Protein AF-A0A849X1Q6-F1 (afdb_monomer_lite)

pLDDT: mean 75.4, std 19.52, range [23.98, 98.69]

Sequence (531 aa):
VSGPFSTATLCEEIDKILLRLPDNHLHARTVLGLSRARESQERPGSVGPNVLAGQKKAWGLTRDKKLPILSIMELPDVRDAAWRGFREAVEEALRSPALVIDVRGNPGGSDLQPQWLASRLLGGAPVASPYESVRKSETPATWALAVNNVTLKIRNLTRQGKSIPAYLLEKREAYRKSLEQAQLGGLPEERVMEILPEQTHAAGEPYTGTIYVLQDSDCGSSCESLLEFLETNPRVVTVGENSAGSVHFGNVGMVVLPHSGIVVQIATDFWRYRDGRYVEKTGYAPHIRVPPGKDALDVVRSLRRKRAIRWESKLESDGKFLRNHAAWLGARFSSLERYFGISLQQPLLIQVMPVEENPSSRSCARTYGPSRIYAHSLESLQSLTPEQRREFHTTCFERSYEDLRYTLVHEYVHALVLTLTDRKVPQWLWEGAAVALSGQLEHTKMGVLGRKYLEPSFCASGEITGDPYLAGGATLLALERRSPGIIRELILRGHEAGGVLRVLSDNKAACASLVIPSSASDTPSPLRSAP

Structure (mmCIF, N/CA/C/O backbone):
data_AF-A0A849X1Q6-F1
#
_entry.id   AF-A0A849X1Q6-F1
#
loop_
_atom_site.group_PDB
_atom_site.id
_atom_site.type_symbol
_atom_site.label_atom_id
_atom_site.label_alt_id
_atom_site.label_comp_id
_atom_site.label_asym_id
_atom_site.label_entity_id
_atom_site.label_seq_id
_atom_site.pdbx_PDB_ins_code
_atom_site.Cartn_x
_atom_site.Cartn_y
_atom_site.Cartn_z
_atom_site.occupancy
_atom_site.B_iso_or_equiv
_atom_site.auth_seq_id
_atom_site.auth_comp_id
_atom_site.auth_asym_id
_atom_site.auth_atom_id
_atom_site.pdbx_PDB_model_num
ATOM 1 N N . VAL A 1 1 ? -12.473 -0.302 -46.751 1.00 43.12 1 VAL A N 1
ATOM 2 C CA . VAL A 1 1 ? -11.371 -0.374 -45.766 1.00 43.12 1 VAL A CA 1
ATOM 3 C C . VAL A 1 1 ? -11.414 0.918 -44.972 1.00 43.12 1 VAL A C 1
ATOM 5 O O . VAL A 1 1 ? -11.327 1.980 -45.572 1.00 43.12 1 VAL A O 1
ATOM 8 N N . SER A 1 2 ? -11.732 0.822 -43.683 1.00 44.19 2 SER A N 1
ATOM 9 C CA . SER A 1 2 ? -11.865 1.940 -42.739 1.00 44.19 2 SER A CA 1
ATOM 10 C C . SER A 1 2 ? -10.604 2.810 -42.714 1.00 44.19 2 SER A C 1
ATOM 12 O O . SER A 1 2 ? -9.508 2.289 -42.909 1.00 44.19 2 SER A O 1
ATOM 14 N N . GLY A 1 3 ? -10.780 4.120 -42.505 1.00 50.97 3 GLY A N 1
ATOM 15 C CA . GLY A 1 3 ? -9.718 5.132 -42.521 1.00 50.97 3 GLY A CA 1
ATOM 16 C C . GLY A 1 3 ? -8.544 4.857 -41.564 1.00 50.97 3 GLY A C 1
ATOM 17 O O . GLY A 1 3 ? -8.584 3.905 -40.785 1.00 50.97 3 GLY A O 1
ATOM 18 N N . PRO A 1 4 ? -7.479 5.676 -41.627 1.00 58.62 4 PRO A N 1
ATOM 19 C CA . PRO A 1 4 ? -6.231 5.413 -40.919 1.00 58.62 4 PRO A CA 1
ATOM 20 C C . PRO A 1 4 ? -6.473 5.269 -39.411 1.00 58.62 4 PRO A C 1
ATOM 22 O O . PRO A 1 4 ? -6.945 6.199 -38.756 1.00 58.62 4 PRO A O 1
ATOM 25 N N . PHE A 1 5 ? -6.144 4.095 -38.863 1.00 74.06 5 PHE A N 1
ATOM 26 C CA . PHE A 1 5 ? -6.117 3.868 -37.419 1.00 74.06 5 PHE A CA 1
ATOM 27 C C . PHE A 1 5 ? -5.154 4.875 -36.786 1.00 74.06 5 PHE A C 1
ATOM 29 O O . PHE A 1 5 ? -3.966 4.897 -37.109 1.00 74.06 5 PHE A O 1
ATOM 36 N N . SER A 1 6 ? -5.659 5.718 -35.885 1.00 86.69 6 SER A N 1
ATOM 37 C CA . SER A 1 6 ? -4.793 6.614 -35.121 1.00 86.69 6 SER A CA 1
ATOM 38 C C . SER A 1 6 ? -3.937 5.807 -34.137 1.00 86.69 6 SER A C 1
ATOM 40 O O . SER A 1 6 ? -4.371 4.766 -33.637 1.00 86.69 6 SER A O 1
ATOM 42 N N . THR A 1 7 ? -2.743 6.301 -33.793 1.00 88.94 7 THR A N 1
ATOM 43 C CA . THR A 1 7 ? -1.894 5.696 -32.748 1.00 88.94 7 THR A CA 1
ATOM 44 C C . THR A 1 7 ? -2.638 5.543 -31.420 1.00 88.94 7 THR A C 1
ATOM 46 O O . THR A 1 7 ? -2.426 4.563 -30.711 1.00 88.94 7 THR A O 1
ATOM 49 N N . ALA A 1 8 ? -3.527 6.484 -31.086 1.00 87.25 8 ALA A N 1
ATOM 50 C CA . ALA A 1 8 ? -4.348 6.412 -29.880 1.00 87.25 8 ALA A CA 1
ATOM 51 C C . ALA A 1 8 ? -5.331 5.234 -29.941 1.00 87.25 8 ALA A C 1
ATOM 53 O O . ALA A 1 8 ? -5.376 4.436 -29.011 1.00 87.25 8 ALA A O 1
ATOM 54 N N . THR A 1 9 ? -6.034 5.064 -31.066 1.00 89.31 9 THR A N 1
ATOM 55 C CA . THR A 1 9 ? -6.951 3.934 -31.283 1.00 89.31 9 THR A CA 1
ATOM 56 C C . THR A 1 9 ? -6.208 2.599 -31.229 1.00 89.31 9 THR A C 1
ATOM 58 O O . THR A 1 9 ? -6.660 1.674 -30.565 1.00 89.31 9 THR A O 1
ATOM 61 N N . LEU A 1 10 ? -5.038 2.499 -31.871 1.00 90.94 10 LEU A N 1
ATOM 62 C CA . LEU A 1 10 ? -4.213 1.291 -31.797 1.00 90.94 10 LEU A CA 1
ATOM 63 C C . LEU A 1 10 ? -3.762 0.996 -30.356 1.00 90.94 10 LEU A C 1
ATOM 65 O O . LEU A 1 10 ? -3.816 -0.150 -29.921 1.00 90.94 10 LEU A O 1
ATOM 69 N N . CYS A 1 11 ? -3.343 2.019 -29.608 1.00 91.81 11 CYS A N 1
ATOM 70 C CA . CYS A 1 11 ? -2.954 1.877 -28.206 1.00 91.81 11 CYS A CA 1
ATOM 71 C C . CYS A 1 11 ? -4.112 1.371 -27.336 1.00 91.81 11 CYS A C 1
ATOM 73 O O . CYS A 1 11 ? -3.899 0.493 -26.506 1.00 91.81 11 CYS A O 1
ATOM 75 N N . GLU A 1 12 ? -5.320 1.905 -27.529 1.00 90.38 12 GLU A N 1
ATOM 76 C CA . GLU A 1 12 ? -6.522 1.475 -26.809 1.00 90.38 12 GLU A CA 1
ATOM 77 C C . GLU A 1 12 ? -6.876 0.015 -27.107 1.00 90.38 12 GLU A C 1
ATOM 79 O O . GLU A 1 12 ? -7.179 -0.735 -26.184 1.00 90.38 12 GLU A O 1
ATOM 84 N N . GLU A 1 13 ? -6.808 -0.417 -28.368 1.00 91.94 13 GLU A N 1
ATOM 85 C CA . GLU A 1 13 ? -7.099 -1.809 -28.731 1.00 91.94 13 GLU A CA 1
ATOM 86 C C . GLU A 1 13 ? -6.058 -2.788 -28.174 1.00 91.94 13 GLU A C 1
ATOM 88 O O . GLU A 1 13 ? -6.426 -3.844 -27.657 1.00 91.94 13 GLU A O 1
ATOM 93 N N . ILE A 1 14 ? -4.769 -2.425 -28.196 1.00 92.81 14 ILE A N 1
ATOM 94 C CA . ILE A 1 14 ? -3.721 -3.224 -27.544 1.00 92.81 14 ILE A CA 1
ATOM 95 C C . ILE A 1 14 ? -4.006 -3.322 -26.042 1.00 92.81 14 ILE A C 1
ATOM 97 O O . ILE A 1 14 ? -4.022 -4.422 -25.492 1.00 92.81 14 ILE A O 1
ATOM 101 N N . ASP A 1 15 ? -4.269 -2.198 -25.375 1.00 92.56 15 ASP A N 1
ATOM 102 C CA . ASP A 1 15 ? -4.471 -2.176 -23.926 1.00 92.56 15 ASP A CA 1
ATOM 103 C C . ASP A 1 15 ? -5.718 -2.964 -23.496 1.00 92.56 15 ASP A C 1
ATOM 105 O O . ASP A 1 15 ? -5.666 -3.709 -22.523 1.00 92.56 15 ASP A O 1
ATOM 109 N N . LYS A 1 16 ? -6.816 -2.906 -24.265 1.00 91.94 16 LYS A N 1
ATOM 110 C CA . LYS A 1 16 ? -8.016 -3.735 -24.031 1.00 91.94 16 LYS A CA 1
ATOM 111 C C . LYS A 1 16 ? -7.721 -5.233 -24.075 1.00 91.94 16 LYS A C 1
ATOM 113 O O . LYS A 1 16 ? -8.343 -5.993 -23.332 1.00 91.94 16 LYS A O 1
ATOM 118 N N . ILE A 1 17 ? -6.823 -5.672 -24.959 1.00 93.81 17 ILE A N 1
ATOM 119 C CA . ILE A 1 17 ? -6.407 -7.078 -25.042 1.00 93.81 17 ILE A CA 1
ATOM 120 C C . ILE A 1 17 ? -5.562 -7.433 -23.819 1.00 93.81 17 ILE A C 1
ATOM 122 O O . ILE A 1 17 ? -5.844 -8.429 -23.153 1.00 93.81 17 ILE A O 1
ATOM 126 N N . LEU A 1 18 ? -4.573 -6.596 -23.497 1.00 93.44 18 LEU A N 1
ATOM 127 C CA . LEU A 1 18 ? -3.678 -6.802 -22.358 1.00 93.44 18 LEU A CA 1
ATOM 128 C C . LEU A 1 18 ? -4.435 -6.836 -21.024 1.00 93.44 18 LEU A C 1
ATOM 130 O O . LEU A 1 18 ? -4.172 -7.703 -20.197 1.00 93.44 18 LEU A O 1
ATOM 134 N N . LEU A 1 19 ? -5.448 -5.983 -20.854 1.00 89.44 19 LEU A N 1
ATOM 135 C CA . LEU A 1 19 ? -6.270 -5.894 -19.645 1.00 89.44 19 LEU A CA 1
ATOM 136 C C . LEU A 1 19 ? -7.008 -7.199 -19.303 1.00 89.44 19 LEU A C 1
ATOM 138 O O . LEU A 1 19 ? -7.426 -7.389 -18.161 1.00 89.44 19 LEU A O 1
ATOM 142 N N . ARG A 1 20 ? -7.177 -8.122 -20.258 1.00 90.75 20 ARG A N 1
ATOM 143 C CA . ARG A 1 20 ? -7.803 -9.433 -20.012 1.00 90.75 20 ARG A CA 1
ATOM 144 C C . ARG A 1 20 ? -6.879 -10.396 -19.273 1.00 90.75 20 ARG A C 1
ATOM 146 O O . ARG A 1 20 ? -7.367 -11.294 -18.594 1.00 90.75 20 ARG A O 1
ATOM 153 N N . LEU A 1 21 ? -5.566 -10.206 -19.375 1.00 92.31 21 LEU A N 1
ATOM 154 C CA . LEU A 1 21 ? -4.575 -11.044 -18.705 1.00 92.31 21 LEU A CA 1
ATOM 155 C C . LEU A 1 21 ? -4.527 -10.714 -17.212 1.00 92.31 21 LEU A C 1
ATOM 157 O O . LEU A 1 21 ? -4.734 -9.553 -16.862 1.00 92.31 21 LEU A O 1
ATOM 161 N N . PRO A 1 22 ? -4.282 -11.684 -16.318 1.00 89.62 22 PRO A N 1
ATOM 162 C CA . PRO A 1 22 ? -4.299 -11.481 -14.871 1.00 89.62 22 PRO A CA 1
ATOM 163 C C . PRO A 1 22 ? -3.020 -10.783 -14.377 1.00 89.62 22 PRO A C 1
ATOM 165 O O . PRO A 1 22 ? -2.388 -11.265 -13.457 1.00 89.62 22 PRO A O 1
ATOM 168 N N . ASP A 1 23 ? -2.623 -9.673 -14.998 1.00 91.88 23 ASP A N 1
ATOM 169 C CA . ASP A 1 23 ? -1.455 -8.864 -14.638 1.00 91.88 23 ASP A CA 1
ATOM 170 C C . ASP A 1 23 ? -1.871 -7.387 -14.672 1.00 91.88 23 ASP A C 1
ATOM 172 O O . ASP A 1 23 ? -2.247 -6.859 -15.723 1.00 91.88 23 ASP A O 1
ATOM 176 N N . ASN A 1 24 ? -1.865 -6.721 -13.516 1.00 90.12 24 ASN A N 1
ATOM 177 C CA . ASN A 1 24 ? -2.263 -5.325 -13.411 1.00 90.12 24 ASN A CA 1
ATOM 178 C C . ASN A 1 24 ? -1.127 -4.348 -13.756 1.00 90.12 24 ASN A C 1
ATOM 180 O O . ASN A 1 24 ? -1.390 -3.166 -13.990 1.00 90.12 24 ASN A O 1
ATOM 184 N N . HIS A 1 25 ? 0.114 -4.816 -13.867 1.00 91.12 25 HIS A N 1
ATOM 185 C CA . HIS A 1 25 ? 1.231 -4.033 -14.383 1.00 91.12 25 HIS A CA 1
ATOM 186 C C . HIS A 1 25 ? 1.322 -4.070 -15.912 1.00 91.12 25 HIS A C 1
ATOM 188 O O . HIS A 1 25 ? 1.869 -3.126 -16.495 1.00 91.12 25 HIS A O 1
ATOM 194 N N . LEU A 1 26 ? 0.771 -5.093 -16.568 1.00 93.75 26 LEU A N 1
ATOM 195 C CA . LEU A 1 26 ? 0.744 -5.215 -18.024 1.00 93.75 26 LEU A CA 1
ATOM 196 C C . LEU A 1 26 ? -0.264 -4.246 -18.650 1.00 93.75 26 LEU A C 1
ATOM 198 O O . LEU A 1 26 ? -1.477 -4.343 -18.447 1.00 93.75 26 LEU A O 1
ATOM 202 N N . HIS A 1 27 ? 0.248 -3.282 -19.415 1.00 92.62 27 HIS A N 1
ATOM 203 C CA . HIS A 1 27 ? -0.584 -2.304 -20.112 1.00 92.62 27 HIS A CA 1
ATOM 204 C C . HIS A 1 27 ? 0.156 -1.626 -21.266 1.00 92.62 27 HIS A C 1
ATOM 206 O O . HIS A 1 27 ? 1.390 -1.588 -21.309 1.00 92.62 27 HIS A O 1
ATOM 212 N N . ALA A 1 28 ? -0.612 -1.042 -22.182 1.00 93.19 28 ALA A N 1
ATOM 213 C CA . ALA A 1 28 ? -0.111 -0.192 -23.252 1.00 93.19 28 ALA A CA 1
ATOM 214 C C . ALA A 1 28 ? -0.515 1.267 -23.023 1.00 93.19 28 ALA A C 1
ATOM 216 O O . ALA A 1 28 ? -1.618 1.581 -22.577 1.00 93.19 28 ALA A O 1
ATOM 217 N N . ARG A 1 29 ? 0.396 2.185 -23.341 1.00 90.19 29 ARG A N 1
ATOM 218 C CA . ARG A 1 29 ? 0.179 3.625 -23.199 1.00 90.19 29 ARG A CA 1
ATOM 219 C C . ARG A 1 29 ? 0.840 4.408 -24.317 1.00 90.19 29 ARG A C 1
ATOM 221 O O . ARG A 1 29 ? 1.834 3.983 -24.908 1.00 90.19 29 ARG A O 1
ATOM 228 N N . THR A 1 30 ? 0.324 5.600 -24.575 1.00 85.25 30 THR A N 1
ATOM 229 C CA . THR A 1 30 ? 1.003 6.546 -25.461 1.00 85.25 30 THR A CA 1
ATOM 230 C C . THR A 1 30 ? 2.099 7.283 -24.687 1.00 85.25 30 THR A C 1
ATOM 232 O O . THR A 1 30 ? 2.145 7.270 -23.456 1.00 85.25 30 THR A O 1
ATOM 235 N N . VAL A 1 31 ? 2.977 8.001 -25.390 1.00 70.62 31 VAL A N 1
ATOM 236 C CA . VAL A 1 31 ? 3.950 8.906 -24.743 1.00 70.62 31 VAL A CA 1
ATOM 237 C C . VAL A 1 31 ? 3.254 10.044 -23.964 1.00 70.62 31 VAL A C 1
ATOM 239 O O . VAL A 1 31 ? 3.889 10.685 -23.124 1.00 70.62 31 VAL A O 1
ATOM 242 N N . LEU A 1 32 ? 1.970 10.304 -24.241 1.00 59.78 32 LEU A N 1
ATOM 243 C CA . LEU A 1 32 ? 1.167 11.362 -23.624 1.00 59.78 32 LEU A CA 1
ATOM 244 C C . LEU A 1 32 ? 0.409 10.913 -22.365 1.00 59.78 32 LEU A C 1
ATOM 246 O O . LEU A 1 32 ? -0.025 11.775 -21.609 1.00 59.78 32 LEU A O 1
ATOM 250 N N . GLY A 1 33 ? 0.272 9.610 -22.108 1.00 67.94 33 GLY A N 1
ATOM 251 C CA . GLY A 1 33 ? -0.511 9.104 -20.978 1.00 67.94 33 GLY A CA 1
ATOM 252 C C . GLY A 1 33 ? -1.065 7.700 -21.212 1.00 67.94 33 GLY A C 1
ATOM 253 O O . GLY A 1 33 ? -0.811 7.097 -22.260 1.00 67.94 33 GLY A O 1
ATOM 254 N N . LEU A 1 34 ? -1.792 7.191 -20.212 1.00 66.69 34 LEU A N 1
ATOM 255 C CA . LEU A 1 34 ? -2.482 5.897 -20.253 1.00 66.69 34 LEU A CA 1
ATOM 256 C C . LEU A 1 34 ? -3.540 5.851 -21.367 1.00 66.69 34 LEU A C 1
ATOM 258 O O . LEU A 1 34 ? -3.921 6.875 -21.934 1.00 66.69 34 LEU A O 1
ATOM 262 N N . SER A 1 35 ? -3.971 4.639 -21.721 1.00 69.06 35 SER A N 1
ATOM 263 C CA . SER A 1 35 ? -5.092 4.458 -22.642 1.00 69.06 35 SER A CA 1
ATOM 264 C C . SER A 1 35 ? -6.419 4.791 -21.945 1.00 69.06 35 SER A C 1
ATOM 266 O O . SER A 1 35 ? -6.576 4.561 -20.741 1.00 69.06 35 SER A O 1
ATOM 268 N N . ARG A 1 36 ? -7.417 5.244 -22.718 1.00 62.22 36 ARG A N 1
ATOM 269 C CA . ARG A 1 36 ? -8.770 5.486 -22.194 1.00 62.22 36 ARG A CA 1
ATOM 270 C C . ARG A 1 36 ? -9.421 4.232 -21.625 1.00 62.22 36 ARG A C 1
ATOM 272 O O . ARG A 1 36 ? -10.211 4.345 -20.700 1.00 62.22 36 ARG A O 1
ATOM 279 N N . ALA A 1 37 ? -9.099 3.046 -22.148 1.00 64.44 37 ALA A N 1
ATOM 280 C CA . ALA A 1 37 ? -9.681 1.793 -21.666 1.00 64.44 37 ALA A CA 1
ATOM 281 C C . ALA A 1 37 ? -9.383 1.578 -20.174 1.00 64.44 37 ALA A C 1
ATOM 283 O O . ALA A 1 37 ? -10.265 1.174 -19.418 1.00 64.44 37 ALA A O 1
ATOM 284 N N . ARG A 1 38 ? -8.170 1.931 -19.740 1.00 71.50 38 ARG A N 1
ATOM 285 C CA . ARG A 1 38 ? -7.747 1.831 -18.340 1.00 71.50 38 ARG A CA 1
ATOM 286 C C . ARG A 1 38 ? -8.270 2.974 -17.477 1.00 71.50 38 ARG A C 1
ATOM 288 O O . ARG A 1 38 ? -8.642 2.738 -16.335 1.00 71.50 38 ARG A O 1
ATOM 295 N N . GLU A 1 39 ? -8.342 4.185 -18.029 1.00 60.53 39 GLU A N 1
ATOM 296 C CA . GLU A 1 39 ? -8.965 5.341 -17.361 1.00 60.53 39 GLU A CA 1
ATOM 297 C C . GLU A 1 39 ? -10.474 5.137 -17.141 1.00 60.53 39 GLU A C 1
ATOM 299 O O . GLU A 1 39 ? -11.026 5.626 -16.162 1.00 60.53 39 GLU A O 1
ATOM 304 N N . SER A 1 40 ? -11.134 4.396 -18.039 1.00 53.56 40 SER A N 1
ATOM 305 C CA . SER A 1 40 ? -12.575 4.120 -18.007 1.00 53.56 40 SER A CA 1
ATOM 306 C C . SER A 1 40 ? -12.989 2.950 -17.117 1.00 53.56 40 SER A C 1
ATOM 308 O O . SER A 1 40 ? -14.185 2.683 -17.015 1.00 53.56 40 SER A O 1
ATOM 310 N N . GLN A 1 41 ? -12.046 2.232 -16.490 1.00 62.91 41 GLN A N 1
ATOM 311 C CA . GLN A 1 41 ? -12.433 1.273 -15.458 1.00 62.91 41 GLN A CA 1
ATOM 312 C C . GLN A 1 41 ? -13.124 2.055 -14.340 1.00 62.91 41 GLN A C 1
ATOM 314 O O . GLN A 1 41 ? -12.479 2.854 -13.664 1.00 62.91 41 GLN A O 1
ATOM 319 N N . GLU A 1 42 ? -14.438 1.853 -14.186 1.00 48.75 42 GLU A N 1
ATOM 320 C CA . GLU A 1 42 ? -15.213 2.404 -13.077 1.00 48.75 42 GLU A CA 1
ATOM 321 C C . GLU A 1 42 ? -14.569 1.938 -11.776 1.00 48.75 42 GLU A C 1
ATOM 323 O O . GLU A 1 42 ? -14.715 0.791 -11.351 1.00 48.75 42 GLU A O 1
ATOM 328 N N . ARG A 1 43 ? -13.802 2.832 -11.157 1.00 61.19 43 ARG A N 1
ATOM 329 C CA . ARG A 1 43 ? -13.308 2.619 -9.807 1.00 61.19 43 ARG A CA 1
ATOM 330 C C . ARG A 1 43 ? -14.426 3.070 -8.875 1.00 61.19 43 ARG A C 1
ATOM 332 O O . ARG A 1 43 ? -14.862 4.221 -8.999 1.00 61.19 43 ARG A O 1
ATOM 339 N N . PRO A 1 44 ? -14.959 2.182 -8.016 1.00 50.97 44 PRO A N 1
ATOM 340 C CA . PRO A 1 44 ? -15.971 2.574 -7.046 1.00 50.97 44 PRO A CA 1
ATOM 341 C C . PRO A 1 44 ? -15.458 3.797 -6.277 1.00 50.97 44 PRO A C 1
ATOM 343 O O . PRO A 1 44 ? -14.274 3.907 -5.993 1.00 50.97 44 PRO A O 1
ATOM 346 N N . GLY A 1 45 ? -16.343 4.777 -6.085 1.00 55.66 45 GLY A N 1
ATOM 347 C CA . GLY A 1 45 ? -15.972 6.165 -5.802 1.00 55.66 45 GLY A CA 1
ATOM 348 C C . GLY A 1 45 ? -14.882 6.359 -4.744 1.00 55.66 45 GLY A C 1
ATOM 349 O O . GLY A 1 45 ? -14.859 5.677 -3.723 1.00 55.66 45 GLY A O 1
ATOM 350 N N . SER A 1 46 ? -14.029 7.358 -4.981 1.00 78.19 46 SER A N 1
ATOM 351 C CA . SER A 1 46 ? -12.855 7.638 -4.157 1.00 78.19 46 SER A CA 1
ATOM 352 C C . SER A 1 46 ? -13.198 7.815 -2.678 1.00 78.19 46 SER A C 1
ATOM 354 O O . SER A 1 46 ? -14.170 8.481 -2.304 1.00 78.19 46 SER A O 1
ATOM 356 N N . VAL A 1 47 ? -12.348 7.256 -1.816 1.00 92.00 47 VAL A N 1
ATOM 357 C CA . VAL A 1 47 ? -12.457 7.372 -0.353 1.00 92.00 47 VAL A CA 1
ATOM 358 C C . VAL A 1 47 ? -11.819 8.667 0.171 1.00 92.00 47 VAL A C 1
ATOM 360 O O . VAL A 1 47 ? -11.162 8.701 1.220 1.00 92.00 47 VAL A O 1
ATOM 363 N N . GLY A 1 48 ? -12.004 9.746 -0.594 1.00 92.69 48 GLY A N 1
ATOM 364 C CA . GLY A 1 48 ? -11.370 11.047 -0.405 1.00 92.69 48 GLY A CA 1
ATOM 365 C C . GLY A 1 48 ? -9.907 11.098 -0.868 1.00 92.69 48 GLY A C 1
ATOM 366 O O . GLY A 1 48 ? -9.248 10.063 -0.964 1.00 92.69 48 GLY A O 1
ATOM 367 N N . PRO A 1 49 ? -9.378 12.295 -1.174 1.00 94.19 49 PRO A N 1
ATOM 368 C CA . PRO A 1 49 ? -8.000 12.453 -1.614 1.00 94.19 49 PRO A CA 1
ATOM 369 C C . PRO A 1 49 ? -7.019 12.321 -0.446 1.00 94.19 49 PRO A C 1
ATOM 371 O O . PRO A 1 49 ? -7.353 12.576 0.714 1.00 94.19 49 PRO A O 1
ATOM 374 N N . ASN A 1 50 ? -5.763 12.024 -0.769 1.00 96.19 50 ASN A N 1
ATOM 375 C CA . ASN A 1 50 ? -4.665 12.184 0.176 1.00 96.19 50 ASN A CA 1
ATOM 376 C C . ASN A 1 50 ? -4.629 13.614 0.746 1.00 96.19 50 ASN A C 1
ATOM 378 O O . ASN A 1 50 ? -4.860 14.583 0.018 1.00 96.19 50 ASN A O 1
ATOM 382 N N . VAL A 1 51 ? -4.256 13.780 2.016 1.00 96.06 51 VAL A N 1
ATOM 383 C CA . VAL A 1 51 ? -4.106 15.106 2.649 1.00 96.06 51 VAL A CA 1
ATOM 384 C C . VAL A 1 51 ? -3.098 16.014 1.922 1.00 96.06 51 VAL A C 1
ATOM 386 O O . VAL A 1 51 ? -3.212 17.240 1.990 1.00 96.06 51 VAL A O 1
ATOM 389 N N . LEU A 1 52 ? -2.130 15.445 1.196 1.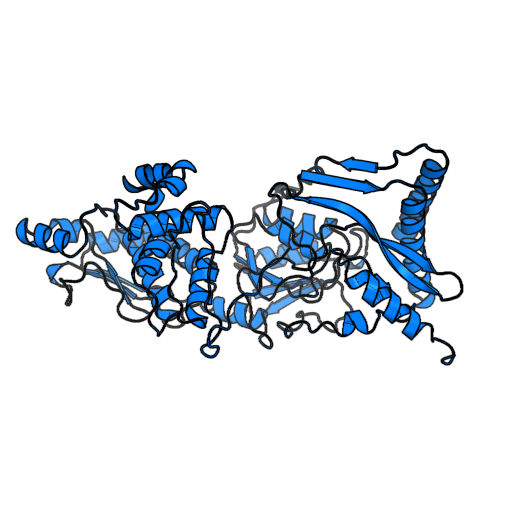00 95.19 52 LEU A N 1
ATOM 390 C CA . LEU A 1 52 ? -1.185 16.206 0.368 1.00 95.19 52 LEU A CA 1
ATOM 391 C C . LEU A 1 52 ? -1.565 16.284 -1.113 1.00 95.19 52 LEU A C 1
ATOM 393 O O . LEU A 1 52 ? -0.772 16.798 -1.903 1.00 95.19 52 LEU A O 1
ATOM 397 N N . ALA A 1 53 ? -2.750 15.820 -1.513 1.00 91.56 53 ALA A N 1
ATOM 398 C CA . ALA A 1 53 ? -3.187 15.909 -2.901 1.00 91.56 53 ALA A CA 1
ATOM 399 C C . ALA A 1 53 ? -3.092 17.356 -3.422 1.00 91.56 53 ALA A C 1
ATOM 401 O O . ALA A 1 53 ? -3.459 18.319 -2.748 1.00 91.56 53 ALA A O 1
ATOM 402 N N . GLY A 1 54 ? -2.539 17.514 -4.627 1.00 87.81 54 GLY A N 1
ATOM 403 C CA . GLY A 1 54 ? -2.261 18.820 -5.236 1.00 87.81 54 GLY A CA 1
ATOM 404 C C . GLY A 1 54 ? -0.954 19.485 -4.781 1.00 87.81 54 GLY A C 1
ATOM 405 O O . GLY A 1 54 ? -0.507 20.442 -5.417 1.00 87.81 54 GLY A O 1
ATOM 406 N N . GLN A 1 55 ? -0.284 18.974 -3.744 1.00 89.69 55 GLN A N 1
ATOM 407 C CA . GLN A 1 55 ? 1.059 19.421 -3.377 1.00 89.69 55 GLN A CA 1
ATOM 408 C C . GLN A 1 55 ? 2.110 18.664 -4.196 1.00 89.69 55 GLN A C 1
ATOM 410 O O . GLN A 1 55 ? 2.057 17.448 -4.341 1.00 89.69 55 GLN A O 1
ATOM 415 N N . LYS A 1 56 ? 3.120 19.375 -4.712 1.00 86.62 56 LYS A N 1
ATOM 416 C CA . LYS A 1 56 ? 4.252 18.777 -5.446 1.00 86.62 56 LYS A CA 1
ATOM 417 C C . LYS A 1 56 ? 5.298 18.194 -4.482 1.00 86.62 56 LYS A C 1
ATOM 419 O O . LYS A 1 56 ? 6.450 18.625 -4.492 1.00 86.62 56 LYS A O 1
ATOM 424 N N . LYS A 1 57 ? 4.883 17.282 -3.599 1.00 92.94 57 LYS A N 1
ATOM 425 C CA . LYS A 1 57 ? 5.739 16.636 -2.592 1.00 92.94 57 LYS A CA 1
ATOM 426 C C . LYS A 1 57 ? 5.497 15.130 -2.578 1.00 92.94 57 LYS A C 1
ATOM 428 O O . LYS A 1 57 ? 4.350 14.705 -2.581 1.00 92.94 57 LYS A O 1
ATOM 433 N N . ALA A 1 58 ? 6.574 14.351 -2.482 1.00 94.56 58 ALA A N 1
ATOM 434 C CA . ALA A 1 58 ? 6.492 12.896 -2.347 1.00 94.56 58 ALA A CA 1
ATOM 435 C C . ALA A 1 58 ? 5.904 12.465 -0.993 1.00 94.56 58 ALA A C 1
ATOM 437 O O . ALA A 1 58 ? 5.268 11.422 -0.900 1.00 94.56 58 ALA A O 1
ATOM 438 N N . TRP A 1 59 ? 6.094 13.266 0.058 1.00 97.94 59 TRP A N 1
ATOM 439 C CA . TRP A 1 59 ? 5.557 13.008 1.392 1.00 97.94 59 TRP A CA 1
ATOM 440 C C . TRP A 1 59 ? 5.457 14.304 2.215 1.00 97.94 59 TRP A C 1
ATOM 442 O O . TRP A 1 59 ? 5.945 15.366 1.811 1.00 97.94 59 TRP A O 1
ATOM 452 N N . GLY A 1 60 ? 4.850 14.217 3.396 1.00 97.88 60 GLY A N 1
ATOM 453 C CA . GLY A 1 60 ? 4.834 15.293 4.386 1.00 97.88 60 GLY A CA 1
ATOM 454 C C . GLY A 1 60 ? 4.152 14.881 5.687 1.00 97.88 60 GLY A C 1
ATOM 455 O O . GLY A 1 60 ? 3.337 13.963 5.714 1.00 97.88 60 GLY A O 1
ATOM 456 N N . LEU A 1 61 ? 4.482 15.584 6.770 1.00 98.06 61 LEU A N 1
ATOM 457 C CA . LEU A 1 61 ? 3.821 15.443 8.063 1.00 98.06 61 LEU A CA 1
ATOM 458 C C . LEU A 1 61 ? 2.906 16.645 8.295 1.00 98.06 61 LEU A C 1
ATOM 460 O O . LEU A 1 61 ? 3.358 17.789 8.320 1.00 98.06 61 LEU A O 1
ATOM 464 N N . THR A 1 62 ? 1.619 16.381 8.480 1.00 97.44 62 THR A N 1
ATOM 465 C CA . THR A 1 62 ? 0.631 17.382 8.895 1.00 97.44 62 THR A CA 1
ATOM 466 C C . THR A 1 62 ? 0.009 16.980 10.228 1.00 97.44 62 THR A C 1
ATOM 468 O O . THR A 1 62 ? 0.286 15.905 10.770 1.00 97.44 62 THR A O 1
ATOM 471 N N . ARG A 1 63 ? -0.808 17.862 10.807 1.00 95.31 63 ARG A N 1
ATOM 472 C CA . ARG A 1 63 ? -1.530 17.577 12.046 1.00 95.31 63 ARG A CA 1
ATOM 473 C C . ARG A 1 63 ? -2.997 17.925 11.893 1.00 95.31 63 ARG A C 1
ATOM 475 O O . ARG A 1 63 ? -3.339 19.050 11.546 1.00 95.31 63 ARG A O 1
ATOM 482 N N . ASP A 1 64 ? -3.852 16.982 12.257 1.00 90.94 64 ASP A N 1
ATOM 483 C CA . ASP A 1 64 ? -5.249 17.257 12.558 1.00 90.94 64 ASP A CA 1
ATOM 484 C C . ASP A 1 64 ? -5.417 17.347 14.078 1.00 90.94 64 ASP A C 1
ATOM 486 O O . ASP A 1 64 ? -5.412 16.345 14.806 1.00 90.94 64 ASP A O 1
ATOM 490 N N . LYS A 1 65 ? -5.500 18.582 14.581 1.00 87.44 65 LYS A N 1
ATOM 491 C CA . LYS A 1 65 ? -5.419 18.904 16.013 1.00 87.44 65 LYS A CA 1
ATOM 492 C C . LYS A 1 65 ? -4.119 18.352 16.616 1.00 87.44 65 LYS A C 1
ATOM 494 O O . LYS A 1 65 ? -3.054 18.930 16.441 1.00 87.44 65 LYS A O 1
ATOM 499 N N . LYS A 1 66 ? -4.199 17.225 17.330 1.00 88.12 66 LYS A N 1
ATOM 500 C CA . LYS A 1 66 ? -3.056 16.527 17.948 1.00 88.12 66 LYS A CA 1
ATOM 501 C C . LYS A 1 66 ? -2.687 15.221 17.233 1.00 88.12 66 LYS A C 1
ATOM 503 O O . LYS A 1 66 ? -1.791 14.529 17.696 1.00 88.12 66 LYS A O 1
ATOM 508 N N . LEU A 1 67 ? -3.398 14.850 16.168 1.00 92.69 67 LEU A N 1
ATOM 509 C CA . LEU A 1 67 ? -3.148 13.630 15.403 1.00 92.69 67 LEU A CA 1
ATOM 510 C C . LEU A 1 67 ? -2.135 13.919 14.294 1.00 92.69 67 LEU A C 1
ATOM 512 O O . LEU A 1 67 ? -2.473 14.680 13.389 1.00 92.69 67 LEU A O 1
ATOM 516 N N . PRO A 1 68 ? -0.918 13.362 14.347 1.00 97.94 68 PRO A N 1
ATOM 517 C CA . PRO A 1 68 ? -0.014 13.414 13.212 1.00 97.94 68 PRO A CA 1
ATOM 518 C C . PRO A 1 68 ? -0.570 12.590 12.047 1.00 97.94 68 PRO A C 1
ATOM 520 O O . PRO A 1 68 ? -1.062 11.475 12.241 1.00 97.94 68 PRO A O 1
ATOM 523 N N . ILE A 1 69 ? -0.466 13.157 10.849 1.00 98.50 69 ILE A N 1
ATOM 524 C CA . ILE A 1 69 ? -0.799 12.517 9.579 1.00 98.50 69 ILE A CA 1
ATOM 525 C C . ILE A 1 69 ? 0.462 12.548 8.719 1.00 98.50 69 ILE A C 1
ATOM 527 O O . ILE A 1 69 ? 0.872 13.608 8.241 1.00 98.50 69 ILE A O 1
ATOM 531 N N . LEU A 1 70 ? 1.094 11.388 8.575 1.00 98.56 70 LEU A N 1
ATOM 532 C CA . LEU A 1 70 ? 2.211 11.148 7.676 1.00 98.56 70 LEU A CA 1
ATOM 533 C C . LEU A 1 70 ? 1.651 10.755 6.307 1.00 98.56 70 LEU A C 1
ATOM 535 O O . LEU A 1 70 ? 1.248 9.617 6.094 1.00 98.56 70 LEU A O 1
ATOM 539 N N . SER A 1 71 ? 1.611 11.697 5.379 1.00 98.38 71 SER A N 1
ATOM 540 C CA . SER A 1 71 ? 1.130 11.460 4.019 1.00 98.38 71 SER A CA 1
ATOM 541 C C . SER A 1 71 ? 2.287 11.082 3.106 1.00 98.38 71 SER A C 1
ATOM 543 O O . SER A 1 71 ? 3.311 11.766 3.107 1.00 98.38 71 SER A O 1
ATOM 545 N N . ILE A 1 72 ? 2.121 10.025 2.312 1.00 98.19 72 ILE A N 1
ATOM 546 C CA . ILE A 1 72 ? 3.121 9.531 1.362 1.00 98.19 72 ILE A CA 1
ATOM 547 C C . ILE A 1 72 ? 2.442 9.394 -0.004 1.00 98.19 72 ILE A C 1
ATOM 549 O O . ILE A 1 72 ? 1.654 8.479 -0.217 1.00 98.19 72 ILE A O 1
ATOM 553 N N . MET A 1 73 ? 2.750 10.316 -0.912 1.00 95.88 73 MET A N 1
ATOM 554 C CA . MET A 1 73 ? 2.200 10.401 -2.271 1.00 95.88 73 MET A CA 1
ATOM 555 C C . MET A 1 73 ? 3.002 9.584 -3.287 1.00 95.88 73 MET A C 1
ATOM 557 O O . MET A 1 73 ? 2.448 9.100 -4.266 1.00 95.88 73 MET A O 1
ATOM 561 N N . GLU A 1 74 ? 4.315 9.468 -3.086 1.00 94.19 74 GLU A N 1
ATOM 562 C CA . GLU A 1 74 ? 5.228 8.790 -4.008 1.00 94.19 74 GLU A CA 1
ATOM 563 C C . GLU A 1 74 ? 6.317 8.054 -3.222 1.00 94.19 74 GLU A C 1
ATOM 565 O O . GLU A 1 74 ? 6.709 8.482 -2.133 1.00 94.19 74 GLU A O 1
ATOM 570 N N . LEU A 1 75 ? 6.853 6.975 -3.798 1.00 95.56 75 LEU A N 1
ATOM 571 C CA . LEU A 1 75 ? 7.958 6.208 -3.219 1.00 95.56 75 LEU A CA 1
ATOM 572 C C . LEU A 1 75 ? 9.210 6.268 -4.112 1.00 95.56 75 LEU A C 1
ATOM 574 O O . LEU A 1 75 ? 9.565 5.268 -4.741 1.00 95.56 75 LEU A O 1
ATOM 578 N N . PRO A 1 76 ? 9.898 7.421 -4.222 1.00 92.69 76 PRO A N 1
ATOM 579 C CA . PRO A 1 76 ? 11.125 7.509 -5.009 1.00 92.69 76 PRO A CA 1
ATOM 580 C C . PRO A 1 76 ? 12.250 6.644 -4.414 1.00 92.69 76 PRO A C 1
ATOM 582 O O . PRO A 1 76 ? 12.161 6.165 -3.280 1.00 92.69 76 PRO A O 1
ATOM 585 N N . ASP A 1 77 ? 13.330 6.455 -5.183 1.00 91.62 77 ASP A N 1
ATOM 586 C CA . ASP A 1 77 ? 14.539 5.749 -4.725 1.00 91.62 77 ASP A CA 1
ATOM 587 C C . ASP A 1 77 ? 15.008 6.317 -3.372 1.00 91.62 77 ASP A C 1
ATOM 589 O O . ASP A 1 77 ? 14.922 7.520 -3.131 1.00 91.62 77 ASP A O 1
ATOM 593 N N . VAL A 1 78 ? 15.513 5.463 -2.480 1.00 90.69 78 VAL A N 1
ATOM 594 C CA . VAL A 1 78 ? 15.945 5.862 -1.125 1.00 90.69 78 VAL A CA 1
ATOM 595 C C . VAL A 1 78 ? 17.024 6.956 -1.130 1.00 90.69 78 VAL A C 1
ATOM 597 O O . VAL A 1 78 ? 17.165 7.697 -0.161 1.00 90.69 78 VAL A O 1
ATOM 600 N N . ARG A 1 79 ? 17.781 7.085 -2.229 1.00 91.25 79 ARG A N 1
ATOM 601 C CA . ARG A 1 79 ? 18.810 8.121 -2.419 1.00 91.25 79 ARG A CA 1
ATOM 602 C C . ARG A 1 79 ? 18.247 9.453 -2.919 1.00 91.25 79 ARG A C 1
ATOM 604 O O . ARG A 1 79 ? 19.005 10.409 -3.079 1.00 91.25 79 ARG A O 1
ATOM 611 N N . ASP A 1 80 ? 16.954 9.521 -3.221 1.00 91.38 80 ASP A N 1
ATOM 612 C CA . ASP A 1 80 ? 16.326 10.729 -3.736 1.00 91.38 80 ASP A CA 1
ATOM 613 C C . ASP A 1 80 ? 16.235 11.814 -2.653 1.00 91.38 80 ASP A C 1
ATOM 615 O O . ASP A 1 80 ? 15.860 11.566 -1.504 1.00 91.38 80 ASP A O 1
ATOM 619 N N . ALA A 1 81 ? 16.554 13.054 -3.030 1.00 91.75 81 ALA A N 1
ATOM 620 C CA . ALA A 1 81 ? 16.500 14.196 -2.123 1.00 91.75 81 ALA A CA 1
ATOM 621 C C . ALA A 1 81 ? 15.075 14.487 -1.624 1.00 91.75 81 ALA A C 1
ATOM 623 O O . ALA A 1 81 ? 14.922 15.170 -0.608 1.00 91.75 81 ALA A O 1
ATOM 624 N N . ALA A 1 82 ? 14.048 13.952 -2.297 1.00 92.06 82 ALA A N 1
ATOM 625 C CA . ALA A 1 82 ? 12.663 14.000 -1.852 1.00 92.06 82 ALA A CA 1
ATOM 626 C C . ALA A 1 82 ? 12.466 13.446 -0.429 1.00 92.06 82 ALA A C 1
ATOM 628 O O . ALA A 1 82 ? 11.580 13.921 0.272 1.00 92.06 82 ALA A O 1
ATOM 629 N N . TRP A 1 83 ? 13.309 12.516 0.040 1.00 94.69 83 TRP A N 1
ATOM 630 C CA . TRP A 1 83 ? 13.231 11.940 1.391 1.00 94.69 83 TRP A CA 1
ATOM 631 C C . TRP A 1 83 ? 13.837 12.808 2.504 1.00 94.69 83 TRP A C 1
ATOM 633 O O . TRP A 1 83 ? 13.788 12.435 3.678 1.00 94.69 83 TRP A O 1
ATOM 643 N N . ARG A 1 84 ? 14.403 13.977 2.181 1.00 95.38 84 ARG A N 1
ATOM 644 C CA . ARG A 1 84 ? 15.027 14.869 3.171 1.00 95.38 84 ARG A CA 1
ATOM 645 C C . ARG A 1 84 ? 14.038 15.270 4.269 1.00 95.38 84 ARG A C 1
ATOM 647 O O . ARG A 1 84 ? 13.063 15.953 3.980 1.00 95.38 84 ARG A O 1
ATOM 654 N N . GLY A 1 85 ? 14.346 14.933 5.522 1.00 96.62 85 GLY A N 1
ATOM 655 C CA . GLY A 1 85 ? 13.510 15.245 6.688 1.00 96.62 85 GLY A CA 1
ATOM 656 C C . GLY A 1 85 ? 12.485 14.161 7.044 1.00 96.62 85 GLY A C 1
ATOM 657 O O . GLY A 1 85 ? 11.753 14.315 8.020 1.00 96.62 85 GLY A O 1
ATOM 658 N N . PHE A 1 86 ? 12.386 13.082 6.254 1.00 97.06 86 PHE A N 1
ATOM 659 C CA . PHE A 1 86 ? 11.357 12.053 6.442 1.00 97.06 86 PHE A CA 1
ATOM 660 C C . PHE A 1 86 ? 11.510 11.321 7.769 1.00 97.06 86 PHE A C 1
ATOM 662 O O . PHE A 1 86 ? 10.532 11.119 8.485 1.00 97.06 86 PHE A O 1
ATOM 669 N N . ARG A 1 87 ? 12.740 10.932 8.117 1.00 95.25 87 ARG A N 1
ATOM 670 C CA . ARG A 1 87 ? 12.997 10.150 9.330 1.00 95.25 87 ARG A CA 1
ATOM 671 C C . ARG A 1 87 ? 12.718 10.978 10.582 1.00 95.25 87 ARG A C 1
ATOM 673 O O . ARG A 1 87 ? 12.078 10.489 11.503 1.00 95.25 87 ARG A O 1
ATOM 680 N N . GLU A 1 88 ? 13.119 12.244 10.578 1.00 96.81 88 GLU A N 1
ATOM 681 C CA . GLU A 1 88 ? 12.859 13.206 11.649 1.00 96.81 88 GLU A CA 1
ATOM 682 C C . GLU A 1 88 ? 11.356 13.430 11.843 1.00 96.81 88 GLU A C 1
ATOM 684 O O . GLU A 1 88 ? 10.867 13.428 12.973 1.00 96.81 88 GLU A O 1
ATOM 689 N N . ALA A 1 89 ? 10.611 13.559 10.743 1.00 97.50 89 ALA A N 1
ATOM 690 C CA . ALA A 1 89 ? 9.160 13.681 10.778 1.00 97.50 89 ALA A CA 1
ATOM 691 C C . ALA A 1 89 ? 8.484 12.412 11.321 1.00 97.50 89 ALA A C 1
ATOM 693 O O . ALA A 1 89 ? 7.534 12.504 12.098 1.00 97.50 89 ALA A O 1
ATOM 694 N N . VAL A 1 90 ? 8.986 11.225 10.967 1.00 96.94 90 VAL A N 1
ATOM 695 C CA . VAL A 1 90 ? 8.513 9.966 11.556 1.00 96.94 90 VAL A CA 1
ATOM 696 C C . VAL A 1 90 ? 8.735 9.981 13.066 1.00 96.94 90 VAL A C 1
ATOM 698 O O . VAL A 1 90 ? 7.765 9.829 13.801 1.00 96.94 90 VAL A O 1
ATOM 701 N N . GLU A 1 91 ? 9.945 10.268 13.552 1.00 95.56 91 GLU A N 1
ATOM 702 C CA . GLU A 1 91 ? 10.213 10.338 14.998 1.00 95.56 91 GLU A CA 1
ATOM 703 C C . GLU A 1 91 ? 9.334 11.370 15.724 1.00 95.56 91 GLU A C 1
ATOM 705 O O . GLU A 1 91 ? 8.882 11.129 16.845 1.00 95.56 91 GLU A O 1
ATOM 710 N N . GLU A 1 92 ? 9.041 12.513 15.097 1.00 95.88 92 GLU A N 1
ATOM 711 C CA . GLU A 1 92 ? 8.099 13.495 15.641 1.00 95.88 92 GLU A CA 1
ATOM 712 C C . GLU A 1 92 ? 6.679 12.916 15.763 1.00 95.88 92 GLU A C 1
ATOM 714 O O . GLU A 1 92 ? 5.993 13.109 16.775 1.00 95.88 92 GLU A O 1
ATOM 719 N N . ALA A 1 93 ? 6.233 12.191 14.739 1.00 96.62 93 ALA A N 1
ATOM 720 C CA . ALA A 1 93 ? 4.913 11.587 14.683 1.00 96.62 93 ALA A CA 1
ATOM 721 C C . ALA A 1 93 ? 4.741 10.481 15.743 1.00 96.62 93 ALA A C 1
ATOM 723 O O . ALA A 1 93 ? 3.702 10.424 16.411 1.00 96.62 93 ALA A O 1
ATOM 724 N N . LEU A 1 94 ? 5.787 9.680 15.983 1.00 94.25 94 LEU A N 1
ATOM 725 C CA . LEU A 1 94 ? 5.798 8.592 16.973 1.00 94.25 94 LEU A CA 1
ATOM 726 C C . LEU A 1 94 ? 5.659 9.065 18.431 1.00 94.25 94 LEU A C 1
ATOM 728 O O . LEU A 1 94 ? 5.374 8.259 19.312 1.00 94.25 94 LEU A O 1
ATOM 732 N N . ARG A 1 95 ? 5.782 10.369 18.714 1.00 93.44 95 ARG A N 1
ATOM 733 C CA . ARG A 1 95 ? 5.515 10.935 20.054 1.00 93.44 95 ARG A CA 1
ATOM 734 C C . ARG A 1 95 ? 4.026 11.007 20.400 1.00 93.44 95 ARG A C 1
ATOM 736 O O . ARG A 1 95 ? 3.664 11.311 21.534 1.00 93.44 95 ARG A O 1
ATOM 743 N N . SER A 1 96 ? 3.151 10.796 19.420 1.00 92.88 96 SER A N 1
ATOM 744 C CA . SER A 1 96 ? 1.702 10.893 19.602 1.00 92.88 96 SER A CA 1
ATOM 745 C C . SER A 1 96 ? 1.102 9.527 19.950 1.00 92.88 96 SER A C 1
ATOM 747 O O . SER A 1 96 ? 1.604 8.509 19.488 1.00 92.88 96 SER A O 1
ATOM 749 N N . PRO A 1 97 ? -0.015 9.457 20.698 1.00 87.88 97 PRO A N 1
ATOM 750 C CA . PRO A 1 97 ? -0.660 8.184 21.053 1.00 87.88 97 PRO A CA 1
ATOM 751 C C . PRO A 1 97 ? -1.345 7.477 19.869 1.00 87.88 97 PRO A C 1
ATOM 753 O O . PRO A 1 97 ? -1.809 6.348 20.007 1.00 87.88 97 PRO A O 1
ATOM 756 N N . ALA A 1 98 ? -1.466 8.155 18.727 1.00 91.25 98 ALA A N 1
ATOM 757 C CA . ALA A 1 98 ? -1.920 7.577 17.472 1.00 91.25 98 ALA A CA 1
ATOM 758 C C . ALA A 1 98 ? -1.242 8.288 16.293 1.00 91.25 98 ALA A C 1
ATOM 760 O O . ALA A 1 98 ? -0.888 9.464 16.415 1.00 91.25 98 ALA A O 1
ATOM 761 N N . LEU A 1 99 ? -1.135 7.585 15.169 1.00 96.50 99 LEU A N 1
ATOM 762 C CA . LEU A 1 99 ? -0.565 8.039 13.904 1.00 96.50 99 LEU A CA 1
ATOM 763 C C . LEU A 1 99 ? -1.513 7.684 12.758 1.00 96.50 99 LEU A C 1
ATOM 765 O O . LEU A 1 99 ? -2.076 6.592 12.749 1.00 96.50 99 LEU A O 1
ATOM 769 N N . VAL A 1 100 ? -1.673 8.585 11.791 1.00 98.50 100 VAL A N 1
ATOM 770 C CA . VAL A 1 100 ? -2.249 8.264 10.480 1.00 98.50 100 VAL A CA 1
ATOM 771 C C . VAL A 1 100 ? -1.125 8.221 9.453 1.00 98.50 100 VAL A C 1
ATOM 773 O O . VAL A 1 100 ? -0.318 9.144 9.401 1.00 98.50 100 VAL A O 1
ATOM 776 N N . ILE A 1 101 ? -1.083 7.174 8.640 1.00 98.69 101 ILE A N 1
ATOM 777 C CA . ILE A 1 101 ? -0.243 7.056 7.453 1.00 98.69 101 ILE A CA 1
ATOM 778 C C . ILE A 1 101 ? -1.191 7.120 6.254 1.00 98.69 101 ILE A C 1
ATOM 780 O O . ILE A 1 101 ? -2.003 6.221 6.070 1.00 98.69 101 ILE A O 1
ATOM 784 N N . ASP A 1 102 ? -1.151 8.199 5.480 1.00 98.56 102 ASP A N 1
ATOM 785 C CA . ASP A 1 102 ? -2.053 8.402 4.341 1.00 98.56 102 ASP A CA 1
ATOM 786 C C . ASP A 1 102 ? -1.335 8.073 3.031 1.00 98.56 102 ASP A C 1
ATOM 788 O O . ASP A 1 102 ? -0.481 8.843 2.579 1.00 98.56 102 ASP A O 1
ATOM 792 N N . VAL A 1 103 ? -1.669 6.922 2.444 1.00 98.25 103 VAL A N 1
ATOM 793 C CA . VAL A 1 103 ? -1.096 6.421 1.183 1.00 98.25 103 VAL A CA 1
ATOM 794 C C . VAL A 1 103 ? -2.113 6.365 0.045 1.00 98.25 103 VAL A C 1
ATOM 796 O O . VAL A 1 103 ? -1.844 5.775 -0.998 1.00 98.25 103 VAL A O 1
ATOM 799 N N . ARG A 1 104 ? -3.272 7.008 0.220 1.00 96.88 104 ARG A N 1
ATOM 800 C CA . ARG A 1 104 ? -4.245 7.198 -0.862 1.00 96.88 104 ARG A CA 1
ATOM 801 C C . ARG A 1 104 ? -3.581 7.895 -2.050 1.00 96.88 104 ARG A C 1
ATOM 803 O O . ARG A 1 104 ? -2.795 8.825 -1.844 1.00 96.88 104 ARG A O 1
ATOM 810 N N . GLY A 1 105 ? -3.865 7.455 -3.271 1.00 93.81 105 GLY A N 1
ATOM 811 C CA . GLY A 1 105 ? -3.298 8.019 -4.494 1.00 93.81 105 GLY A CA 1
ATOM 812 C C . GLY A 1 105 ? -1.841 7.638 -4.785 1.00 93.81 105 GLY A C 1
ATOM 813 O O . GLY A 1 105 ? -1.254 8.234 -5.687 1.00 93.81 105 GLY A O 1
ATOM 814 N N . ASN A 1 106 ? -1.223 6.726 -4.022 1.00 96.06 106 ASN A N 1
ATOM 815 C CA . ASN A 1 106 ? 0.203 6.405 -4.152 1.00 96.06 106 ASN A CA 1
ATOM 816 C C . ASN A 1 106 ? 0.453 5.181 -5.061 1.00 96.06 106 ASN A C 1
ATOM 818 O O . ASN A 1 106 ? 0.305 4.046 -4.614 1.00 96.06 106 ASN A O 1
ATOM 822 N N . PRO A 1 107 ? 0.956 5.357 -6.295 1.00 93.19 107 PRO A N 1
ATOM 823 C CA . PRO A 1 107 ? 1.110 4.260 -7.255 1.00 93.19 107 PRO A CA 1
ATOM 824 C C . PRO A 1 107 ? 2.309 3.335 -6.973 1.00 93.19 107 PRO A C 1
ATOM 826 O O . PRO A 1 107 ? 2.595 2.444 -7.775 1.00 93.19 107 PRO A O 1
ATOM 829 N N . GLY A 1 108 ? 3.060 3.572 -5.895 1.00 93.56 108 GLY A N 1
ATOM 830 C CA . GLY A 1 108 ? 4.227 2.784 -5.517 1.00 93.56 108 GLY A CA 1
ATOM 831 C C . GLY A 1 108 ? 5.567 3.397 -5.933 1.00 93.56 108 GLY A C 1
ATOM 832 O O . GLY A 1 108 ? 5.707 4.614 -6.083 1.00 93.56 108 GLY A O 1
ATOM 833 N N . GLY A 1 109 ? 6.592 2.547 -6.078 1.00 92.88 109 GLY A N 1
ATOM 834 C CA . GLY A 1 109 ? 7.949 2.961 -6.438 1.00 92.88 109 GLY A CA 1
ATOM 835 C C . GLY A 1 109 ? 9.049 2.059 -5.871 1.00 92.88 109 GLY A C 1
ATOM 836 O O . GLY A 1 109 ? 9.423 1.078 -6.505 1.00 92.88 109 GLY A O 1
ATOM 837 N N . SER A 1 110 ? 9.650 2.450 -4.748 1.00 91.81 110 SER A N 1
ATOM 838 C CA . SER A 1 110 ? 10.741 1.729 -4.082 1.00 91.81 110 SER A CA 1
ATOM 839 C C . SER A 1 110 ? 10.303 1.192 -2.721 1.00 91.81 110 SER A C 1
ATOM 841 O O . SER A 1 110 ? 9.861 1.966 -1.873 1.00 91.81 110 SER A O 1
ATOM 843 N N . ASP A 1 111 ? 10.560 -0.092 -2.461 1.00 91.19 111 ASP A N 1
ATOM 844 C CA . ASP A 1 111 ? 10.178 -0.773 -1.211 1.00 91.19 111 ASP A CA 1
ATOM 845 C C . ASP A 1 111 ? 11.044 -0.386 -0.006 1.00 91.19 111 ASP A C 1
ATOM 847 O O . ASP A 1 111 ? 10.618 -0.527 1.137 1.00 91.19 111 ASP A O 1
ATOM 851 N N . LEU A 1 112 ? 12.254 0.139 -0.236 1.00 90.88 112 LEU A N 1
ATOM 852 C CA . LEU A 1 112 ? 13.238 0.372 0.832 1.00 90.88 112 LEU A CA 1
ATOM 853 C C . LEU A 1 112 ? 12.757 1.352 1.912 1.00 90.88 112 LEU A C 1
ATOM 855 O O . LEU A 1 112 ? 12.986 1.130 3.100 1.00 90.88 112 LEU A O 1
ATOM 859 N N . GLN A 1 113 ? 12.092 2.442 1.521 1.00 91.44 113 GLN A N 1
ATOM 860 C CA . GLN A 1 113 ? 11.610 3.433 2.484 1.00 91.44 113 GLN A CA 1
ATOM 861 C C . GLN A 1 113 ? 10.361 2.953 3.254 1.00 91.44 113 GLN A C 1
ATOM 863 O O . GLN A 1 113 ? 10.337 3.113 4.478 1.00 91.44 113 GLN A O 1
ATOM 868 N N . PRO A 1 114 ? 9.360 2.321 2.605 1.00 92.94 114 PRO A N 1
ATOM 869 C CA . PRO A 1 114 ? 8.295 1.585 3.285 1.00 92.94 114 PRO A CA 1
ATOM 870 C C . PRO A 1 114 ? 8.792 0.522 4.266 1.00 92.94 114 PRO A C 1
ATOM 872 O O . PRO A 1 114 ? 8.327 0.478 5.404 1.00 92.94 114 PRO A O 1
ATOM 875 N N . GLN A 1 115 ? 9.762 -0.297 3.851 1.00 91.56 115 GLN A N 1
ATOM 876 C CA . GLN A 1 115 ? 10.345 -1.344 4.689 1.00 91.56 115 GLN A CA 1
ATOM 877 C C . GLN A 1 115 ? 11.006 -0.736 5.930 1.00 91.56 115 GLN A C 1
ATOM 879 O O . GLN A 1 115 ? 10.773 -1.201 7.048 1.00 91.56 115 GLN A O 1
ATOM 884 N N . TRP A 1 116 ? 11.752 0.360 5.749 1.00 92.38 116 TRP A N 1
ATOM 885 C CA . TRP A 1 116 ? 12.336 1.102 6.862 1.00 92.38 116 TRP A CA 1
ATOM 886 C C . TRP A 1 116 ? 11.281 1.640 7.828 1.00 92.38 116 TRP A C 1
ATOM 888 O O . TRP A 1 116 ? 11.429 1.487 9.041 1.00 92.38 116 TRP A O 1
ATOM 898 N N . LEU A 1 117 ? 10.205 2.243 7.310 1.00 94.75 117 LEU A N 1
ATOM 899 C CA . LEU A 1 117 ? 9.118 2.776 8.132 1.00 94.75 117 LEU A CA 1
ATOM 900 C C . LEU A 1 117 ? 8.464 1.667 8.967 1.00 94.75 117 LEU A C 1
ATOM 902 O O . LEU A 1 117 ? 8.290 1.832 10.174 1.00 94.75 117 LEU A O 1
ATOM 906 N N . ALA A 1 118 ? 8.138 0.535 8.345 1.00 93.50 118 ALA A N 1
ATOM 907 C CA . ALA A 1 118 ? 7.524 -0.601 9.022 1.00 93.50 118 ALA A CA 1
ATOM 908 C C . ALA A 1 118 ? 8.442 -1.204 10.097 1.00 93.50 118 ALA A C 1
ATOM 910 O O . ALA A 1 118 ? 8.020 -1.365 11.244 1.00 93.50 118 ALA A O 1
ATOM 911 N N . SER A 1 119 ? 9.717 -1.440 9.775 1.00 91.31 119 SER A N 1
ATOM 912 C CA . SER A 1 119 ? 10.705 -1.915 10.750 1.00 91.31 119 SER A CA 1
ATOM 913 C C . SER A 1 119 ? 10.860 -0.928 11.912 1.00 91.31 119 SER A C 1
ATOM 915 O O . SER A 1 119 ? 10.850 -1.325 13.079 1.00 91.31 119 SER A O 1
ATOM 917 N N . ARG A 1 120 ? 10.902 0.383 11.636 1.00 92.88 120 ARG A N 1
ATOM 918 C CA . ARG A 1 120 ? 10.980 1.406 12.685 1.00 92.88 120 ARG A CA 1
ATOM 919 C C . ARG A 1 120 ? 9.765 1.376 13.614 1.00 92.88 120 ARG A C 1
ATOM 921 O O . ARG A 1 120 ? 9.941 1.486 14.830 1.00 92.88 120 ARG A O 1
ATOM 928 N N . LEU A 1 121 ? 8.556 1.199 13.080 1.00 92.44 121 LEU A N 1
ATOM 929 C CA . LEU A 1 121 ? 7.328 1.064 13.876 1.00 92.44 121 LEU A CA 1
ATOM 930 C C . LEU A 1 121 ? 7.360 -0.171 14.793 1.00 92.44 121 LEU A C 1
ATOM 932 O O . LEU A 1 121 ? 6.766 -0.140 15.872 1.00 92.44 121 LEU A O 1
ATOM 936 N N . LEU A 1 122 ? 8.102 -1.213 14.410 1.00 88.25 122 LEU A N 1
ATOM 937 C CA . LEU A 1 122 ? 8.344 -2.430 15.192 1.00 88.25 122 LEU A CA 1
ATOM 938 C C . LEU A 1 122 ? 9.583 -2.350 16.108 1.00 88.25 122 LEU A C 1
ATOM 940 O O . LEU A 1 122 ? 9.986 -3.358 16.680 1.00 88.25 122 LEU A O 1
ATOM 944 N N . GLY A 1 123 ? 10.195 -1.173 16.269 1.00 89.06 123 GLY A N 1
ATOM 945 C CA . GLY A 1 123 ? 11.368 -0.994 17.135 1.00 89.06 123 GLY A CA 1
ATOM 946 C C . GLY A 1 123 ? 12.699 -1.406 16.493 1.00 89.06 123 GLY A C 1
ATOM 947 O O . GLY A 1 123 ? 13.656 -1.744 17.183 1.00 89.06 123 GLY A O 1
ATOM 948 N N . GLY A 1 124 ? 12.768 -1.400 15.161 1.00 85.94 124 GLY A N 1
ATOM 949 C CA . GLY A 1 124 ? 13.940 -1.843 14.397 1.00 85.94 124 GLY A CA 1
ATOM 950 C C . GLY A 1 124 ? 13.961 -3.349 14.125 1.00 85.94 124 GLY A C 1
ATOM 951 O O . GLY A 1 124 ? 14.887 -3.838 13.474 1.00 85.94 124 GLY A O 1
ATOM 952 N N . ALA A 1 125 ? 12.932 -4.075 14.580 1.00 83.12 125 ALA A N 1
ATOM 953 C CA . ALA A 1 125 ? 12.752 -5.486 14.279 1.00 83.12 125 ALA A CA 1
ATOM 954 C C . ALA A 1 125 ? 12.638 -5.716 12.760 1.00 83.12 125 ALA A C 1
ATOM 956 O O . ALA A 1 125 ? 12.173 -4.831 12.025 1.00 83.12 125 ALA A O 1
ATOM 957 N N . PRO A 1 126 ? 13.067 -6.891 12.281 1.00 81.31 126 PRO A N 1
ATOM 958 C CA . PRO A 1 126 ? 12.918 -7.241 10.885 1.00 81.31 126 PRO A CA 1
ATOM 959 C C . PRO A 1 126 ? 11.444 -7.339 10.491 1.00 81.31 126 PRO A C 1
ATOM 961 O O . PRO A 1 126 ? 10.588 -7.765 11.268 1.00 81.31 126 PRO A O 1
ATOM 964 N N . VAL A 1 127 ? 11.158 -6.941 9.256 1.00 83.56 127 VAL A N 1
ATOM 965 C CA . VAL A 1 127 ? 9.835 -7.105 8.659 1.00 83.56 127 VAL A CA 1
ATOM 966 C C . VAL A 1 127 ? 9.799 -8.444 7.938 1.00 83.56 127 VAL A C 1
ATOM 968 O O . VAL A 1 127 ? 10.571 -8.666 7.004 1.00 83.56 127 VAL A O 1
ATOM 971 N N . ALA A 1 128 ? 8.892 -9.321 8.365 1.00 78.25 128 ALA A N 1
ATOM 972 C CA . ALA A 1 128 ? 8.721 -10.631 7.758 1.00 78.25 128 ALA A CA 1
ATOM 973 C C . ALA A 1 128 ? 8.249 -10.503 6.302 1.00 78.25 128 ALA A C 1
ATOM 975 O O . ALA A 1 128 ? 7.260 -9.831 6.012 1.00 78.25 128 ALA A O 1
ATOM 976 N N . SER A 1 129 ? 8.931 -11.195 5.389 1.00 82.19 129 SER A N 1
ATOM 977 C CA . SER A 1 129 ? 8.472 -11.315 4.005 1.00 82.19 129 SER A CA 1
ATOM 978 C C . SER A 1 129 ? 7.293 -12.298 3.920 1.00 82.19 129 SER A C 1
ATOM 980 O O . SER A 1 129 ? 7.429 -13.445 4.384 1.00 82.19 129 SER A O 1
ATOM 982 N N . PRO A 1 130 ? 6.158 -11.914 3.301 1.00 85.88 130 PRO A N 1
ATOM 983 C CA . PRO A 1 130 ? 5.022 -12.814 3.096 1.00 85.88 130 PRO A CA 1
ATOM 984 C C . PRO A 1 130 ? 5.255 -13.796 1.930 1.00 85.88 130 PRO A C 1
ATOM 986 O O . PRO A 1 130 ? 4.481 -14.735 1.728 1.00 85.88 130 PRO A O 1
ATOM 989 N N . TYR A 1 131 ? 6.332 -13.605 1.166 1.00 89.12 131 TYR A N 1
ATOM 990 C CA . TYR A 1 131 ? 6.635 -14.384 -0.027 1.00 89.12 131 TYR A CA 1
ATOM 991 C C . TYR A 1 131 ? 7.380 -15.683 0.301 1.00 89.12 131 TYR A C 1
ATOM 993 O O . TYR A 1 131 ? 8.273 -15.733 1.151 1.00 89.12 131 TYR A O 1
ATOM 1001 N N . GLU A 1 132 ? 7.010 -16.744 -0.405 1.00 89.88 132 GLU A N 1
ATOM 1002 C CA . GLU A 1 132 ? 7.734 -18.015 -0.446 1.00 89.88 132 GLU A CA 1
ATOM 1003 C C . GLU A 1 132 ? 8.927 -17.916 -1.397 1.00 89.88 132 GLU A C 1
ATOM 1005 O O . GLU A 1 132 ? 10.037 -18.323 -1.072 1.00 89.88 132 GLU A O 1
ATOM 1010 N N . SER A 1 133 ? 8.695 -17.348 -2.582 1.00 91.12 133 SER A N 1
ATOM 1011 C CA . SER A 1 133 ? 9.682 -17.301 -3.655 1.00 91.12 133 SER A CA 1
ATOM 1012 C C . SER A 1 133 ? 9.409 -16.142 -4.602 1.00 91.12 133 SER A C 1
ATOM 1014 O O . SER A 1 133 ? 8.248 -15.860 -4.913 1.00 91.12 133 SER A O 1
ATOM 1016 N N . VAL A 1 134 ? 10.474 -15.555 -5.142 1.00 92.12 134 VAL A N 1
ATOM 1017 C CA . VAL A 1 134 ? 10.405 -14.618 -6.270 1.00 92.12 134 VAL A CA 1
ATOM 1018 C C . VAL A 1 134 ? 11.126 -15.241 -7.457 1.00 92.12 134 VAL A C 1
ATOM 1020 O O . VAL A 1 134 ? 12.290 -15.622 -7.339 1.00 92.12 134 VAL A O 1
ATOM 1023 N N . ARG A 1 135 ? 10.444 -15.349 -8.595 1.00 94.44 135 ARG A N 1
ATOM 1024 C CA . ARG A 1 135 ? 11.027 -15.787 -9.867 1.00 94.44 135 ARG A CA 1
ATOM 1025 C C . ARG A 1 135 ? 11.318 -14.567 -10.715 1.00 94.44 135 ARG A C 1
ATOM 1027 O O . ARG A 1 135 ? 10.429 -13.749 -10.917 1.00 94.44 135 ARG A O 1
ATOM 1034 N N . LYS A 1 136 ? 12.548 -14.441 -11.192 1.00 94.81 136 LYS A N 1
ATOM 1035 C CA . LYS A 1 136 ? 12.999 -13.310 -12.002 1.00 94.81 136 LYS A CA 1
ATOM 1036 C C . LYS A 1 136 ? 13.446 -13.808 -13.355 1.00 94.81 136 LYS A C 1
ATOM 1038 O O . LYS A 1 136 ? 14.323 -14.665 -13.414 1.00 94.81 136 LYS A O 1
ATOM 1043 N N . SER A 1 137 ? 12.897 -13.250 -14.425 1.00 95.69 137 SER A N 1
ATOM 1044 C CA . SER A 1 137 ? 13.465 -13.468 -15.750 1.00 95.69 137 SER A CA 1
ATOM 1045 C C . SER A 1 137 ? 14.786 -12.702 -15.867 1.00 95.69 137 SER A C 1
ATOM 1047 O O . SER A 1 137 ? 14.858 -11.531 -15.513 1.00 95.69 137 SER A O 1
ATOM 1049 N N . GLU A 1 138 ? 15.834 -13.339 -16.380 1.00 96.00 138 GLU A N 1
ATOM 1050 C CA . GLU A 1 138 ? 17.154 -12.719 -16.586 1.00 96.00 138 GLU A CA 1
ATOM 1051 C C . GLU A 1 138 ? 17.624 -12.803 -18.046 1.00 96.00 138 GLU A C 1
ATOM 1053 O O . GLU A 1 138 ? 18.795 -12.588 -18.360 1.00 96.00 138 GLU A O 1
ATOM 1058 N N . THR A 1 139 ? 16.686 -13.048 -18.964 1.00 96.75 139 THR A N 1
ATOM 1059 C CA . THR A 1 139 ? 16.954 -13.090 -20.406 1.00 96.75 139 THR A CA 1
ATOM 1060 C C . THR A 1 139 ? 17.482 -11.748 -20.943 1.00 96.75 139 THR A C 1
ATOM 1062 O O . THR A 1 139 ? 17.217 -10.684 -20.364 1.0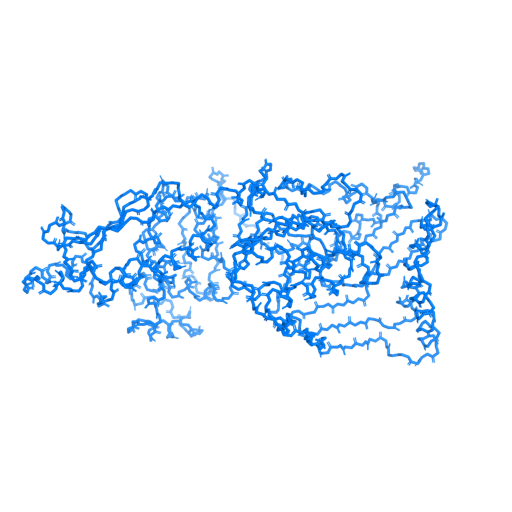0 96.75 139 THR A O 1
ATOM 1065 N N . PRO A 1 140 ? 18.152 -11.738 -22.113 1.00 97.50 140 PRO A N 1
ATOM 1066 C CA . PRO A 1 140 ? 18.529 -10.494 -22.783 1.00 97.50 140 PRO A CA 1
ATOM 1067 C C . PRO A 1 140 ? 17.342 -9.551 -23.019 1.00 97.50 140 PRO A C 1
ATOM 1069 O O . PRO A 1 140 ? 17.472 -8.336 -22.875 1.00 97.50 140 PRO A O 1
ATOM 1072 N N . ALA A 1 141 ? 16.167 -10.099 -23.347 1.00 95.81 141 ALA A N 1
ATOM 1073 C CA . ALA A 1 141 ? 14.959 -9.305 -23.540 1.00 95.81 141 ALA A CA 1
ATOM 1074 C C . ALA A 1 141 ? 14.572 -8.573 -22.248 1.00 95.81 141 ALA A C 1
ATOM 1076 O O . ALA A 1 141 ? 14.345 -7.364 -22.271 1.00 95.81 141 ALA A O 1
ATOM 1077 N N . THR A 1 142 ? 14.589 -9.269 -21.113 1.00 96.00 142 THR A N 1
ATOM 1078 C CA . THR A 1 142 ? 14.282 -8.699 -19.798 1.00 96.00 142 THR A CA 1
ATOM 1079 C C . THR A 1 142 ? 15.201 -7.534 -19.440 1.00 96.00 142 THR A C 1
ATOM 1081 O O . THR A 1 142 ? 14.732 -6.442 -19.100 1.00 96.00 142 THR A O 1
ATOM 1084 N N . TRP A 1 143 ? 16.514 -7.706 -19.596 1.00 97.06 143 TRP A N 1
ATOM 1085 C CA . TRP A 1 143 ? 17.462 -6.631 -19.306 1.00 97.06 143 TRP A CA 1
ATOM 1086 C C . TRP A 1 143 ? 17.358 -5.463 -20.293 1.00 97.06 143 TRP A C 1
ATOM 1088 O O . TRP A 1 143 ? 17.490 -4.307 -19.884 1.00 97.06 143 TRP A O 1
ATOM 1098 N N . ALA A 1 144 ? 17.032 -5.718 -21.563 1.00 96.62 144 ALA A N 1
ATOM 1099 C CA . ALA A 1 144 ? 16.740 -4.655 -22.523 1.00 96.62 144 ALA A CA 1
ATOM 1100 C C . ALA A 1 144 ? 15.504 -3.835 -22.104 1.00 96.62 144 ALA A C 1
ATOM 1102 O O . ALA A 1 144 ? 15.543 -2.600 -22.132 1.00 96.62 144 ALA A O 1
ATOM 1103 N N . LEU A 1 145 ? 14.435 -4.492 -21.638 1.00 96.19 145 LEU A N 1
ATOM 1104 C CA . LEU A 1 145 ? 13.250 -3.815 -21.103 1.00 96.19 145 LEU A CA 1
ATOM 1105 C C . LEU A 1 145 ? 13.589 -2.957 -19.867 1.00 96.19 145 LEU A C 1
ATOM 1107 O O . LEU A 1 145 ? 13.071 -1.842 -19.726 1.00 96.19 145 LEU A O 1
ATOM 1111 N N . ALA A 1 146 ? 14.479 -3.433 -18.991 1.00 95.62 146 ALA A N 1
ATOM 1112 C CA . ALA A 1 146 ? 14.944 -2.692 -17.817 1.00 95.62 146 ALA A CA 1
ATOM 1113 C C . ALA A 1 146 ? 15.780 -1.451 -18.197 1.00 95.62 146 ALA A C 1
ATOM 1115 O O . ALA A 1 146 ? 15.547 -0.354 -17.672 1.00 95.62 146 ALA A O 1
ATOM 1116 N N . VAL A 1 147 ? 16.706 -1.582 -19.158 1.00 96.62 147 VAL A N 1
ATOM 1117 C CA . VAL A 1 147 ? 17.481 -0.454 -19.713 1.00 96.62 147 VAL A CA 1
ATOM 1118 C C . VAL A 1 147 ? 16.551 0.589 -20.337 1.00 96.62 147 VAL A C 1
ATOM 1120 O O . VAL A 1 147 ? 16.719 1.793 -20.097 1.00 96.62 147 VAL A O 1
ATOM 1123 N N . ASN A 1 148 ? 15.542 0.150 -21.093 1.00 94.69 148 ASN A N 1
ATOM 1124 C CA . ASN A 1 148 ? 14.544 1.030 -21.698 1.00 94.69 148 ASN A CA 1
ATOM 1125 C C . ASN A 1 148 ? 13.755 1.809 -20.643 1.00 94.69 148 ASN A C 1
ATOM 1127 O O . ASN A 1 148 ? 13.578 3.019 -20.790 1.00 94.69 148 ASN A O 1
ATOM 1131 N N . ASN A 1 149 ? 13.328 1.154 -19.559 1.00 92.94 149 ASN A N 1
ATOM 1132 C CA . ASN A 1 149 ? 12.591 1.807 -18.477 1.00 92.94 149 ASN A CA 1
ATOM 1133 C C . ASN A 1 149 ? 13.394 2.976 -17.874 1.00 92.94 149 ASN A C 1
ATOM 1135 O O . ASN A 1 149 ? 12.909 4.109 -17.808 1.00 92.94 149 ASN A O 1
ATOM 1139 N N . VAL A 1 150 ? 14.662 2.746 -17.510 1.00 94.19 150 VAL A N 1
ATOM 1140 C CA . VAL A 1 150 ? 15.522 3.807 -16.952 1.00 94.19 150 VAL A CA 1
ATOM 1141 C C . VAL A 1 150 ? 15.812 4.898 -17.989 1.00 94.19 150 VAL A C 1
ATOM 1143 O O . VAL A 1 150 ? 15.776 6.087 -17.669 1.00 94.19 150 VAL A O 1
ATOM 1146 N N . THR A 1 151 ? 16.031 4.521 -19.249 1.00 93.94 151 THR A N 1
ATOM 1147 C CA . THR A 1 151 ? 16.284 5.471 -20.345 1.00 93.94 151 THR A CA 1
ATOM 1148 C C . THR A 1 151 ? 15.088 6.389 -20.596 1.00 93.94 151 THR A C 1
ATOM 1150 O O . THR A 1 151 ? 15.266 7.598 -20.760 1.00 93.94 151 THR A O 1
ATOM 1153 N N . LEU A 1 152 ? 13.862 5.858 -20.558 1.00 89.94 152 LEU A N 1
ATOM 1154 C CA . LEU A 1 152 ? 12.639 6.652 -20.673 1.00 89.94 152 LEU A CA 1
ATOM 1155 C C . LEU A 1 152 ? 12.477 7.626 -19.499 1.00 89.94 152 LEU A C 1
ATOM 1157 O O . LEU A 1 152 ? 12.120 8.783 -19.726 1.00 89.94 152 LEU A O 1
ATOM 1161 N N . LYS A 1 153 ? 12.789 7.203 -18.264 1.00 90.00 153 LYS A N 1
ATOM 1162 C CA . LYS A 1 153 ? 12.777 8.091 -17.085 1.00 90.00 153 LYS A CA 1
ATOM 1163 C C . LYS A 1 153 ? 13.758 9.253 -17.246 1.00 90.00 153 LYS A C 1
ATOM 1165 O O . LYS A 1 153 ? 13.361 10.404 -17.076 1.00 90.00 153 LYS A O 1
ATOM 1170 N N . ILE A 1 154 ? 14.998 8.967 -17.648 1.00 93.75 154 ILE A N 1
ATOM 1171 C CA . ILE A 1 154 ? 16.018 9.992 -17.917 1.00 93.75 154 ILE A CA 1
ATOM 1172 C C . ILE A 1 154 ? 15.528 10.962 -18.999 1.00 93.75 154 ILE A C 1
ATOM 1174 O O . ILE A 1 154 ? 15.523 12.169 -18.776 1.00 93.75 154 ILE A O 1
ATOM 1178 N N . ARG A 1 155 ? 15.031 10.448 -20.134 1.00 91.00 155 ARG A N 1
ATOM 1179 C CA . ARG A 1 155 ? 14.523 11.279 -21.239 1.00 91.00 155 ARG A CA 1
ATOM 1180 C C . ARG A 1 155 ? 13.376 12.190 -20.796 1.00 91.00 155 ARG A C 1
ATOM 1182 O O . ARG A 1 155 ? 13.317 13.348 -21.207 1.00 91.00 155 ARG A O 1
ATOM 1189 N N . ASN A 1 156 ? 12.470 11.683 -19.961 1.00 88.31 156 ASN A N 1
ATOM 1190 C CA . ASN A 1 156 ? 11.352 12.462 -19.435 1.00 88.31 156 ASN A CA 1
ATOM 1191 C C . ASN A 1 156 ? 11.824 13.592 -18.513 1.00 88.31 156 ASN A C 1
ATOM 1193 O O . ASN A 1 156 ? 11.317 14.704 -18.641 1.00 88.31 156 ASN A O 1
ATOM 1197 N N . LEU A 1 157 ? 12.805 13.341 -17.639 1.00 90.56 157 LEU A N 1
ATOM 1198 C CA . LEU A 1 157 ? 13.406 14.382 -16.797 1.00 90.56 157 LEU A CA 1
ATOM 1199 C C . LEU A 1 157 ? 14.099 15.455 -17.643 1.00 90.56 157 LEU A C 1
ATOM 1201 O O . LEU A 1 157 ? 13.834 16.639 -17.445 1.00 90.56 157 LEU A O 1
ATOM 1205 N N . THR A 1 158 ? 14.889 15.051 -18.644 1.00 93.12 158 THR A N 1
ATOM 1206 C CA . THR A 1 158 ? 15.543 15.979 -19.580 1.00 93.12 158 THR A CA 1
ATOM 1207 C C . THR A 1 158 ? 14.525 16.855 -20.307 1.00 93.12 158 THR A C 1
ATOM 1209 O O . THR A 1 158 ? 14.677 18.072 -20.343 1.00 93.12 158 THR A O 1
ATOM 1212 N N . ARG A 1 159 ? 13.443 16.263 -20.832 1.00 90.44 159 ARG A N 1
ATOM 1213 C CA . ARG A 1 159 ? 12.367 17.007 -21.510 1.00 90.44 159 ARG A CA 1
ATOM 1214 C C . ARG A 1 159 ? 11.663 18.000 -20.581 1.00 90.44 159 ARG A C 1
ATOM 1216 O O . ARG A 1 159 ? 11.194 19.032 -21.039 1.00 90.44 159 ARG A O 1
ATOM 1223 N N . GLN A 1 160 ? 11.576 17.685 -19.290 1.00 88.62 160 GLN A N 1
ATOM 1224 C CA . GLN A 1 160 ? 11.003 18.566 -18.268 1.00 88.62 160 GLN A CA 1
ATOM 1225 C C . GLN A 1 160 ? 11.993 19.633 -17.767 1.00 88.62 160 GLN A C 1
ATOM 1227 O O . GLN A 1 160 ? 11.638 20.393 -16.869 1.00 88.62 160 GLN A O 1
ATOM 1232 N N . GLY A 1 161 ? 13.229 19.673 -18.282 1.00 92.12 161 GLY A N 1
ATOM 1233 C CA . GLY A 1 161 ? 14.279 20.567 -17.787 1.00 92.12 161 GLY A CA 1
ATOM 1234 C C . GLY A 1 161 ? 14.710 20.267 -16.347 1.00 92.12 161 GLY A C 1
ATOM 1235 O O . GLY A 1 161 ? 15.263 21.135 -15.678 1.00 92.12 161 GLY A O 1
ATOM 1236 N N . LYS A 1 162 ? 14.429 19.060 -15.840 1.00 89.81 162 LYS A N 1
ATOM 1237 C CA . LYS A 1 162 ? 14.796 18.640 -14.484 1.00 89.81 162 LYS A CA 1
ATOM 1238 C C . LYS A 1 162 ? 16.203 18.053 -14.469 1.00 89.81 162 LYS A C 1
ATOM 1240 O O . LYS A 1 162 ? 16.635 17.422 -15.435 1.00 89.81 162 LYS A O 1
ATOM 1245 N N . SER A 1 163 ? 16.895 18.218 -13.343 1.00 91.50 163 SER A N 1
ATOM 1246 C CA . SER A 1 163 ? 18.159 17.526 -13.103 1.00 91.50 163 SER A CA 1
ATOM 1247 C C . SER A 1 163 ? 17.946 16.012 -13.131 1.00 91.50 163 SER A C 1
ATOM 1249 O O . SER A 1 163 ? 16.906 15.500 -12.715 1.00 91.50 163 SER A O 1
ATOM 1251 N N . ILE A 1 164 ? 18.938 15.293 -13.653 1.00 94.31 164 ILE A N 1
ATOM 1252 C CA . ILE A 1 164 ? 18.941 13.831 -13.680 1.00 94.31 164 ILE A CA 1
ATOM 1253 C C . ILE A 1 164 ? 19.677 13.363 -12.422 1.00 94.31 164 ILE A C 1
ATOM 1255 O O . ILE A 1 164 ? 20.871 13.644 -12.295 1.00 94.31 164 ILE A O 1
ATOM 1259 N N . PRO A 1 165 ? 19.015 12.654 -11.494 1.00 92.50 165 PRO A N 1
ATOM 1260 C CA . PRO A 1 165 ? 19.698 12.080 -10.346 1.00 92.50 165 PRO A CA 1
ATOM 1261 C C . PRO A 1 165 ? 20.812 11.116 -10.771 1.00 92.50 165 PRO A C 1
ATOM 1263 O O . PRO A 1 165 ? 20.599 10.265 -11.639 1.00 92.50 165 PRO A O 1
ATOM 1266 N N . ALA A 1 166 ? 21.979 11.206 -10.124 1.00 93.56 166 ALA A N 1
ATOM 1267 C CA . ALA A 1 166 ? 23.141 10.360 -10.424 1.00 93.56 166 ALA A CA 1
ATOM 1268 C C . ALA A 1 166 ? 22.801 8.860 -10.371 1.00 93.56 166 ALA A C 1
ATOM 1270 O O . ALA A 1 166 ? 23.206 8.094 -11.247 1.00 93.56 166 ALA A O 1
ATOM 1271 N N . TYR A 1 167 ? 21.940 8.468 -9.427 1.00 92.75 167 TYR A N 1
ATOM 1272 C CA . TYR A 1 167 ? 21.517 7.083 -9.267 1.00 92.75 167 TYR A CA 1
ATOM 1273 C C . TYR A 1 167 ? 20.829 6.486 -10.501 1.00 92.75 167 TYR A C 1
ATOM 1275 O O . TYR A 1 167 ? 20.900 5.276 -10.713 1.00 92.75 167 TYR A O 1
ATOM 1283 N N . LEU A 1 168 ? 20.160 7.296 -11.331 1.00 94.38 168 LEU A N 1
ATOM 1284 C CA . LEU A 1 168 ? 19.540 6.804 -12.564 1.00 94.38 168 LEU A CA 1
ATOM 1285 C C . LEU A 1 168 ? 20.591 6.469 -13.624 1.00 94.38 168 LEU A C 1
ATOM 1287 O O . LEU A 1 168 ? 20.415 5.507 -14.370 1.00 94.38 168 LEU A O 1
ATOM 1291 N N . LEU A 1 169 ? 21.680 7.240 -13.688 1.00 95.81 169 LEU A N 1
ATOM 1292 C CA . LEU A 1 169 ? 22.786 6.981 -14.610 1.00 95.81 169 LEU A CA 1
ATOM 1293 C C . LEU A 1 169 ? 23.529 5.705 -14.208 1.00 95.81 169 LEU A C 1
ATOM 1295 O O . LEU A 1 169 ? 23.728 4.832 -15.051 1.00 95.81 169 LEU A O 1
ATOM 1299 N N . GLU A 1 170 ? 23.836 5.562 -12.918 1.00 95.88 170 GLU A N 1
ATOM 1300 C CA . GLU A 1 170 ? 24.430 4.349 -12.343 1.00 95.88 170 GLU A CA 1
ATOM 1301 C C . GLU A 1 170 ? 23.547 3.119 -12.588 1.00 95.88 170 GLU A C 1
ATOM 1303 O O . GLU A 1 170 ? 24.026 2.086 -13.052 1.00 95.88 170 GLU A O 1
ATOM 1308 N N . LYS A 1 171 ? 22.235 3.238 -12.338 1.00 94.94 171 LYS A N 1
ATOM 1309 C CA . LYS A 1 171 ? 21.273 2.146 -12.537 1.00 94.94 171 LYS A CA 1
ATOM 1310 C C . LYS A 1 171 ? 21.179 1.727 -14.002 1.00 94.94 171 LYS A C 1
ATOM 1312 O O . LYS A 1 171 ? 21.146 0.534 -14.292 1.00 94.94 171 LYS A O 1
ATOM 1317 N N . ARG A 1 172 ? 21.165 2.689 -14.933 1.00 96.94 172 ARG A N 1
ATOM 1318 C CA . ARG A 1 172 ? 21.176 2.393 -16.373 1.00 96.94 172 ARG A CA 1
ATOM 1319 C C . ARG A 1 172 ? 22.433 1.620 -16.757 1.00 96.94 172 ARG A C 1
ATOM 1321 O O . ARG A 1 172 ? 22.332 0.652 -17.500 1.00 96.94 172 ARG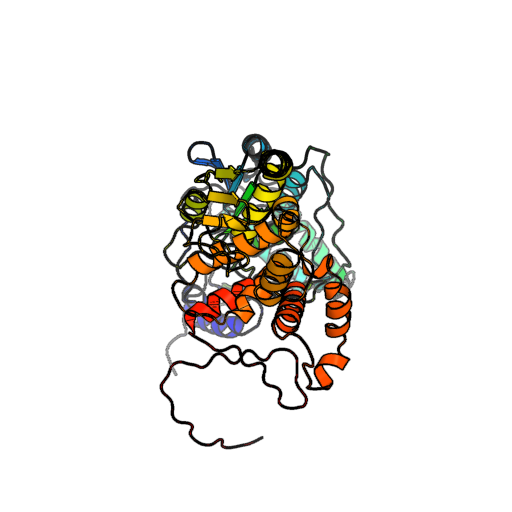 A O 1
ATOM 1328 N N . GLU A 1 173 ? 23.588 2.041 -16.256 1.00 98.00 173 GLU A N 1
ATOM 1329 C CA . GLU A 1 173 ? 24.861 1.390 -16.558 1.00 98.00 173 GLU A CA 1
ATOM 1330 C C . GLU A 1 173 ? 24.933 -0.031 -15.986 1.00 98.00 173 GLU A C 1
ATOM 1332 O O . GLU A 1 173 ? 25.318 -0.964 -16.686 1.00 98.00 173 GLU A O 1
ATOM 1337 N N . ALA A 1 174 ? 24.464 -0.234 -14.752 1.00 97.50 174 ALA A N 1
ATOM 1338 C CA . ALA A 1 174 ? 24.362 -1.565 -14.156 1.00 97.50 174 ALA A CA 1
ATOM 1339 C C . ALA A 1 174 ? 23.461 -2.509 -14.979 1.00 97.50 174 ALA A C 1
ATOM 1341 O O . ALA A 1 174 ? 23.810 -3.670 -15.206 1.00 97.50 174 ALA A O 1
ATOM 1342 N N . TYR A 1 175 ? 22.329 -2.010 -15.484 1.00 97.44 175 TYR A N 1
ATOM 1343 C CA . TYR A 1 175 ? 21.440 -2.793 -16.346 1.00 97.44 175 TYR A CA 1
ATOM 1344 C C . TYR A 1 175 ? 22.039 -3.078 -17.726 1.00 97.44 175 TYR A C 1
ATOM 1346 O O . TYR A 1 175 ? 21.816 -4.163 -18.254 1.00 97.44 175 TYR A O 1
ATOM 1354 N N . ARG A 1 176 ? 22.839 -2.166 -18.295 1.00 98.25 176 ARG A N 1
ATOM 1355 C CA . ARG A 1 176 ? 23.567 -2.428 -19.551 1.00 98.25 176 ARG A CA 1
ATOM 1356 C C . ARG A 1 176 ? 24.590 -3.546 -19.391 1.00 98.25 176 ARG A C 1
ATOM 1358 O O . ARG A 1 176 ? 24.617 -4.450 -20.214 1.00 98.25 176 ARG A O 1
ATOM 1365 N N . LYS A 1 177 ? 25.351 -3.539 -18.296 1.00 98.19 177 LYS A N 1
ATOM 1366 C CA . LYS A 1 177 ? 26.287 -4.630 -17.983 1.00 98.19 177 LYS A CA 1
ATOM 1367 C C . LYS A 1 177 ? 25.569 -5.969 -17.822 1.00 98.19 177 LYS A C 1
ATOM 1369 O O . LYS A 1 177 ? 26.040 -6.981 -18.324 1.00 98.19 177 LYS A O 1
ATOM 1374 N N . SER A 1 178 ? 24.407 -5.968 -17.167 1.00 97.81 178 SER A N 1
ATOM 1375 C CA . SER A 1 178 ? 23.591 -7.181 -17.002 1.00 97.81 178 SER A CA 1
ATOM 1376 C C . SER A 1 178 ? 23.032 -7.679 -18.343 1.00 97.81 178 SER A C 1
ATOM 1378 O O . SER A 1 178 ? 23.032 -8.878 -18.601 1.00 97.81 178 SER A O 1
ATOM 1380 N N . LEU A 1 179 ? 22.630 -6.764 -19.236 1.00 98.12 179 LEU A N 1
ATOM 1381 C CA . LEU A 1 179 ? 22.228 -7.089 -20.607 1.00 98.12 179 LEU A CA 1
ATOM 1382 C C . LEU A 1 179 ? 23.370 -7.742 -21.397 1.00 98.12 179 LEU A C 1
ATOM 1384 O O . LEU A 1 179 ? 23.153 -8.776 -22.019 1.00 98.12 179 LEU A O 1
ATOM 1388 N N . GLU A 1 180 ? 24.572 -7.167 -21.354 1.00 98.19 180 GLU A N 1
ATOM 1389 C CA . GLU A 1 180 ? 25.755 -7.726 -22.023 1.00 98.19 180 GLU A CA 1
ATOM 1390 C C . GLU A 1 180 ? 26.081 -9.128 -21.491 1.00 98.19 180 GLU A C 1
ATOM 1392 O O . GLU A 1 180 ? 26.296 -10.054 -22.270 1.00 98.19 180 GLU A O 1
ATOM 1397 N N . GLN A 1 181 ? 26.032 -9.320 -20.169 1.00 97.94 181 GLN A N 1
ATOM 1398 C CA . GLN A 1 181 ? 26.213 -10.639 -19.559 1.00 97.94 181 GLN A CA 1
ATOM 1399 C C . GLN A 1 181 ? 25.148 -11.640 -20.020 1.00 97.94 181 GLN A C 1
ATOM 1401 O O . GLN A 1 181 ? 25.500 -12.754 -20.400 1.00 97.94 181 GLN A O 1
ATOM 1406 N N . ALA A 1 182 ? 23.869 -11.254 -20.046 1.00 97.38 182 ALA A N 1
ATOM 1407 C CA . ALA A 1 182 ? 22.793 -12.119 -20.528 1.00 97.38 182 ALA A CA 1
ATOM 1408 C C . ALA A 1 182 ? 22.972 -12.497 -22.008 1.00 97.38 182 ALA A C 1
ATOM 1410 O O . ALA A 1 182 ? 22.762 -13.648 -22.380 1.00 97.38 182 ALA A O 1
ATOM 1411 N N . GLN A 1 183 ? 23.387 -11.552 -22.860 1.00 97.69 183 GLN A N 1
ATOM 1412 C CA . GLN A 1 183 ? 23.637 -11.795 -24.288 1.00 97.69 183 GLN A CA 1
ATOM 1413 C C . GLN A 1 183 ? 24.781 -12.783 -24.529 1.00 97.69 183 GLN A C 1
ATOM 1415 O O . GLN A 1 183 ? 24.746 -13.537 -25.497 1.00 97.69 183 GLN A O 1
ATOM 1420 N N . LEU A 1 184 ? 25.775 -12.789 -23.641 1.00 97.44 184 LEU A N 1
ATOM 1421 C CA . LEU A 1 184 ? 26.897 -13.724 -23.666 1.00 97.44 184 LEU A CA 1
ATOM 1422 C C . LEU A 1 184 ? 26.578 -15.071 -22.990 1.00 97.44 184 LEU A C 1
ATOM 1424 O O . LEU A 1 184 ? 27.463 -15.916 -22.889 1.00 97.44 184 LEU A O 1
ATOM 1428 N N . GLY A 1 185 ? 25.346 -15.279 -22.506 1.00 95.50 185 GLY A N 1
ATOM 1429 C CA . GLY A 1 185 ? 24.954 -16.488 -21.772 1.00 95.50 185 GLY A CA 1
ATOM 1430 C C . GLY A 1 185 ? 25.540 -16.575 -20.357 1.00 95.50 185 GLY A C 1
ATOM 1431 O O . GLY A 1 185 ? 25.596 -17.654 -19.777 1.00 95.50 185 GLY A O 1
ATOM 1432 N N . GLY A 1 186 ? 25.999 -15.453 -19.797 1.00 95.38 186 GLY A N 1
ATOM 1433 C CA . GLY A 1 186 ? 26.597 -15.370 -18.462 1.00 95.38 186 GLY A CA 1
ATOM 1434 C C . GLY A 1 186 ? 25.590 -15.288 -17.308 1.00 95.38 186 GLY A C 1
ATOM 1435 O O . GLY A 1 186 ? 26.008 -15.269 -16.153 1.00 95.38 186 GLY A O 1
ATOM 1436 N N . LEU A 1 187 ? 24.288 -15.225 -17.602 1.00 95.38 187 LEU A N 1
ATOM 1437 C CA . LEU A 1 187 ? 23.197 -15.230 -16.623 1.00 95.38 187 LEU A CA 1
ATOM 1438 C C . LEU A 1 187 ? 22.226 -16.384 -16.926 1.00 95.38 187 LEU A C 1
ATOM 1440 O O . LEU A 1 187 ? 22.067 -16.738 -18.097 1.00 95.38 187 LEU A O 1
ATOM 1444 N N . PRO A 1 188 ? 21.576 -16.973 -15.905 1.00 95.19 188 PRO A N 1
ATOM 1445 C CA . PRO A 1 188 ? 20.515 -17.953 -16.129 1.00 95.19 188 PRO A CA 1
ATOM 1446 C C . PRO A 1 188 ? 19.309 -17.305 -16.830 1.00 95.19 188 PRO A C 1
ATOM 1448 O O . PRO A 1 188 ? 19.153 -16.090 -16.805 1.00 95.19 188 PRO A O 1
ATOM 1451 N N . GLU A 1 189 ? 18.418 -18.095 -17.432 1.00 93.38 189 GLU A N 1
ATOM 1452 C CA . GLU A 1 189 ? 17.171 -17.547 -17.999 1.00 93.38 189 GLU A CA 1
ATOM 1453 C C . GLU A 1 189 ? 16.189 -17.086 -16.915 1.00 93.38 189 GLU A C 1
ATOM 1455 O O . GLU A 1 189 ? 15.497 -16.076 -17.077 1.00 93.38 189 GLU A O 1
ATOM 1460 N N . GLU A 1 190 ? 16.150 -17.819 -15.801 1.00 94.94 190 GLU A N 1
ATOM 1461 C CA . GLU A 1 190 ? 15.342 -17.524 -14.625 1.00 94.94 190 GLU A CA 1
ATOM 1462 C C . GLU A 1 190 ? 16.196 -17.655 -13.362 1.00 94.94 190 GLU A C 1
ATOM 1464 O O . GLU A 1 190 ? 16.949 -18.616 -13.188 1.00 94.94 190 GLU A O 1
ATOM 1469 N N . ARG A 1 191 ? 16.038 -16.699 -12.446 1.00 93.75 191 ARG A N 1
ATOM 1470 C CA . ARG A 1 191 ? 16.585 -16.759 -11.094 1.00 93.75 191 ARG A CA 1
ATOM 1471 C C . ARG A 1 191 ? 15.447 -16.899 -10.092 1.00 93.75 191 ARG A C 1
ATOM 1473 O O . ARG A 1 191 ? 14.586 -16.025 -10.001 1.00 93.75 191 ARG A O 1
ATOM 1480 N N . VAL A 1 192 ? 15.475 -17.969 -9.304 1.00 91.56 192 VAL A N 1
ATOM 1481 C CA . VAL A 1 192 ? 14.558 -18.163 -8.175 1.00 91.56 192 VAL A CA 1
ATOM 1482 C C . VAL A 1 192 ? 15.247 -17.686 -6.904 1.00 91.56 192 VAL A C 1
ATOM 1484 O O . VAL A 1 192 ? 16.351 -18.123 -6.589 1.00 91.56 192 VAL A O 1
ATOM 1487 N N . MET A 1 193 ? 14.610 -16.770 -6.183 1.00 85.69 193 MET A N 1
ATOM 1488 C CA . MET A 1 193 ? 15.071 -16.307 -4.879 1.00 85.69 193 MET A CA 1
ATOM 1489 C C . MET A 1 193 ? 14.137 -16.848 -3.797 1.00 85.69 193 MET A C 1
ATOM 1491 O O . MET A 1 193 ? 12.959 -16.479 -3.752 1.00 85.69 193 MET A O 1
ATOM 1495 N N . GLU A 1 194 ? 14.671 -17.695 -2.922 1.00 69.69 194 GLU A N 1
ATOM 1496 C CA . GLU A 1 194 ? 14.031 -18.096 -1.670 1.00 69.69 194 GLU A CA 1
ATOM 1497 C C . GLU A 1 194 ? 14.312 -16.999 -0.632 1.00 69.69 194 GLU A C 1
ATOM 1499 O O . GLU A 1 194 ? 15.356 -16.986 0.008 1.00 69.69 194 GLU A O 1
ATOM 1504 N N . ILE A 1 195 ? 13.374 -16.051 -0.511 1.00 66.88 195 ILE A N 1
ATOM 1505 C CA . ILE A 1 195 ? 13.336 -14.971 0.493 1.00 66.88 195 ILE A CA 1
ATOM 1506 C C . ILE A 1 195 ? 14.386 -13.848 0.291 1.00 66.88 195 ILE A C 1
ATOM 1508 O O . ILE A 1 195 ? 15.586 -14.063 0.145 1.00 66.88 195 ILE A O 1
ATOM 1512 N N . LEU A 1 196 ? 13.920 -12.591 0.317 1.00 53.31 196 LEU A N 1
ATOM 1513 C CA . LEU A 1 196 ? 14.794 -11.428 0.510 1.00 53.31 196 LEU A CA 1
ATOM 1514 C C . LEU A 1 196 ? 15.212 -11.380 1.987 1.00 53.31 196 LEU A C 1
ATOM 1516 O O . LEU A 1 196 ? 14.326 -11.459 2.839 1.00 53.31 196 LEU A O 1
ATOM 1520 N N . PRO A 1 197 ? 16.510 -11.241 2.313 1.00 51.38 197 PRO A N 1
ATOM 1521 C CA . PRO A 1 197 ? 16.950 -11.188 3.698 1.00 51.38 197 PRO A CA 1
ATOM 1522 C C . PRO A 1 197 ? 16.235 -10.062 4.446 1.00 51.38 197 PRO A C 1
ATOM 1524 O O . PRO A 1 197 ? 16.093 -8.942 3.946 1.00 51.38 197 PRO A O 1
ATOM 1527 N N . GLU A 1 198 ? 15.785 -10.391 5.650 1.00 61.03 198 GLU A N 1
ATOM 1528 C CA . GLU A 1 198 ? 15.188 -9.461 6.592 1.00 61.03 198 GLU A CA 1
ATOM 1529 C C . GLU A 1 198 ? 16.130 -8.271 6.829 1.00 61.03 198 GLU A C 1
ATOM 1531 O O . GLU A 1 198 ? 17.261 -8.434 7.289 1.00 61.03 198 GLU A O 1
ATOM 1536 N N . GLN A 1 199 ? 15.682 -7.055 6.502 1.00 58.06 199 GLN A N 1
ATOM 1537 C CA . GLN A 1 199 ? 16.448 -5.860 6.842 1.00 58.06 199 GLN A CA 1
ATOM 1538 C C . GLN A 1 199 ? 16.167 -5.482 8.295 1.00 58.06 199 GLN A C 1
ATOM 1540 O O . GLN A 1 199 ? 15.055 -5.097 8.649 1.00 58.06 199 GLN A O 1
ATOM 1545 N N . THR A 1 200 ? 17.192 -5.596 9.136 1.00 58.41 200 THR A N 1
ATOM 1546 C CA . THR A 1 200 ? 17.183 -5.073 10.504 1.00 58.41 200 THR A CA 1
ATOM 1547 C C . THR A 1 200 ? 17.619 -3.615 10.507 1.00 58.41 200 THR A C 1
ATOM 1549 O O . THR A 1 200 ? 18.532 -3.223 9.769 1.00 58.41 200 THR A O 1
ATOM 1552 N N . HIS A 1 201 ? 17.024 -2.806 11.376 1.00 67.81 201 HIS A N 1
ATOM 1553 C CA . HIS A 1 201 ? 17.447 -1.425 11.584 1.00 67.81 201 HIS A CA 1
ATOM 1554 C C . HIS A 1 201 ? 17.876 -1.192 13.029 1.00 67.81 201 HIS A C 1
ATOM 1556 O O . HIS A 1 201 ? 17.667 -2.037 13.896 1.00 67.81 201 HIS A O 1
ATOM 1562 N N . ALA A 1 202 ? 18.535 -0.054 13.269 1.00 63.28 202 ALA A N 1
ATOM 1563 C CA . ALA A 1 202 ? 19.013 0.311 14.596 1.00 63.28 202 ALA A CA 1
ATOM 1564 C C . ALA A 1 202 ? 17.879 0.187 15.625 1.00 63.28 202 ALA A C 1
ATOM 1566 O O . ALA A 1 202 ? 16.773 0.685 15.399 1.00 63.28 202 ALA A O 1
ATOM 1567 N N . ALA A 1 203 ? 18.178 -0.503 16.726 1.00 67.50 203 ALA A N 1
ATOM 1568 C CA . ALA A 1 203 ? 17.209 -0.810 17.762 1.00 67.50 203 ALA A CA 1
ATOM 1569 C C . ALA A 1 203 ? 16.600 0.473 18.340 1.00 67.50 203 ALA A C 1
ATOM 1571 O O . ALA A 1 203 ? 17.307 1.432 18.661 1.00 67.50 203 ALA A O 1
ATOM 1572 N N . GLY A 1 204 ? 15.281 0.468 18.489 1.00 76.69 204 GLY A N 1
ATOM 1573 C CA . GLY A 1 204 ? 14.529 1.507 19.175 1.00 76.69 204 GLY A CA 1
ATOM 1574 C C . GLY A 1 204 ? 13.300 0.909 19.841 1.00 76.69 204 GLY A C 1
ATOM 1575 O O . GLY A 1 204 ? 12.923 -0.227 19.572 1.00 76.69 204 GLY A O 1
ATOM 1576 N N . GLU A 1 205 ? 12.640 1.677 20.701 1.00 83.44 205 GLU A N 1
ATOM 1577 C CA . GLU A 1 205 ? 11.388 1.210 21.294 1.00 83.44 205 GLU A CA 1
ATOM 1578 C C . GLU A 1 205 ? 10.305 1.067 20.203 1.00 83.44 205 GLU A C 1
ATOM 1580 O O . GLU A 1 205 ? 10.116 2.001 19.398 1.00 83.44 205 GLU A O 1
ATOM 1585 N N . PRO A 1 206 ? 9.591 -0.077 20.147 1.00 87.88 206 PRO A N 1
ATOM 1586 C CA . PRO A 1 206 ? 8.452 -0.251 19.257 1.00 87.88 206 PRO A CA 1
ATOM 1587 C C . PRO A 1 206 ? 7.397 0.823 19.504 1.00 87.88 206 PRO A C 1
ATOM 1589 O O . PRO A 1 206 ? 7.099 1.182 20.646 1.00 87.88 206 PRO A O 1
ATOM 1592 N N . TYR A 1 207 ? 6.786 1.325 18.433 1.00 90.19 207 TYR A N 1
ATOM 1593 C CA . TYR A 1 207 ? 5.727 2.311 18.583 1.00 90.19 207 TYR A CA 1
ATOM 1594 C C . TYR A 1 207 ? 4.515 1.679 19.266 1.00 90.19 207 TYR A C 1
ATOM 1596 O O . TYR A 1 207 ? 4.021 0.631 18.845 1.00 90.19 207 TYR A O 1
ATOM 1604 N N . THR A 1 208 ? 4.023 2.322 20.328 1.00 85.31 208 THR A N 1
ATOM 1605 C CA . THR A 1 208 ? 2.924 1.780 21.132 1.00 85.31 208 THR A CA 1
ATOM 1606 C C . THR A 1 208 ? 1.553 2.396 20.842 1.00 85.31 208 THR A C 1
ATOM 1608 O O . THR A 1 208 ? 0.533 1.895 21.323 1.00 85.31 208 THR A O 1
ATOM 1611 N N . GLY A 1 209 ? 1.484 3.446 20.028 1.00 82.31 209 GLY A N 1
ATOM 1612 C CA . GLY A 1 209 ? 0.209 4.039 19.633 1.00 82.31 209 GLY A CA 1
ATOM 1613 C C . GLY A 1 209 ? -0.536 3.233 18.567 1.00 82.31 209 GLY A C 1
ATOM 1614 O O . GLY A 1 209 ? -0.009 2.285 17.985 1.00 82.31 209 GLY A O 1
ATOM 1615 N N . THR A 1 210 ? -1.786 3.615 18.304 1.00 87.06 210 THR A N 1
ATOM 1616 C CA . THR A 1 210 ? -2.574 3.059 17.190 1.00 87.06 210 THR A CA 1
ATOM 1617 C C . THR A 1 210 ? -2.108 3.655 15.865 1.00 87.06 210 THR A C 1
ATOM 1619 O O . THR A 1 210 ? -1.932 4.870 15.771 1.00 87.06 210 THR A O 1
ATOM 1622 N N . ILE A 1 211 ? -1.957 2.824 14.836 1.00 95.00 211 ILE A N 1
ATOM 1623 C CA . ILE A 1 211 ? -1.560 3.247 13.492 1.00 95.00 211 ILE A CA 1
ATOM 1624 C C . ILE A 1 211 ? -2.763 3.065 12.568 1.00 95.00 211 ILE A C 1
ATOM 1626 O O . ILE A 1 211 ? -3.226 1.946 12.371 1.00 95.00 211 ILE A O 1
ATOM 1630 N N . TYR A 1 212 ? -3.268 4.149 11.994 1.00 96.69 212 TYR A N 1
ATOM 1631 C CA . TYR A 1 212 ? -4.272 4.094 10.935 1.00 96.69 212 TYR A CA 1
ATOM 1632 C C . TYR A 1 212 ? -3.580 4.244 9.588 1.00 96.69 212 TYR A C 1
ATOM 1634 O O . TYR A 1 212 ? -2.814 5.185 9.418 1.00 96.69 212 TYR A O 1
ATOM 1642 N N . VAL A 1 213 ? -3.849 3.359 8.636 1.00 98.38 213 VAL A N 1
ATOM 1643 C CA . VAL A 1 213 ? -3.306 3.458 7.275 1.00 98.38 213 VAL A CA 1
ATOM 1644 C C . VAL A 1 213 ? -4.457 3.749 6.324 1.00 98.38 213 VAL A C 1
ATOM 1646 O O . VAL A 1 213 ? -5.356 2.923 6.192 1.00 98.38 213 VAL A O 1
ATOM 1649 N N . LEU A 1 214 ? -4.471 4.926 5.704 1.00 98.31 214 LEU A N 1
ATOM 1650 C CA . LEU A 1 214 ? -5.490 5.276 4.718 1.00 98.31 214 LEU A CA 1
ATOM 1651 C C . LEU A 1 214 ? -5.038 4.788 3.346 1.00 98.31 214 LEU A C 1
ATOM 1653 O O . LEU A 1 214 ? -3.962 5.178 2.899 1.00 98.31 214 LEU A O 1
ATOM 1657 N N . GLN A 1 215 ? -5.853 3.965 2.693 1.00 96.12 215 GLN A N 1
ATOM 1658 C CA . GLN A 1 215 ? -5.551 3.377 1.385 1.00 96.12 215 GLN A CA 1
ATOM 1659 C C . GLN A 1 215 ? -6.734 3.525 0.427 1.00 96.12 215 GLN A C 1
ATOM 1661 O O . GLN A 1 215 ? -7.885 3.606 0.856 1.00 96.12 215 GLN A O 1
ATOM 1666 N N . ASP A 1 216 ? -6.450 3.539 -0.867 1.00 95.12 216 ASP A N 1
ATOM 1667 C CA . ASP A 1 216 ? -7.446 3.525 -1.933 1.00 95.12 216 ASP A CA 1
ATOM 1668 C C . ASP A 1 216 ? -6.979 2.657 -3.106 1.00 95.12 216 ASP A C 1
ATOM 1670 O O . ASP A 1 216 ? -5.888 2.081 -3.067 1.00 95.12 216 ASP A O 1
ATOM 1674 N N . SER A 1 217 ? -7.799 2.585 -4.153 1.00 92.56 217 SER A N 1
ATOM 1675 C CA . SER A 1 217 ? -7.526 1.800 -5.361 1.00 92.56 217 SER A CA 1
ATOM 1676 C C . SER A 1 217 ? -6.325 2.285 -6.180 1.00 92.56 217 SER A C 1
ATOM 1678 O O . SER A 1 217 ? -5.880 1.574 -7.082 1.00 92.56 217 SER A O 1
ATOM 1680 N N . ASP A 1 218 ? -5.766 3.455 -5.860 1.00 92.62 218 ASP A N 1
ATOM 1681 C CA . ASP A 1 218 ? -4.531 3.969 -6.451 1.00 92.62 218 ASP A CA 1
ATOM 1682 C C . ASP A 1 218 ? -3.276 3.562 -5.668 1.00 92.62 218 ASP A C 1
ATOM 1684 O O . ASP A 1 218 ? -2.170 3.710 -6.193 1.00 92.62 218 ASP A O 1
ATOM 1688 N N . CYS A 1 219 ? -3.420 3.009 -4.457 1.00 95.38 219 CYS A N 1
ATOM 1689 C CA . CYS A 1 219 ? -2.315 2.375 -3.743 1.00 95.38 219 CYS A CA 1
ATOM 1690 C C . CYS A 1 219 ? -1.868 1.116 -4.493 1.00 95.38 219 CYS A C 1
ATOM 1692 O O . CYS A 1 219 ? -2.509 0.072 -4.391 1.00 95.38 219 CYS A O 1
ATOM 1694 N N . GLY A 1 220 ? -0.789 1.213 -5.269 1.00 94.44 220 GLY A N 1
ATOM 1695 C CA . GLY A 1 220 ? -0.284 0.123 -6.106 1.00 94.44 220 GLY A CA 1
ATOM 1696 C C . GLY A 1 220 ? 1.181 -0.216 -5.852 1.00 94.44 220 GLY A C 1
ATOM 1697 O O . GLY A 1 220 ? 1.938 0.607 -5.331 1.00 94.44 220 GLY A O 1
ATOM 1698 N N . SER A 1 221 ? 1.616 -1.407 -6.268 1.00 94.19 221 SER A N 1
ATOM 1699 C CA . SER A 1 221 ? 3.041 -1.772 -6.312 1.00 94.19 221 SER A CA 1
ATOM 1700 C C . SER A 1 221 ? 3.700 -1.612 -4.931 1.00 94.19 221 SER A C 1
ATOM 1702 O O . SER A 1 221 ? 3.159 -2.097 -3.944 1.00 94.19 221 SER A O 1
ATOM 1704 N N . SER A 1 222 ? 4.815 -0.888 -4.796 1.00 95.06 222 SER A N 1
ATOM 1705 C CA . SER A 1 222 ? 5.460 -0.664 -3.486 1.00 95.06 222 SER A CA 1
ATOM 1706 C C . SER A 1 222 ? 4.578 0.009 -2.422 1.00 95.06 222 SER A C 1
ATOM 1708 O O . SER A 1 222 ? 4.912 -0.052 -1.238 1.00 95.06 222 SER A O 1
ATOM 1710 N N . CYS A 1 223 ? 3.474 0.670 -2.799 1.00 97.06 223 CYS A N 1
ATOM 1711 C CA . CYS A 1 223 ? 2.484 1.126 -1.818 1.00 97.06 223 CYS A CA 1
ATOM 1712 C C . CYS A 1 223 ? 1.813 -0.071 -1.138 1.00 97.06 223 CYS A C 1
ATOM 1714 O O . CYS A 1 223 ? 1.639 -0.081 0.076 1.00 97.06 223 CYS A O 1
ATOM 1716 N N . GLU A 1 224 ? 1.510 -1.115 -1.903 1.00 96.69 224 GLU A N 1
ATOM 1717 C CA . GLU A 1 224 ? 0.950 -2.359 -1.389 1.00 96.69 224 GLU A CA 1
ATOM 1718 C C . GLU A 1 224 ? 1.984 -3.138 -0.577 1.00 96.69 224 GLU A C 1
ATOM 1720 O O . GLU A 1 224 ? 1.643 -3.657 0.481 1.00 96.69 224 GLU A O 1
ATOM 1725 N N . SER A 1 225 ? 3.265 -3.097 -0.958 1.00 94.50 225 SER A N 1
ATOM 1726 C CA . SER A 1 225 ? 4.341 -3.645 -0.121 1.00 94.50 225 SER A CA 1
ATOM 1727 C C . SER A 1 225 ? 4.404 -2.994 1.265 1.00 94.50 225 SER A C 1
ATOM 1729 O O . SER A 1 225 ? 4.670 -3.682 2.246 1.00 94.50 225 SER A O 1
ATOM 1731 N N . LEU A 1 226 ? 4.085 -1.696 1.407 1.00 95.56 226 LEU A N 1
ATOM 1732 C CA . LEU A 1 226 ? 3.935 -1.086 2.738 1.00 95.56 226 LEU A CA 1
ATOM 1733 C C . LEU A 1 226 ? 2.826 -1.763 3.554 1.00 95.56 226 LEU A C 1
ATOM 1735 O O . LEU A 1 226 ? 2.998 -1.960 4.756 1.00 95.56 226 LEU A O 1
ATOM 1739 N N . LEU A 1 227 ? 1.697 -2.103 2.926 1.00 96.38 227 LEU A N 1
ATOM 1740 C CA . LEU A 1 227 ? 0.590 -2.790 3.595 1.00 96.38 227 LEU A CA 1
ATOM 1741 C C . LEU A 1 227 ? 1.032 -4.172 4.082 1.00 96.38 227 LEU A C 1
ATOM 1743 O O . LEU A 1 227 ? 0.763 -4.523 5.227 1.00 96.38 227 LEU A O 1
ATOM 1747 N N . GLU A 1 228 ? 1.785 -4.904 3.262 1.00 93.56 228 GLU A N 1
ATOM 1748 C CA . GLU A 1 228 ? 2.368 -6.200 3.628 1.00 93.56 228 GLU A CA 1
ATOM 1749 C C . GLU A 1 228 ? 3.344 -6.088 4.796 1.00 93.56 228 GLU A C 1
ATOM 1751 O O . GLU A 1 228 ? 3.288 -6.861 5.750 1.00 93.56 228 GLU A O 1
ATOM 1756 N N . PHE A 1 229 ? 4.220 -5.084 4.758 1.00 92.38 229 PHE A N 1
ATOM 1757 C CA . PHE A 1 229 ? 5.192 -4.845 5.818 1.00 92.38 229 PHE A CA 1
ATOM 1758 C C . PHE A 1 229 ? 4.536 -4.487 7.156 1.00 92.38 229 PHE A C 1
ATOM 1760 O O . PHE A 1 229 ? 5.114 -4.710 8.221 1.00 92.38 229 PHE A O 1
ATOM 1767 N N . LEU A 1 230 ? 3.330 -3.925 7.107 1.00 92.19 230 LEU A N 1
ATOM 1768 C CA . LEU A 1 230 ? 2.546 -3.538 8.272 1.00 92.19 230 LEU A CA 1
ATOM 1769 C C . LEU A 1 230 ? 1.538 -4.608 8.712 1.00 92.19 230 LEU A C 1
ATOM 1771 O O . LEU A 1 230 ? 0.987 -4.487 9.806 1.00 92.19 230 LEU A O 1
ATOM 1775 N N . GLU A 1 231 ? 1.315 -5.651 7.911 1.00 86.19 231 GLU A N 1
ATOM 1776 C CA . GLU A 1 231 ? 0.257 -6.649 8.106 1.00 86.19 231 GLU A CA 1
ATOM 1777 C C . GLU A 1 231 ? 0.373 -7.386 9.446 1.00 86.19 231 GLU A C 1
ATOM 1779 O O . GLU A 1 231 ? -0.622 -7.626 10.127 1.00 86.19 231 GLU A O 1
ATOM 1784 N N . THR A 1 232 ? 1.598 -7.701 9.872 1.00 78.69 232 THR A N 1
ATOM 1785 C CA . THR A 1 232 ? 1.846 -8.426 11.128 1.00 78.69 232 THR A CA 1
ATOM 1786 C C . THR A 1 232 ? 1.800 -7.528 12.367 1.00 78.69 232 THR A C 1
ATOM 1788 O O . THR A 1 232 ? 1.880 -8.024 13.493 1.00 78.69 232 THR A O 1
ATOM 1791 N N . ASN A 1 233 ? 1.659 -6.208 12.203 1.00 81.19 233 ASN A N 1
ATOM 1792 C CA . ASN A 1 233 ? 1.651 -5.274 13.320 1.00 81.19 233 ASN A CA 1
ATOM 1793 C C . ASN A 1 233 ? 0.238 -5.164 13.935 1.00 81.19 233 ASN A C 1
ATOM 1795 O O . ASN A 1 233 ? -0.647 -4.543 13.342 1.00 81.19 233 ASN A O 1
ATOM 1799 N N . PRO A 1 234 ? 0.008 -5.639 15.179 1.00 76.12 234 PRO A N 1
ATOM 1800 C CA . PRO A 1 234 ? -1.328 -5.679 15.794 1.00 76.12 234 PRO A CA 1
ATOM 1801 C C . PRO A 1 234 ? -1.912 -4.292 16.125 1.00 76.12 234 PRO A C 1
ATOM 1803 O O . PRO A 1 234 ? -3.046 -4.176 16.614 1.00 76.12 234 PRO A O 1
ATOM 1806 N N . ARG A 1 235 ? -1.128 -3.225 15.928 1.00 83.44 235 ARG A N 1
ATOM 1807 C CA . ARG A 1 235 ? -1.534 -1.831 16.146 1.00 83.44 235 ARG A CA 1
ATOM 1808 C C . ARG A 1 235 ? -1.997 -1.143 14.864 1.00 83.44 235 ARG A C 1
ATOM 1810 O O . ARG A 1 235 ? -2.520 -0.032 14.965 1.00 83.44 235 ARG A O 1
ATOM 1817 N N . VAL A 1 236 ? -1.808 -1.773 13.705 1.00 88.25 236 VAL A N 1
ATOM 1818 C CA . VAL A 1 236 ? -2.206 -1.243 12.399 1.00 88.25 236 VAL A CA 1
ATOM 1819 C C . VAL A 1 236 ? -3.688 -1.503 12.143 1.00 88.25 236 VAL A C 1
ATOM 1821 O O . VAL A 1 236 ? -4.217 -2.568 12.446 1.00 88.25 236 VAL A O 1
ATOM 1824 N N . VAL A 1 237 ? -4.365 -0.492 11.603 1.00 85.81 237 VAL A N 1
ATOM 1825 C CA . VAL A 1 237 ? -5.748 -0.538 11.129 1.00 85.81 237 VAL A CA 1
ATOM 1826 C C . VAL A 1 237 ? -5.797 0.171 9.778 1.00 85.81 237 VAL A C 1
ATOM 1828 O O . VAL A 1 237 ? -5.673 1.393 9.707 1.00 85.81 237 VAL A O 1
ATOM 1831 N N . THR A 1 238 ? -5.968 -0.580 8.696 1.00 94.19 238 THR A N 1
ATOM 1832 C CA . THR A 1 238 ? -6.154 -0.014 7.348 1.00 94.19 238 THR A CA 1
ATOM 1833 C C . THR A 1 238 ? -7.601 0.456 7.164 1.00 94.19 238 THR A C 1
ATOM 1835 O O . THR A 1 238 ? -8.542 -0.214 7.595 1.00 94.19 238 THR A O 1
ATOM 1838 N N . VAL A 1 239 ? -7.798 1.626 6.561 1.00 94.44 239 VAL A N 1
ATOM 1839 C CA . VAL A 1 239 ? -9.098 2.294 6.405 1.00 94.44 239 VAL A CA 1
ATOM 1840 C C . VAL A 1 239 ? -9.206 2.839 4.984 1.00 94.44 239 VAL A C 1
ATOM 1842 O O . VAL A 1 239 ? -8.331 3.582 4.551 1.00 94.44 239 VAL A O 1
ATOM 1845 N N . GLY A 1 240 ? -10.271 2.505 4.260 1.00 94.69 240 GLY A N 1
ATOM 1846 C CA . GLY A 1 240 ? -10.471 2.997 2.896 1.00 94.69 240 GLY A CA 1
ATOM 1847 C C . GLY A 1 240 ? -11.176 1.990 2.003 1.00 94.69 240 GLY A C 1
ATOM 1848 O O . GLY A 1 240 ? -12.171 1.395 2.412 1.00 94.69 240 GLY A O 1
ATOM 1849 N N . GLU A 1 241 ? -10.661 1.782 0.799 1.00 90.88 241 GLU A N 1
ATOM 1850 C CA . GLU A 1 241 ? -11.116 0.737 -0.127 1.00 90.88 241 GLU A CA 1
ATOM 1851 C C . GLU A 1 241 ? -9.987 -0.254 -0.443 1.00 90.88 241 GLU A C 1
ATOM 1853 O O . GLU A 1 241 ? -8.935 -0.225 0.199 1.00 90.88 241 GLU A O 1
ATOM 1858 N N . ASN A 1 242 ? -10.223 -1.189 -1.366 1.00 92.88 242 ASN A N 1
ATOM 1859 C CA . ASN A 1 242 ? -9.169 -2.105 -1.795 1.00 92.88 242 ASN A CA 1
ATOM 1860 C C . ASN A 1 242 ? -8.036 -1.332 -2.472 1.00 92.88 242 ASN A C 1
ATOM 1862 O O . ASN A 1 242 ? -8.300 -0.357 -3.168 1.00 92.88 242 ASN A O 1
ATOM 1866 N N . SER A 1 243 ? -6.801 -1.796 -2.287 1.00 94.56 243 SER A N 1
ATOM 1867 C CA . SER A 1 243 ? -5.654 -1.321 -3.064 1.00 94.56 243 SER A CA 1
ATOM 1868 C C . SER A 1 243 ? -5.728 -1.777 -4.531 1.00 94.56 243 SER A C 1
ATOM 1870 O O . SER A 1 243 ? -6.656 -2.484 -4.929 1.00 94.56 243 SER A O 1
ATOM 1872 N N . ALA A 1 244 ? -4.756 -1.382 -5.354 1.00 92.75 244 ALA A N 1
ATOM 1873 C CA . ALA A 1 244 ? -4.783 -1.617 -6.796 1.00 92.75 244 ALA A CA 1
ATOM 1874 C C . ALA A 1 244 ? -4.687 -3.101 -7.196 1.00 92.75 244 ALA A C 1
ATOM 1876 O O . ALA A 1 244 ? -5.153 -3.476 -8.271 1.00 92.75 244 ALA A O 1
ATOM 1877 N N . GLY A 1 245 ? -4.039 -3.946 -6.390 1.00 94.06 245 GLY A N 1
ATOM 1878 C CA . GLY A 1 245 ? -3.742 -5.330 -6.747 1.00 94.06 245 GLY A CA 1
ATOM 1879 C C . GLY A 1 245 ? -2.669 -5.430 -7.820 1.00 94.06 245 GLY A C 1
ATOM 1880 O O . GLY A 1 245 ? -2.888 -6.079 -8.834 1.00 94.06 245 GLY A O 1
ATOM 1881 N N . SER A 1 246 ? -1.543 -4.747 -7.638 1.00 93.81 246 SER A N 1
ATOM 1882 C CA . SER A 1 246 ? -0.387 -4.745 -8.540 1.00 93.81 246 SER A CA 1
ATOM 1883 C C . SER A 1 246 ? 0.824 -5.313 -7.798 1.00 93.81 246 SER A C 1
ATOM 1885 O O . SER A 1 246 ? 1.703 -4.553 -7.393 1.00 93.81 246 SER A O 1
ATOM 1887 N N . VAL A 1 247 ? 0.875 -6.631 -7.567 1.00 92.81 247 VAL A N 1
ATOM 1888 C CA . VAL A 1 247 ? 1.845 -7.211 -6.610 1.00 92.81 247 VAL A CA 1
ATOM 1889 C C . VAL A 1 247 ? 2.585 -8.425 -7.152 1.00 92.81 247 VAL A C 1
ATOM 1891 O O . VAL A 1 247 ? 3.809 -8.486 -7.075 1.00 92.81 247 VAL A O 1
ATOM 1894 N N . HIS A 1 248 ? 1.869 -9.388 -7.732 1.00 93.50 248 HIS A N 1
ATOM 1895 C CA . HIS A 1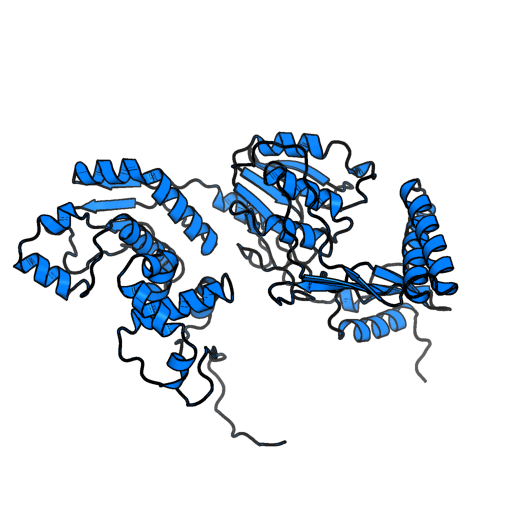 248 ? 2.471 -10.651 -8.150 1.00 93.50 248 HIS A CA 1
ATOM 1896 C C . HIS A 1 248 ? 3.429 -10.459 -9.313 1.00 93.50 248 HIS A C 1
ATOM 1898 O O . HIS A 1 248 ? 4.483 -11.087 -9.349 1.00 93.50 248 HIS A O 1
ATOM 1904 N N . PHE A 1 249 ? 3.063 -9.597 -10.256 1.00 94.19 249 PHE A N 1
ATOM 1905 C CA . PHE A 1 249 ? 3.840 -9.331 -11.460 1.00 94.19 249 PHE A CA 1
ATOM 1906 C C . PHE A 1 249 ? 4.667 -8.064 -11.271 1.00 94.19 249 PHE A C 1
ATOM 1908 O O . PHE A 1 249 ? 4.281 -6.977 -11.686 1.00 94.19 249 PHE A O 1
ATOM 1915 N N . GLY A 1 250 ? 5.786 -8.194 -10.565 1.00 89.19 250 GLY A N 1
ATOM 1916 C CA . GLY A 1 250 ? 6.629 -7.075 -10.155 1.00 89.19 250 GLY A CA 1
ATOM 1917 C C . GLY A 1 250 ? 7.724 -6.717 -11.160 1.00 89.19 250 GLY A C 1
ATOM 1918 O O . GLY A 1 250 ? 7.913 -7.381 -12.177 1.00 89.19 250 GLY A O 1
ATOM 1919 N N . ASN A 1 251 ? 8.482 -5.666 -10.821 1.00 87.50 251 ASN A N 1
ATOM 1920 C CA . ASN A 1 251 ? 9.629 -5.154 -11.579 1.00 87.50 251 ASN A CA 1
ATOM 1921 C C . ASN A 1 251 ? 9.341 -4.981 -13.073 1.00 87.50 251 ASN A C 1
ATOM 1923 O O . ASN A 1 251 ? 9.515 -5.865 -13.898 1.00 87.50 251 ASN A O 1
ATOM 1927 N N . VAL A 1 252 ? 8.891 -3.786 -13.436 1.00 91.81 252 VAL A N 1
ATOM 1928 C CA . VAL A 1 252 ? 8.428 -3.543 -14.798 1.00 91.81 252 VAL A CA 1
ATOM 1929 C C . VAL A 1 252 ? 9.537 -3.053 -15.721 1.00 91.81 252 VAL A C 1
ATOM 1931 O O . VAL A 1 252 ? 10.304 -2.131 -15.416 1.00 91.81 252 VAL A O 1
ATOM 1934 N N . GLY A 1 253 ? 9.573 -3.649 -16.900 1.00 93.50 253 GLY A N 1
ATOM 1935 C CA . GLY A 1 253 ? 10.326 -3.202 -18.050 1.00 93.50 253 GLY A CA 1
ATOM 1936 C C . GLY A 1 253 ? 9.430 -2.495 -19.073 1.00 93.50 253 GLY A C 1
ATOM 1937 O O . GLY A 1 253 ? 8.202 -2.542 -18.991 1.00 93.50 253 GLY A O 1
ATOM 1938 N N . MET A 1 254 ? 10.044 -1.794 -20.027 1.00 93.62 254 MET A N 1
ATOM 1939 C CA . MET A 1 254 ? 9.322 -1.033 -21.053 1.00 93.62 254 MET A CA 1
ATOM 1940 C C . MET A 1 254 ? 9.798 -1.425 -22.450 1.00 93.62 254 MET A C 1
ATOM 1942 O O . MET A 1 254 ? 10.999 -1.412 -22.727 1.00 93.62 254 MET A O 1
ATOM 1946 N N . VAL A 1 255 ? 8.865 -1.682 -23.362 1.00 93.12 255 VAL A N 1
ATOM 1947 C CA . VAL A 1 255 ? 9.139 -1.742 -24.803 1.00 93.12 255 VAL A CA 1
ATOM 1948 C C . VAL A 1 255 ? 8.442 -0.583 -25.497 1.00 93.12 255 VAL A C 1
ATOM 1950 O O . VAL A 1 255 ? 7.301 -0.254 -25.185 1.00 93.12 255 VAL A O 1
ATOM 1953 N N . VAL A 1 256 ? 9.139 0.061 -26.430 1.00 90.44 256 VAL A N 1
ATOM 1954 C CA . VAL A 1 256 ? 8.553 1.076 -27.308 1.00 90.44 256 VAL A CA 1
ATOM 1955 C C . VAL A 1 256 ? 8.347 0.429 -28.668 1.00 90.44 256 VAL A C 1
ATOM 1957 O O . VAL A 1 256 ? 9.318 0.036 -29.313 1.00 90.44 256 VAL A O 1
ATOM 1960 N N . LEU A 1 257 ? 7.093 0.293 -29.088 1.00 91.25 257 LEU A N 1
ATOM 1961 C CA . LEU A 1 257 ? 6.757 -0.325 -30.361 1.00 91.25 257 LEU A CA 1
ATOM 1962 C C . LEU A 1 257 ? 7.281 0.536 -31.522 1.00 91.25 257 LEU A C 1
ATOM 1964 O O . LEU A 1 257 ? 7.096 1.764 -31.519 1.00 91.25 257 LEU A O 1
ATOM 1968 N N . PRO A 1 258 ? 7.918 -0.089 -32.528 1.00 85.81 258 PRO A N 1
ATOM 1969 C CA . PRO A 1 258 ? 8.476 0.632 -33.659 1.00 85.81 258 PRO A CA 1
ATOM 1970 C C . PRO A 1 258 ? 7.361 1.330 -34.446 1.00 85.81 258 PRO A C 1
ATOM 1972 O O . PRO A 1 258 ? 6.221 0.867 -34.485 1.00 85.81 258 PRO A O 1
ATOM 1975 N N . HIS A 1 259 ? 7.692 2.469 -35.055 1.00 86.56 259 HIS A N 1
ATOM 1976 C CA . HIS A 1 259 ? 6.818 3.291 -35.910 1.00 86.56 259 HIS A CA 1
ATOM 1977 C C . HIS A 1 259 ? 5.570 3.916 -35.253 1.00 86.56 259 HIS A C 1
ATOM 1979 O O . HIS A 1 259 ? 5.074 4.914 -35.767 1.00 86.56 259 HIS A O 1
ATOM 1985 N N . SER A 1 260 ? 5.088 3.405 -34.116 1.00 88.75 260 SER A N 1
ATOM 1986 C CA . SER A 1 260 ? 3.931 3.958 -33.392 1.00 88.75 260 SER A CA 1
ATOM 1987 C C . SER A 1 260 ? 4.322 4.785 -32.166 1.00 88.75 260 SER A C 1
ATOM 1989 O O . SER A 1 260 ? 3.606 5.714 -31.797 1.00 88.75 260 SER A O 1
ATOM 1991 N N . GLY A 1 261 ? 5.443 4.454 -31.514 1.00 87.69 261 GLY A N 1
ATOM 1992 C CA . GLY A 1 261 ? 5.839 5.078 -30.249 1.00 87.69 261 GLY A CA 1
ATOM 1993 C C . GLY A 1 261 ? 4.963 4.677 -29.056 1.00 87.69 261 GLY A C 1
ATOM 1994 O O . GLY A 1 261 ? 5.091 5.278 -27.988 1.00 87.69 261 GLY A O 1
ATOM 1995 N N . ILE A 1 262 ? 4.086 3.680 -29.220 1.00 91.88 262 ILE A N 1
ATOM 1996 C CA . ILE A 1 262 ? 3.313 3.082 -28.126 1.00 91.88 262 ILE A CA 1
ATOM 1997 C C . ILE A 1 262 ? 4.287 2.403 -27.167 1.00 91.88 262 ILE A C 1
ATOM 1999 O O . ILE A 1 262 ? 5.190 1.684 -27.591 1.00 91.88 262 ILE A O 1
ATOM 2003 N N . VAL A 1 263 ? 4.111 2.639 -25.873 1.00 92.50 263 VAL A N 1
ATOM 2004 C CA . VAL A 1 263 ? 4.914 2.032 -24.816 1.00 92.50 263 VAL A CA 1
ATOM 2005 C C . VAL A 1 263 ? 4.105 0.911 -24.187 1.00 92.50 263 VAL A C 1
ATOM 2007 O O . VAL A 1 263 ? 3.005 1.160 -23.701 1.00 92.50 263 VAL A O 1
ATOM 2010 N N . VAL A 1 264 ? 4.651 -0.300 -24.161 1.00 94.25 264 VAL A N 1
ATOM 2011 C CA . VAL A 1 264 ? 4.071 -1.429 -23.428 1.00 94.25 264 VAL A CA 1
ATOM 2012 C C . VAL A 1 264 ? 4.914 -1.676 -22.183 1.00 94.25 264 VAL A C 1
ATOM 2014 O O . VAL A 1 264 ? 6.138 -1.817 -22.269 1.00 94.25 264 VAL A O 1
ATOM 2017 N N . GLN A 1 265 ? 4.256 -1.674 -21.027 1.00 93.75 265 GLN A N 1
ATOM 2018 C CA . GLN A 1 265 ? 4.842 -2.032 -19.743 1.00 93.75 265 GLN A CA 1
ATOM 2019 C C . GLN A 1 265 ? 4.642 -3.528 -19.509 1.00 93.75 265 GLN A C 1
ATOM 2021 O O . GLN A 1 265 ? 3.534 -4.019 -19.694 1.00 93.75 265 GLN A O 1
ATOM 2026 N N . ILE A 1 266 ? 5.699 -4.236 -19.110 1.00 94.12 266 ILE A N 1
ATOM 2027 C CA . ILE A 1 266 ? 5.686 -5.693 -18.919 1.00 94.12 266 ILE A CA 1
ATOM 2028 C C . ILE A 1 266 ? 6.431 -6.016 -17.624 1.00 94.12 266 ILE A C 1
ATOM 2030 O O . ILE A 1 266 ? 7.520 -5.480 -17.406 1.00 94.12 266 ILE A O 1
ATOM 2034 N N . ALA A 1 267 ? 5.862 -6.860 -16.767 1.00 94.38 267 ALA A N 1
ATOM 2035 C CA . ALA A 1 267 ? 6.538 -7.355 -15.572 1.00 94.38 267 ALA A CA 1
ATOM 2036 C C . ALA A 1 267 ? 7.664 -8.340 -15.916 1.00 94.38 267 ALA A C 1
ATOM 2038 O O . ALA A 1 267 ? 7.584 -9.077 -16.899 1.00 94.38 267 ALA A O 1
ATOM 2039 N N . THR A 1 268 ? 8.715 -8.357 -15.101 1.00 94.50 268 THR A N 1
ATOM 2040 C CA . THR A 1 268 ? 9.861 -9.267 -15.269 1.00 94.50 268 THR A CA 1
ATOM 2041 C C . THR A 1 268 ? 9.983 -10.278 -14.140 1.00 94.50 268 THR A C 1
ATOM 2043 O O . THR A 1 268 ? 10.776 -11.218 -14.242 1.00 94.50 268 THR A O 1
ATOM 2046 N N . ASP A 1 269 ? 9.189 -10.095 -13.086 1.00 93.62 269 ASP A N 1
ATOM 2047 C CA . ASP A 1 269 ? 9.230 -10.906 -11.885 1.00 93.62 269 ASP A CA 1
ATOM 2048 C C . ASP A 1 269 ? 7.848 -11.474 -11.563 1.00 93.62 269 ASP A C 1
ATOM 2050 O O . ASP A 1 269 ? 6.829 -10.819 -11.778 1.00 93.62 269 ASP A O 1
ATOM 2054 N N . PHE A 1 270 ? 7.830 -12.664 -10.964 1.00 94.38 270 PHE A N 1
ATOM 2055 C CA . PHE A 1 270 ? 6.644 -13.277 -10.381 1.00 94.38 270 PHE A CA 1
ATOM 2056 C C . PHE A 1 270 ? 6.860 -13.599 -8.899 1.00 94.38 270 PHE A C 1
ATOM 2058 O O . PHE A 1 270 ? 7.791 -14.320 -8.532 1.00 94.38 270 PHE A O 1
ATOM 2065 N N . TRP A 1 271 ? 5.984 -13.074 -8.047 1.00 92.88 271 TRP A N 1
ATOM 2066 C CA . TRP A 1 271 ? 6.069 -13.159 -6.595 1.00 92.88 271 TRP A CA 1
ATOM 2067 C C . TRP A 1 271 ? 4.981 -14.103 -6.079 1.00 92.88 271 TRP A C 1
ATOM 2069 O O . TRP A 1 271 ? 3.785 -13.909 -6.319 1.00 92.88 271 TRP A O 1
ATOM 2079 N N . ARG A 1 272 ? 5.400 -15.159 -5.375 1.00 92.75 272 ARG A N 1
ATOM 2080 C CA . ARG A 1 272 ? 4.507 -16.191 -4.833 1.00 92.75 272 ARG A CA 1
ATOM 2081 C C . ARG A 1 272 ? 4.429 -16.082 -3.317 1.00 92.75 272 ARG A C 1
ATOM 2083 O O . ARG A 1 272 ? 5.463 -16.108 -2.649 1.00 92.75 272 ARG A O 1
ATOM 2090 N N . TYR A 1 273 ? 3.215 -16.002 -2.783 1.00 91.44 273 TYR A N 1
ATOM 2091 C CA . TYR A 1 273 ? 2.980 -15.983 -1.341 1.00 91.44 273 TYR A CA 1
ATOM 2092 C C . TYR A 1 273 ? 3.157 -17.345 -0.692 1.00 91.44 273 TYR A C 1
ATOM 2094 O O . TYR A 1 273 ? 2.797 -18.367 -1.269 1.00 91.44 273 TYR A O 1
ATOM 2102 N N . ARG A 1 274 ? 3.626 -17.326 0.559 1.00 88.62 274 ARG A N 1
ATOM 2103 C CA . ARG A 1 274 ? 3.746 -18.516 1.409 1.00 88.62 274 ARG A CA 1
ATOM 2104 C C . ARG A 1 274 ? 2.396 -19.100 1.819 1.00 88.62 274 ARG A C 1
ATOM 2106 O O . ARG A 1 274 ? 2.292 -20.306 1.999 1.00 88.62 274 ARG A O 1
ATOM 2113 N N . ASP A 1 275 ? 1.376 -18.260 1.964 1.00 85.44 275 ASP A N 1
ATOM 2114 C CA . ASP A 1 275 ? 0.007 -18.669 2.305 1.00 85.44 275 ASP A CA 1
ATOM 2115 C C . ASP A 1 275 ? -0.856 -18.994 1.069 1.00 85.44 275 ASP A C 1
ATOM 2117 O O . ASP A 1 275 ? -2.026 -19.345 1.204 1.00 85.44 275 ASP A O 1
ATOM 2121 N N . GLY A 1 276 ? -0.285 -18.893 -0.137 1.00 88.75 276 GLY A N 1
ATOM 2122 C CA . GLY A 1 276 ? -0.972 -19.181 -1.394 1.00 88.75 276 GLY A CA 1
ATOM 2123 C C . GLY A 1 276 ? -2.008 -18.139 -1.826 1.00 88.75 276 GLY A C 1
ATOM 2124 O O . GLY A 1 276 ? -2.712 -18.387 -2.807 1.00 88.75 276 GLY A O 1
ATOM 2125 N N . ARG A 1 277 ? -2.120 -16.986 -1.146 1.00 88.81 277 ARG A N 1
ATOM 2126 C CA . ARG A 1 277 ? -3.060 -15.931 -1.555 1.00 88.81 277 ARG A CA 1
ATOM 2127 C C . ARG A 1 277 ? -2.720 -15.367 -2.934 1.00 88.81 277 ARG A C 1
ATOM 2129 O O . ARG A 1 277 ? -1.568 -15.391 -3.370 1.00 88.81 277 ARG A O 1
ATOM 2136 N N . TYR A 1 278 ? -3.737 -14.827 -3.601 1.00 90.62 278 TYR A N 1
ATOM 2137 C CA . TYR A 1 278 ? -3.594 -14.163 -4.891 1.00 90.62 278 TYR A CA 1
ATOM 2138 C C . TYR A 1 278 ? -4.353 -12.834 -4.893 1.00 90.62 278 TYR A C 1
ATOM 2140 O O . TYR A 1 278 ? -5.580 -12.823 -4.825 1.00 90.62 278 TYR A O 1
ATOM 2148 N N . VAL A 1 279 ? -3.621 -11.720 -4.927 1.00 91.25 279 VAL A N 1
ATOM 2149 C CA . VAL A 1 279 ? -4.156 -10.354 -4.764 1.00 91.25 279 VAL A CA 1
ATOM 2150 C C . VAL A 1 279 ? -4.091 -9.520 -6.046 1.00 91.25 279 VAL A C 1
ATOM 2152 O O . VAL A 1 279 ? -4.547 -8.378 -6.059 1.00 91.25 279 VAL A O 1
ATOM 2155 N N . GLU A 1 280 ? -3.570 -10.069 -7.147 1.00 92.69 280 GLU A N 1
ATOM 2156 C CA . GLU A 1 280 ? -3.498 -9.355 -8.428 1.00 92.69 280 GLU A CA 1
ATOM 2157 C C . GLU A 1 280 ? -4.904 -8.939 -8.903 1.00 92.69 280 GLU A C 1
ATOM 2159 O O . GLU A 1 280 ? -5.867 -9.702 -8.783 1.00 92.69 280 GLU A O 1
ATOM 2164 N N . LYS A 1 281 ? -5.037 -7.705 -9.406 1.00 88.69 281 LYS A N 1
ATOM 2165 C CA . LYS A 1 281 ? -6.287 -7.006 -9.774 1.00 88.69 281 LYS A CA 1
ATOM 2166 C C . LYS A 1 281 ? -7.330 -6.810 -8.669 1.00 88.69 281 LYS A C 1
ATOM 2168 O O . LYS A 1 281 ? -8.328 -6.135 -8.909 1.00 88.69 281 LYS A O 1
ATOM 2173 N N . THR A 1 282 ? -7.136 -7.403 -7.496 1.00 90.25 282 THR A N 1
ATOM 2174 C CA . THR A 1 282 ? -8.097 -7.346 -6.384 1.00 90.25 282 THR A CA 1
ATOM 2175 C C . THR A 1 282 ? -7.615 -6.418 -5.274 1.00 90.25 282 THR A C 1
ATOM 2177 O O . THR A 1 282 ? -8.425 -5.724 -4.660 1.00 90.25 282 THR A O 1
ATOM 2180 N N . GLY A 1 283 ? -6.307 -6.419 -5.013 1.00 92.31 283 GLY A N 1
ATOM 2181 C CA . GLY A 1 283 ? -5.675 -5.667 -3.939 1.00 92.31 283 GLY A CA 1
ATOM 2182 C C . GLY A 1 283 ? -6.010 -6.182 -2.542 1.00 92.31 283 GLY A C 1
ATOM 2183 O O . GLY A 1 283 ? -6.720 -7.172 -2.352 1.00 92.31 283 GLY A O 1
ATOM 2184 N N . TYR A 1 284 ? -5.496 -5.476 -1.543 1.00 91.00 284 TYR A N 1
ATOM 2185 C CA . TYR A 1 284 ? -5.715 -5.738 -0.129 1.00 91.00 284 TYR A CA 1
ATOM 2186 C C . TYR A 1 284 ? -6.996 -5.073 0.338 1.00 91.00 284 TYR A C 1
ATOM 2188 O O . TYR A 1 284 ? -7.157 -3.856 0.225 1.00 91.00 284 TYR A O 1
ATOM 2196 N N . ALA A 1 285 ? -7.888 -5.862 0.929 1.00 89.12 285 ALA A N 1
ATOM 2197 C CA . ALA A 1 285 ? -9.057 -5.325 1.601 1.00 89.12 285 ALA A CA 1
ATOM 2198 C C . ALA A 1 285 ? -8.644 -4.544 2.867 1.00 89.12 285 ALA A C 1
ATOM 2200 O O . ALA A 1 285 ? -7.790 -5.004 3.629 1.00 89.12 285 ALA A O 1
ATOM 2201 N N . PRO A 1 286 ? -9.256 -3.380 3.135 1.00 88.62 286 PRO A N 1
ATOM 2202 C CA . PRO A 1 286 ? -8.982 -2.631 4.349 1.00 88.62 286 PRO A CA 1
ATOM 2203 C C . PRO A 1 286 ? -9.661 -3.280 5.564 1.00 88.62 286 PRO A C 1
ATOM 2205 O O . PRO A 1 286 ? -10.752 -3.848 5.459 1.00 88.62 286 PRO A O 1
ATOM 2208 N N . HIS A 1 287 ? -9.086 -3.097 6.755 1.00 84.19 287 HIS A N 1
ATOM 2209 C CA . HIS A 1 287 ? -9.741 -3.466 8.013 1.00 84.19 287 HIS A CA 1
ATOM 2210 C C . HIS A 1 287 ? -11.054 -2.696 8.194 1.00 84.19 287 HIS A C 1
ATOM 2212 O O . HIS A 1 287 ? -12.016 -3.228 8.731 1.00 84.19 287 HIS A O 1
ATOM 2218 N N . ILE A 1 288 ? -11.145 -1.450 7.731 1.00 81.69 288 ILE A N 1
ATOM 2219 C CA . ILE A 1 288 ? -12.379 -0.661 7.753 1.00 81.69 288 ILE A CA 1
ATOM 2220 C C . ILE A 1 288 ? -12.677 -0.185 6.336 1.00 81.69 288 ILE A C 1
ATOM 2222 O O . ILE A 1 288 ? -12.011 0.714 5.823 1.00 81.69 288 ILE A O 1
ATOM 2226 N N . ARG A 1 289 ? -13.694 -0.788 5.711 1.00 86.06 289 ARG A N 1
ATOM 2227 C CA . ARG A 1 289 ? -14.167 -0.373 4.391 1.00 86.06 289 ARG A CA 1
ATOM 2228 C C . ARG A 1 289 ? -14.961 0.924 4.504 1.00 86.06 289 ARG A C 1
ATOM 2230 O O . ARG A 1 289 ? -15.879 1.032 5.315 1.00 86.06 289 ARG A O 1
ATOM 2237 N N . VAL A 1 290 ? -14.601 1.896 3.683 1.00 85.31 290 VAL A N 1
ATOM 2238 C CA . VAL A 1 290 ? -15.240 3.205 3.601 1.00 85.31 290 VAL A CA 1
ATOM 2239 C C . VAL A 1 290 ? -16.210 3.180 2.419 1.00 85.31 290 VAL A C 1
ATOM 2241 O O . VAL A 1 290 ? -15.810 2.777 1.327 1.00 85.31 290 VAL A O 1
ATOM 2244 N N . PRO A 1 291 ? -17.486 3.563 2.606 1.00 80.56 291 PRO A N 1
ATOM 2245 C CA . PRO A 1 291 ? -18.436 3.627 1.501 1.00 80.56 291 PRO A CA 1
ATOM 2246 C C . PRO A 1 291 ? -17.988 4.625 0.420 1.00 80.56 291 PRO A C 1
ATOM 2248 O O . PRO A 1 291 ? -17.455 5.681 0.777 1.00 80.56 291 PRO A O 1
ATOM 2251 N N . PRO A 1 292 ? -18.263 4.356 -0.871 1.00 79.38 292 PRO A N 1
ATOM 2252 C CA . PRO A 1 292 ? -17.985 5.298 -1.951 1.00 79.38 292 PRO A CA 1
ATOM 2253 C C . PRO A 1 292 ? -18.509 6.709 -1.655 1.00 79.38 292 PRO A C 1
ATOM 2255 O O . PRO A 1 292 ? -19.639 6.884 -1.191 1.00 79.38 292 PRO A O 1
ATOM 2258 N N . GLY A 1 293 ? -17.682 7.726 -1.910 1.00 83.69 293 GLY A N 1
ATOM 2259 C CA . GLY A 1 293 ? -18.024 9.131 -1.661 1.00 83.69 293 GLY A CA 1
ATOM 2260 C C . GLY A 1 293 ? -17.917 9.584 -0.196 1.00 83.69 293 GLY A C 1
ATOM 2261 O O . GLY A 1 293 ? -18.292 10.716 0.119 1.00 83.69 293 GLY A O 1
ATOM 2262 N N . LYS A 1 294 ? -17.420 8.736 0.715 1.00 89.38 294 LYS A N 1
ATOM 2263 C CA . LYS A 1 294 ? -17.005 9.128 2.075 1.00 89.38 294 LYS A CA 1
ATOM 2264 C C . LYS A 1 294 ? -15.485 9.242 2.160 1.00 89.38 294 LYS A C 1
ATOM 2266 O O . LYS A 1 294 ? -14.774 8.542 1.457 1.00 89.38 294 LYS A O 1
ATOM 2271 N N . ASP A 1 295 ? -14.985 10.085 3.059 1.00 94.44 295 ASP A N 1
ATOM 2272 C CA . ASP A 1 295 ? -13.543 10.249 3.265 1.00 94.44 295 ASP A CA 1
ATOM 2273 C C . ASP A 1 295 ? -13.014 9.303 4.360 1.00 94.44 295 ASP A C 1
ATOM 2275 O O . ASP A 1 295 ? -13.548 9.249 5.475 1.00 94.44 295 ASP A O 1
ATOM 2279 N N . ALA A 1 296 ? -11.943 8.563 4.064 1.00 94.62 296 ALA A N 1
ATOM 2280 C CA . ALA A 1 296 ? -11.308 7.646 5.010 1.00 94.62 296 ALA A CA 1
ATOM 2281 C C . ALA A 1 296 ? -10.743 8.352 6.258 1.00 94.62 296 ALA A C 1
ATOM 2283 O O . ALA A 1 296 ? -10.807 7.813 7.369 1.00 94.62 296 ALA A O 1
ATOM 2284 N N . LEU A 1 297 ? -10.246 9.583 6.117 1.00 95.69 297 LEU A N 1
ATOM 2285 C CA . LEU A 1 297 ? -9.779 10.393 7.239 1.00 95.69 297 LEU A CA 1
ATOM 2286 C C . LEU A 1 297 ? -10.942 10.813 8.148 1.00 95.69 297 LEU A C 1
ATOM 2288 O O . LEU A 1 297 ? -10.786 10.822 9.371 1.00 95.69 297 LEU A O 1
ATOM 2292 N N . ASP A 1 298 ? -12.117 11.107 7.587 1.00 93.00 298 ASP A N 1
ATOM 2293 C CA . ASP A 1 298 ? -13.326 11.401 8.370 1.00 93.00 298 ASP A CA 1
ATOM 2294 C C . ASP A 1 298 ? -13.790 10.199 9.190 1.00 93.00 298 ASP A C 1
ATOM 2296 O O . ASP A 1 298 ? -14.177 10.349 10.357 1.00 93.00 298 ASP A O 1
ATOM 2300 N N . VAL A 1 299 ? -13.657 8.992 8.639 1.00 87.75 299 VAL A N 1
ATOM 2301 C CA . VAL A 1 299 ? -13.891 7.761 9.398 1.00 87.75 299 VAL A CA 1
ATOM 2302 C C . VAL A 1 299 ? -12.915 7.670 10.573 1.00 87.75 299 VAL A C 1
ATOM 2304 O O . VAL A 1 299 ? -13.366 7.543 11.713 1.00 87.75 299 VAL A O 1
ATOM 2307 N N . VAL A 1 300 ? -11.607 7.857 10.364 1.00 90.19 300 VAL A N 1
ATOM 2308 C CA . VAL A 1 300 ? -10.614 7.850 11.462 1.00 90.19 300 VAL A CA 1
ATOM 2309 C C . VAL A 1 300 ? -10.897 8.926 12.519 1.00 90.19 300 VAL A C 1
ATOM 2311 O O . VAL A 1 300 ? -10.785 8.667 13.722 1.00 90.19 300 VAL A O 1
ATOM 2314 N N . ARG A 1 301 ? -11.321 10.127 12.110 1.00 87.69 301 ARG A N 1
ATOM 2315 C CA . ARG A 1 301 ? -11.740 11.197 13.035 1.00 87.69 301 ARG A CA 1
ATOM 2316 C C . ARG A 1 301 ? -12.891 10.752 13.932 1.00 87.69 301 ARG A C 1
ATOM 2318 O O . ARG A 1 301 ? -12.895 11.087 15.120 1.00 87.69 301 ARG A O 1
ATOM 2325 N N . SER A 1 302 ? -13.848 10.003 13.383 1.00 80.19 302 SER A N 1
ATOM 2326 C CA . SER A 1 302 ? -14.993 9.488 14.135 1.00 80.19 302 SER A CA 1
ATOM 2327 C C . SER A 1 302 ? -14.588 8.419 15.159 1.00 80.19 302 SER A C 1
ATOM 2329 O O . SER A 1 302 ? -15.021 8.509 16.308 1.00 80.19 302 SER A O 1
ATOM 2331 N N . LEU A 1 303 ? -13.668 7.509 14.804 1.00 73.69 303 LEU A N 1
ATOM 2332 C CA . LEU A 1 303 ? -13.173 6.437 15.686 1.00 73.69 303 LEU A CA 1
ATOM 2333 C C . LEU A 1 303 ? -12.464 6.976 16.936 1.00 73.69 303 LEU A C 1
ATOM 2335 O O . LEU A 1 303 ? -12.500 6.373 18.005 1.00 73.69 303 LEU A O 1
ATOM 2339 N N . ARG A 1 304 ? -11.808 8.137 16.824 1.00 66.69 304 ARG A N 1
ATOM 2340 C CA . ARG A 1 304 ? -11.045 8.744 17.929 1.00 66.69 304 ARG A CA 1
ATOM 2341 C C . ARG A 1 304 ? -11.896 9.484 18.954 1.00 66.69 304 ARG A C 1
ATOM 2343 O O . ARG A 1 304 ? -11.344 9.979 19.944 1.00 66.69 304 ARG A O 1
ATOM 2350 N N . ARG A 1 305 ? -13.213 9.586 18.760 1.00 55.34 305 ARG A N 1
ATOM 2351 C CA . ARG A 1 305 ? -14.111 10.093 19.801 1.00 55.34 305 ARG A CA 1
ATOM 2352 C C . ARG A 1 305 ? -14.137 9.066 20.937 1.00 55.34 305 ARG A C 1
ATOM 2354 O O . ARG A 1 305 ? -14.911 8.119 20.906 1.00 55.34 305 ARG A O 1
ATOM 2361 N N . LYS A 1 306 ? -13.238 9.238 21.920 1.00 48.94 306 LYS A N 1
ATOM 2362 C CA . LYS A 1 306 ? -13.158 8.403 23.127 1.00 48.94 306 LYS A CA 1
ATOM 2363 C C . LYS A 1 306 ? -14.555 8.249 23.722 1.00 48.94 306 LYS A C 1
ATOM 2365 O O . LYS A 1 306 ? -15.136 9.228 24.187 1.00 48.94 306 LYS A O 1
ATOM 2370 N N . ARG A 1 307 ? -15.052 7.019 23.764 1.00 58.41 307 ARG A N 1
ATOM 2371 C CA . ARG A 1 307 ? -16.166 6.665 24.637 1.00 58.41 307 ARG A CA 1
ATOM 2372 C C . ARG A 1 307 ? -15.657 6.450 26.054 1.00 58.41 307 ARG A C 1
ATOM 2374 O O . ARG A 1 307 ? -14.609 5.844 26.264 1.00 58.41 307 ARG A O 1
ATOM 2381 N N . ALA A 1 308 ? -16.436 6.901 27.026 1.00 55.25 308 ALA A N 1
ATOM 2382 C CA . ALA A 1 308 ? -16.328 6.401 28.384 1.00 55.25 308 ALA A CA 1
ATOM 2383 C C . ALA A 1 308 ? -17.052 5.049 28.441 1.00 55.25 308 ALA A C 1
ATOM 2385 O O . ALA A 1 308 ? -18.264 4.996 28.234 1.00 55.25 308 ALA A O 1
ATOM 2386 N N . ILE A 1 309 ? -16.320 3.964 28.698 1.00 61.75 309 ILE A N 1
ATOM 2387 C CA . ILE A 1 309 ? -16.935 2.759 29.261 1.00 61.75 309 ILE A CA 1
ATOM 2388 C C . ILE A 1 309 ? -17.178 3.086 30.729 1.00 61.75 309 ILE A C 1
ATOM 2390 O O . ILE A 1 309 ? -16.233 3.414 31.455 1.00 61.75 309 ILE A O 1
ATOM 2394 N N . ARG A 1 310 ? -18.443 3.074 31.144 1.00 68.00 310 ARG A N 1
ATOM 2395 C CA . ARG A 1 310 ? -18.826 3.344 32.527 1.00 68.00 310 ARG A CA 1
ATOM 2396 C C . ARG A 1 310 ? -19.142 2.016 33.200 1.00 68.00 310 ARG A C 1
ATOM 2398 O O . ARG A 1 310 ? -19.862 1.191 32.645 1.00 68.00 310 ARG A O 1
ATOM 2405 N N . TRP A 1 311 ? -18.565 1.821 34.376 1.00 69.81 311 TRP A N 1
ATOM 2406 C CA . TRP A 1 311 ? -18.697 0.596 35.153 1.00 69.81 311 TRP A CA 1
ATOM 2407 C C . TRP A 1 311 ? -19.575 0.880 36.360 1.00 69.81 311 TRP A C 1
ATOM 2409 O O . TRP A 1 311 ? -19.306 1.830 37.098 1.00 69.81 311 TRP A O 1
ATOM 2419 N N . GLU A 1 312 ? -20.584 0.051 36.577 1.00 75.31 312 GLU A N 1
ATOM 2420 C CA . GLU A 1 312 ? -21.422 0.092 37.768 1.00 75.31 312 GLU A CA 1
ATOM 2421 C C . GLU A 1 312 ? -21.508 -1.318 38.357 1.00 75.31 312 GLU A C 1
ATOM 2423 O O . GLU A 1 312 ? -21.748 -2.294 37.648 1.00 75.31 312 GLU A O 1
ATOM 2428 N N . SER A 1 313 ? -21.277 -1.429 39.663 1.00 72.38 313 SER A N 1
ATOM 2429 C CA . SER A 1 313 ? -21.425 -2.678 40.405 1.00 72.38 313 SER A CA 1
ATOM 2430 C C . SER A 1 313 ? -22.141 -2.404 41.716 1.00 72.38 313 SER A C 1
ATOM 2432 O O . SER A 1 313 ? -21.834 -1.409 42.376 1.00 72.38 313 SER A O 1
ATOM 2434 N N . LYS A 1 314 ? -23.065 -3.289 42.095 1.00 68.69 314 LYS A N 1
ATOM 2435 C CA . LYS A 1 314 ? -23.720 -3.259 43.412 1.00 68.69 314 LYS A CA 1
ATOM 2436 C C . LYS A 1 314 ? -22.954 -4.039 44.483 1.00 68.69 314 LYS A C 1
ATOM 2438 O O . LYS A 1 314 ? -23.096 -3.733 45.661 1.00 68.69 314 LYS A O 1
ATOM 2443 N N . LEU A 1 315 ? -22.119 -4.999 44.081 1.00 66.44 315 LEU A N 1
ATOM 2444 C CA . LEU A 1 315 ? -21.261 -5.769 44.982 1.00 66.44 315 LEU A CA 1
ATOM 2445 C C . LEU A 1 315 ? -19.833 -5.206 44.976 1.00 66.44 315 LEU A C 1
ATOM 2447 O O . LEU A 1 315 ? -19.278 -4.860 43.924 1.00 66.44 315 LEU A O 1
ATOM 2451 N N . GLU A 1 316 ? -19.228 -5.095 46.159 1.00 67.69 316 GLU A N 1
ATOM 2452 C CA . GLU A 1 316 ? -17.895 -4.504 46.324 1.00 67.69 316 GLU A CA 1
ATOM 2453 C C . GLU A 1 316 ? -16.790 -5.361 45.681 1.00 67.69 316 GLU A C 1
ATOM 2455 O O . GLU A 1 316 ? -15.888 -4.825 45.025 1.00 67.69 316 GLU A O 1
ATOM 2460 N N . SER A 1 317 ? -16.891 -6.685 45.809 1.00 65.88 317 SER A N 1
ATOM 2461 C CA . SER A 1 317 ? -15.989 -7.674 45.206 1.00 65.88 317 SER A CA 1
ATOM 2462 C C . SER A 1 317 ? -15.965 -7.587 43.677 1.00 65.88 317 SER A C 1
ATOM 2464 O O . SER A 1 317 ? -14.892 -7.538 43.070 1.00 65.88 317 SER A O 1
ATOM 2466 N N . ASP A 1 318 ? -17.130 -7.426 43.061 1.00 67.44 318 ASP A N 1
ATOM 2467 C CA . ASP A 1 318 ? -17.292 -7.224 41.620 1.00 67.44 318 ASP A CA 1
ATOM 2468 C C . ASP A 1 318 ? -16.745 -5.880 41.161 1.00 67.44 318 ASP A C 1
ATOM 2470 O O . ASP A 1 318 ? -16.050 -5.787 40.147 1.00 67.44 318 ASP A O 1
ATOM 2474 N N . GLY A 1 319 ? -16.966 -4.831 41.957 1.00 68.88 319 GLY A N 1
ATOM 2475 C CA . GLY A 1 319 ? -16.355 -3.530 41.721 1.00 68.88 319 GLY A CA 1
ATOM 2476 C C . GLY A 1 319 ? -14.826 -3.619 41.719 1.00 68.88 319 GLY A C 1
ATOM 2477 O O . GLY A 1 319 ? -14.168 -3.012 40.871 1.00 68.88 319 GLY A O 1
ATOM 2478 N N . LYS A 1 320 ? -14.244 -4.399 42.637 1.00 69.56 320 LYS A N 1
ATOM 2479 C CA . LYS A 1 320 ? -12.797 -4.640 42.704 1.00 69.56 320 LYS A CA 1
ATOM 2480 C C . LYS A 1 320 ? -12.306 -5.442 41.499 1.00 69.56 320 LYS A C 1
ATOM 2482 O O . LYS A 1 320 ? -11.313 -5.052 40.888 1.00 69.56 320 LYS A O 1
ATOM 2487 N N . PHE A 1 321 ? -13.009 -6.506 41.118 1.00 69.44 321 PHE A N 1
ATOM 2488 C CA . PHE A 1 321 ? -12.680 -7.298 39.935 1.00 69.44 321 PHE A CA 1
ATOM 2489 C C . PHE A 1 321 ? -12.701 -6.456 38.653 1.00 69.44 321 PHE A C 1
ATOM 2491 O O . PHE A 1 321 ? -11.724 -6.472 37.902 1.00 69.44 321 PHE A O 1
ATOM 2498 N N . LEU A 1 322 ? -13.772 -5.686 38.428 1.00 70.00 322 LEU A N 1
ATOM 2499 C CA . LEU A 1 322 ? -13.915 -4.820 37.258 1.00 70.00 322 LEU A CA 1
ATOM 2500 C C . LEU A 1 322 ? -12.804 -3.778 37.208 1.00 70.00 322 LEU A C 1
ATOM 2502 O O . LEU A 1 322 ? -12.182 -3.618 36.165 1.00 70.00 322 LEU A O 1
ATOM 2506 N N . ARG A 1 323 ? -12.488 -3.113 38.326 1.00 72.00 323 ARG A N 1
ATOM 2507 C CA . ARG A 1 323 ? -11.373 -2.152 38.382 1.00 72.00 323 ARG A CA 1
ATOM 2508 C C . ARG A 1 323 ? -10.035 -2.806 38.040 1.00 72.00 323 ARG A C 1
ATOM 2510 O O . ARG A 1 323 ? -9.272 -2.241 37.260 1.00 72.00 323 ARG A O 1
ATOM 2517 N N . ASN A 1 324 ? -9.786 -4.006 38.558 1.00 70.94 324 ASN A N 1
ATOM 2518 C CA . ASN A 1 324 ? -8.545 -4.743 38.314 1.00 70.94 324 ASN A CA 1
ATOM 2519 C C . ASN A 1 324 ? -8.410 -5.230 36.860 1.00 70.94 324 ASN A C 1
ATOM 2521 O O . ASN A 1 324 ? -7.293 -5.399 36.380 1.00 70.94 324 ASN A O 1
ATOM 2525 N N . HIS A 1 325 ? -9.524 -5.423 36.147 1.00 68.06 325 HIS A N 1
ATOM 2526 C CA . HIS A 1 325 ? -9.538 -5.942 34.774 1.00 68.06 325 HIS A CA 1
ATOM 2527 C C . HIS A 1 325 ? -10.021 -4.928 33.724 1.00 68.06 325 HIS A C 1
ATOM 2529 O O . HIS A 1 325 ? -10.050 -5.256 32.539 1.00 68.06 325 HIS A O 1
ATOM 2535 N N . ALA A 1 326 ? -10.353 -3.692 34.112 1.00 67.25 326 ALA A N 1
ATOM 2536 C CA . ALA A 1 326 ? -10.932 -2.674 33.230 1.00 67.25 326 ALA A CA 1
ATOM 2537 C C . ALA A 1 326 ? -10.037 -2.354 32.028 1.00 67.25 326 ALA A C 1
ATOM 2539 O O . ALA A 1 326 ? -10.532 -2.184 30.915 1.00 67.25 326 ALA A O 1
ATOM 2540 N N . ALA A 1 327 ? -8.717 -2.305 32.234 1.00 60.62 327 ALA A N 1
ATOM 2541 C CA . ALA A 1 327 ? -7.758 -2.078 31.156 1.00 60.62 327 ALA A CA 1
ATOM 2542 C C . ALA A 1 327 ? -7.750 -3.235 30.141 1.00 60.62 327 ALA A C 1
ATOM 2544 O O . ALA A 1 327 ? -7.767 -2.996 28.935 1.00 60.62 327 ALA A O 1
ATOM 2545 N N . TRP A 1 328 ? -7.780 -4.483 30.621 1.00 71.94 328 TRP A N 1
ATOM 2546 C CA . TRP A 1 328 ? -7.835 -5.672 29.767 1.00 71.94 328 TRP A CA 1
ATOM 2547 C C . TRP A 1 328 ? -9.163 -5.761 29.007 1.00 71.94 328 TRP A C 1
ATOM 2549 O O . TRP A 1 328 ? -9.161 -5.927 27.787 1.00 71.94 328 TRP A O 1
ATOM 2559 N N . LEU A 1 329 ? -10.290 -5.580 29.707 1.00 66.31 329 LEU A N 1
ATOM 2560 C CA . LEU A 1 329 ? -11.629 -5.573 29.112 1.00 66.31 329 LEU A CA 1
ATOM 2561 C C . LEU A 1 329 ? -11.750 -4.465 28.062 1.00 66.31 329 LEU A C 1
ATOM 2563 O O . LEU A 1 329 ? -12.164 -4.729 26.939 1.00 66.31 329 LEU A O 1
ATOM 2567 N N . GLY A 1 330 ? -11.302 -3.246 28.380 1.00 68.31 330 GLY A N 1
ATOM 2568 C CA . GLY A 1 330 ? -11.291 -2.130 27.436 1.00 68.31 330 GLY A CA 1
ATOM 2569 C C . GLY A 1 330 ? -10.433 -2.405 26.199 1.00 68.31 330 GLY A C 1
ATOM 2570 O O . GLY A 1 330 ? -10.848 -2.084 25.084 1.00 68.31 330 GLY A O 1
ATOM 2571 N N . ALA A 1 331 ? -9.273 -3.050 26.360 1.00 62.59 331 ALA A N 1
ATOM 2572 C CA . ALA A 1 331 ? -8.414 -3.430 25.238 1.00 62.59 331 ALA A CA 1
ATOM 2573 C C . ALA A 1 331 ? -9.049 -4.523 24.360 1.00 62.59 331 ALA A C 1
ATOM 2575 O O . ALA A 1 331 ? -8.938 -4.477 23.129 1.00 62.59 331 ALA A O 1
ATOM 2576 N N . ARG A 1 332 ? -9.748 -5.490 24.969 1.00 66.62 332 ARG A N 1
ATOM 2577 C CA . ARG A 1 332 ? -10.491 -6.527 24.241 1.00 66.62 332 ARG A CA 1
ATOM 2578 C C . ARG A 1 332 ? -11.679 -5.950 23.487 1.00 66.62 332 ARG A C 1
ATOM 2580 O O . ARG A 1 332 ? -11.791 -6.200 22.292 1.00 66.62 332 ARG A O 1
ATOM 2587 N N . PHE A 1 333 ? -12.481 -5.112 24.130 1.00 71.31 333 PHE A N 1
ATOM 2588 C CA . PHE A 1 333 ? -13.585 -4.406 23.484 1.00 71.31 333 PHE A CA 1
ATOM 2589 C C . PHE A 1 333 ? -13.113 -3.536 22.318 1.00 71.31 333 PHE A C 1
ATOM 2591 O O . PHE A 1 333 ? -13.633 -3.666 21.216 1.00 71.31 333 PHE A O 1
ATOM 2598 N N . SER A 1 334 ? -12.040 -2.762 22.503 1.00 66.88 334 SER A N 1
ATOM 2599 C CA . SER A 1 334 ? -11.436 -1.982 21.411 1.00 66.88 334 SER A CA 1
ATOM 2600 C C . SER A 1 334 ? -10.959 -2.871 20.257 1.00 66.88 334 SER A C 1
ATOM 2602 O O . SER A 1 334 ? -11.002 -2.476 19.097 1.00 66.88 334 SER A O 1
ATOM 2604 N N . SER A 1 335 ? -10.471 -4.080 20.546 1.00 63.06 335 SER A N 1
ATOM 2605 C CA . SER A 1 335 ? -10.060 -5.029 19.504 1.00 63.06 335 SER A CA 1
ATOM 2606 C C . SER A 1 335 ? -11.256 -5.595 18.744 1.00 63.06 335 SER A C 1
ATOM 2608 O O . SER A 1 335 ? -11.165 -5.757 17.534 1.00 63.06 335 SER A O 1
ATOM 2610 N N . LEU A 1 336 ? -12.382 -5.818 19.422 1.00 64.69 336 LEU A N 1
ATOM 2611 C CA . LEU A 1 336 ? -13.631 -6.235 18.789 1.00 64.69 336 LEU A CA 1
ATOM 2612 C C . LEU A 1 336 ? -14.259 -5.114 17.953 1.00 64.69 336 LEU A C 1
ATOM 2614 O O . LEU A 1 336 ? -14.646 -5.364 16.821 1.00 64.69 336 LEU A O 1
ATOM 2618 N N . GLU A 1 337 ? -14.293 -3.871 18.437 1.00 67.38 337 GLU A N 1
ATOM 2619 C CA . GLU A 1 337 ? -14.724 -2.716 17.629 1.00 67.38 337 GLU A CA 1
ATOM 2620 C C . GLU A 1 337 ? -13.874 -2.563 16.366 1.00 67.38 337 GLU A C 1
ATOM 2622 O O . GLU A 1 337 ? -14.420 -2.382 15.277 1.00 67.38 337 GLU A O 1
ATOM 2627 N N . ARG A 1 338 ? -12.545 -2.709 16.492 1.00 64.75 338 ARG A N 1
ATOM 2628 C CA . ARG A 1 338 ? -11.626 -2.743 15.342 1.00 64.75 338 ARG A CA 1
ATOM 2629 C C . ARG A 1 338 ? -11.956 -3.884 14.388 1.00 64.75 338 ARG A C 1
ATOM 2631 O O . ARG A 1 338 ? -12.018 -3.653 13.187 1.00 64.75 338 ARG A O 1
ATOM 2638 N N . TYR A 1 339 ? -12.186 -5.081 14.925 1.00 62.62 339 TYR A N 1
ATOM 2639 C CA . TYR A 1 339 ? -12.517 -6.270 14.148 1.00 62.62 339 TYR A CA 1
ATOM 2640 C C . TYR A 1 339 ? -13.816 -6.086 13.353 1.00 62.62 339 TYR A C 1
ATOM 2642 O O . TYR A 1 339 ? -13.858 -6.345 12.155 1.00 62.62 339 TYR A O 1
ATOM 2650 N N . PHE A 1 340 ? -14.864 -5.561 13.986 1.00 58.81 340 PHE A N 1
ATOM 2651 C CA . PHE A 1 340 ? -16.136 -5.291 13.320 1.00 58.81 340 PHE A CA 1
ATOM 2652 C C . PHE A 1 340 ? -16.111 -4.016 12.460 1.00 58.81 340 PHE A C 1
ATOM 2654 O O . PHE A 1 340 ? -16.943 -3.854 11.567 1.00 58.81 340 PHE A O 1
ATOM 2661 N N . GLY A 1 341 ? -15.128 -3.134 12.659 1.00 57.78 341 GLY A N 1
ATOM 2662 C CA . GLY A 1 341 ? -15.023 -1.836 11.992 1.00 57.78 341 GLY A CA 1
ATOM 2663 C C . GLY A 1 341 ? -16.159 -0.888 12.359 1.00 57.78 341 GLY A C 1
ATOM 2664 O O . GLY A 1 341 ? -16.601 -0.103 11.524 1.00 57.78 341 GLY A O 1
ATOM 2665 N N . ILE A 1 342 ? -16.645 -0.981 13.595 1.00 54.28 342 ILE A N 1
ATOM 2666 C CA . ILE A 1 342 ? -17.740 -0.162 14.110 1.00 54.28 342 ILE A CA 1
ATOM 2667 C C . ILE A 1 342 ? -17.269 0.703 15.263 1.00 54.28 342 ILE A C 1
ATOM 2669 O O . ILE A 1 342 ? -16.485 0.285 16.110 1.00 54.28 342 ILE A O 1
ATOM 2673 N N . SER A 1 343 ? -17.811 1.915 15.308 1.00 55.72 343 SER A N 1
ATOM 2674 C CA . SER A 1 343 ? -17.752 2.774 16.480 1.00 55.72 343 SER A CA 1
ATOM 2675 C C . SER A 1 343 ? -19.174 3.021 16.929 1.00 55.72 343 SER A C 1
ATOM 2677 O O . SER A 1 343 ? -19.960 3.715 16.280 1.00 55.72 343 SER A O 1
ATOM 2679 N N . LEU A 1 344 ? -19.523 2.406 18.045 1.00 55.94 344 LEU A N 1
ATOM 2680 C CA . LEU A 1 344 ? -20.778 2.692 18.695 1.00 55.94 344 LEU A CA 1
ATOM 2681 C C . LEU A 1 344 ? -20.714 4.167 19.207 1.00 55.94 344 LEU A C 1
ATOM 2683 O O . LEU A 1 344 ? -19.698 4.594 19.753 1.00 55.94 344 LEU A O 1
ATOM 2687 N N . GLN A 1 345 ? -21.775 4.979 19.063 1.00 50.75 345 GLN A N 1
ATOM 2688 C CA . GLN A 1 345 ? -21.749 6.431 19.386 1.00 50.75 345 GLN A CA 1
ATOM 2689 C C . GLN A 1 345 ? -22.038 6.788 20.875 1.00 50.75 345 GLN A C 1
ATOM 2691 O O . GLN A 1 345 ? -21.408 7.675 21.436 1.00 50.75 345 GLN A O 1
ATOM 2696 N N . GLN A 1 346 ? -22.945 6.084 21.567 1.00 60.53 346 GLN A N 1
ATOM 2697 C CA . GLN A 1 346 ? -23.354 6.282 22.991 1.00 60.53 346 GLN A CA 1
ATOM 2698 C C . GLN A 1 346 ? -22.543 5.548 24.106 1.00 60.53 346 GLN A C 1
ATOM 2700 O O . GLN A 1 346 ? -22.548 4.332 24.094 1.00 60.53 346 GLN A O 1
ATOM 2705 N N . PRO A 1 347 ? -21.960 6.163 25.147 1.00 64.56 347 PRO A N 1
ATOM 2706 C CA . PRO A 1 347 ? -21.168 5.447 26.175 1.00 64.56 347 PRO A CA 1
ATOM 2707 C C . PRO A 1 347 ? -21.772 4.103 26.641 1.00 64.56 347 PRO A C 1
ATOM 2709 O O . PRO A 1 347 ? -22.954 4.033 26.972 1.00 64.56 347 PRO A O 1
ATOM 2712 N N . LEU A 1 348 ? -20.958 3.041 26.632 1.00 68.19 348 LEU A N 1
ATOM 2713 C CA . LEU A 1 348 ? -21.381 1.702 27.041 1.00 68.19 348 LEU A CA 1
ATOM 2714 C C . LEU A 1 348 ? -21.383 1.623 28.570 1.00 68.19 348 LEU A C 1
ATOM 2716 O O . LEU A 1 348 ? -20.351 1.863 29.205 1.00 68.19 348 LEU A O 1
ATOM 2720 N N . LEU A 1 349 ? -22.533 1.283 29.143 1.00 74.94 349 LEU A N 1
ATOM 2721 C CA . LEU A 1 349 ? -22.702 1.034 30.566 1.00 74.94 349 LEU A CA 1
ATOM 2722 C C . LEU A 1 349 ? -22.682 -0.473 30.826 1.00 74.94 349 LEU A C 1
ATOM 2724 O O . LEU A 1 349 ? -23.519 -1.212 30.309 1.00 74.94 349 LEU A O 1
ATOM 2728 N N . ILE A 1 350 ? -21.735 -0.910 31.649 1.00 74.25 350 ILE A N 1
ATOM 2729 C CA . ILE A 1 350 ? -21.642 -2.295 32.109 1.00 74.25 350 ILE A CA 1
ATOM 2730 C C . ILE A 1 350 ? -22.092 -2.331 33.565 1.00 74.25 350 ILE A C 1
ATOM 2732 O O . ILE A 1 350 ? -21.463 -1.698 34.416 1.00 74.25 350 ILE A O 1
ATOM 2736 N N . GLN A 1 351 ? -23.176 -3.062 33.825 1.00 73.56 351 GLN A N 1
ATOM 2737 C CA . GLN A 1 351 ? -23.741 -3.266 35.154 1.00 73.56 351 GLN A CA 1
ATOM 2738 C C . GLN A 1 351 ? -23.527 -4.711 35.610 1.00 73.56 351 GLN A C 1
ATOM 2740 O O . GLN A 1 351 ? -23.950 -5.653 34.940 1.00 73.56 351 GLN A O 1
ATOM 2745 N N . VAL A 1 352 ? -22.890 -4.876 36.770 1.00 71.69 352 VAL A N 1
ATOM 2746 C CA . VAL A 1 352 ? -22.800 -6.163 37.472 1.00 71.69 352 VAL A CA 1
ATOM 2747 C C . VAL A 1 352 ? -23.678 -6.099 38.717 1.00 71.69 352 VAL A C 1
ATOM 2749 O O . VAL A 1 352 ? -23.524 -5.206 39.555 1.00 71.69 352 VAL A O 1
ATOM 2752 N N . MET A 1 353 ? -24.653 -7.002 38.807 1.00 69.81 353 MET A N 1
ATOM 2753 C CA . MET A 1 353 ? -25.627 -7.016 39.899 1.00 69.81 353 MET A CA 1
ATOM 2754 C C . MET A 1 353 ? -26.026 -8.436 40.315 1.00 69.81 353 MET A C 1
ATOM 2756 O O . MET A 1 353 ? -25.935 -9.352 39.484 1.00 69.81 353 MET A O 1
ATOM 2760 N N . PRO A 1 354 ? -26.500 -8.600 41.569 1.00 69.88 354 PRO A N 1
ATOM 2761 C CA . PRO A 1 354 ? -27.051 -9.861 42.047 1.00 69.88 354 PRO A CA 1
ATOM 2762 C C . PRO A 1 354 ? -28.156 -10.375 41.121 1.00 69.88 354 PRO A C 1
ATOM 2764 O O . PRO A 1 354 ? -28.923 -9.593 40.549 1.00 69.88 354 PRO A O 1
ATOM 2767 N N . VAL A 1 355 ? -28.222 -11.696 40.945 1.00 67.06 355 VAL A N 1
ATOM 2768 C CA . VAL A 1 355 ? -29.166 -12.344 40.019 1.00 67.06 355 VAL A CA 1
ATOM 2769 C C . VAL A 1 355 ? -30.614 -12.060 40.423 1.00 67.06 355 VAL A C 1
ATOM 2771 O O . VAL A 1 355 ? -31.473 -11.885 39.560 1.00 67.06 355 VAL A O 1
ATOM 2774 N N . GLU A 1 356 ? -30.876 -11.954 41.726 1.00 64.25 356 GLU A N 1
ATOM 2775 C CA . GLU A 1 356 ? -32.205 -11.727 42.295 1.00 64.25 356 GLU A CA 1
ATOM 2776 C C . GLU A 1 356 ? -32.720 -10.306 42.011 1.00 64.25 356 GLU A C 1
ATOM 2778 O O . GLU A 1 356 ? -33.927 -10.069 41.988 1.00 64.25 356 GLU A O 1
ATOM 2783 N N . GLU A 1 357 ? -31.809 -9.365 41.754 1.00 67.50 357 GLU A N 1
ATOM 2784 C CA . GLU A 1 357 ? -32.118 -7.966 41.451 1.00 67.50 357 GLU A CA 1
ATOM 2785 C C . GLU A 1 357 ? -32.175 -7.667 39.948 1.00 67.50 357 GLU A C 1
ATOM 2787 O O . GLU A 1 357 ? -32.479 -6.535 39.558 1.00 67.50 357 GLU A O 1
ATOM 2792 N N . ASN A 1 358 ? -31.888 -8.653 39.092 1.00 63.72 358 ASN A N 1
ATOM 2793 C CA . ASN A 1 358 ? -32.040 -8.501 37.652 1.00 63.72 358 ASN A CA 1
ATOM 2794 C C . ASN A 1 358 ? -33.542 -8.542 37.305 1.00 63.72 358 ASN A C 1
ATOM 2796 O O . ASN A 1 358 ? -34.169 -9.595 37.446 1.00 63.72 358 ASN A O 1
ATOM 2800 N N . PRO A 1 359 ? -34.140 -7.437 36.810 1.00 56.44 359 PRO A N 1
ATOM 2801 C CA . PRO A 1 359 ? -35.572 -7.368 36.501 1.00 56.44 359 PRO A CA 1
ATOM 2802 C C . PRO A 1 359 ? -36.008 -8.345 35.397 1.00 56.44 359 PRO A C 1
ATOM 2804 O O . PRO A 1 359 ? -37.204 -8.575 35.230 1.00 56.44 359 PRO A O 1
ATOM 2807 N N . SER A 1 360 ? -35.057 -8.962 34.684 1.00 55.81 360 SER A N 1
ATOM 2808 C CA . SER A 1 360 ? -35.302 -10.117 33.816 1.00 55.81 360 SER A CA 1
ATOM 2809 C C . SER A 1 360 ? -34.489 -11.333 34.264 1.00 55.81 360 SER A C 1
ATOM 2811 O O . SER A 1 360 ? -33.784 -11.934 33.460 1.00 55.81 360 SER A O 1
ATOM 2813 N N . SER A 1 361 ? -34.594 -11.734 35.531 1.00 50.38 361 SER A N 1
ATOM 2814 C CA . SER A 1 361 ? -33.951 -12.934 36.106 1.00 50.38 361 SER A CA 1
ATOM 2815 C C . SER A 1 361 ? -34.178 -14.241 35.318 1.00 50.38 361 SER A C 1
ATOM 2817 O O . SER A 1 361 ? -33.456 -15.213 35.510 1.00 50.38 361 SER A O 1
ATOM 2819 N N . ARG A 1 362 ? -35.119 -14.252 34.361 1.00 52.22 362 ARG A N 1
ATOM 2820 C CA . ARG A 1 362 ? -35.327 -15.321 33.365 1.00 52.22 362 ARG A CA 1
ATOM 2821 C C . ARG A 1 362 ? -34.400 -15.258 32.138 1.00 52.22 362 ARG A C 1
ATOM 2823 O O . ARG A 1 362 ? -34.572 -16.038 31.210 1.00 52.22 362 ARG A O 1
ATOM 2830 N N . SER A 1 363 ? -33.458 -14.319 32.080 1.00 51.66 363 SER A N 1
ATOM 2831 C CA . SER A 1 363 ? -32.508 -14.164 30.975 1.00 51.66 363 SER A CA 1
ATOM 2832 C C . SER A 1 363 ? -31.103 -13.814 31.486 1.00 51.66 363 SER A C 1
ATOM 2834 O O . SER A 1 363 ? -30.661 -12.676 31.382 1.00 51.66 363 SER A O 1
ATOM 2836 N N . CYS A 1 364 ? -30.455 -14.803 32.098 1.00 55.34 364 CYS A N 1
ATOM 2837 C CA . CYS A 1 364 ? -29.066 -15.273 31.923 1.00 55.34 364 CYS A CA 1
ATOM 2838 C C . CYS A 1 364 ? -27.941 -14.255 31.733 1.00 55.34 364 CYS A C 1
ATOM 2840 O O . CYS A 1 364 ? -26.979 -14.238 32.489 1.00 55.34 364 CYS A O 1
ATOM 2842 N N . ALA A 1 365 ? -28.061 -13.427 30.716 1.00 53.00 365 ALA A N 1
ATOM 2843 C CA . ALA A 1 365 ? -27.524 -12.091 30.588 1.00 53.00 365 ALA A CA 1
ATOM 2844 C C . ALA A 1 365 ? -28.279 -11.514 29.387 1.00 53.00 365 ALA A C 1
ATOM 2846 O O . ALA A 1 365 ? -28.650 -12.240 28.458 1.00 53.00 365 ALA A O 1
ATOM 2847 N N . ARG A 1 366 ? -28.624 -10.231 29.437 1.00 56.53 366 ARG A N 1
ATOM 2848 C CA . ARG A 1 366 ? -29.173 -9.549 28.269 1.00 56.53 366 ARG A CA 1
ATOM 2849 C C . ARG A 1 366 ? -28.471 -8.225 28.095 1.00 56.53 366 ARG A C 1
ATOM 2851 O O . ARG A 1 366 ? -28.328 -7.432 29.027 1.00 56.53 366 ARG A O 1
ATOM 2858 N N . THR A 1 367 ? -28.106 -7.979 26.854 1.00 54.16 367 THR A N 1
ATOM 2859 C CA . THR A 1 367 ? -27.906 -6.648 26.311 1.00 54.16 367 THR A CA 1
ATOM 2860 C C . THR A 1 367 ? -29.260 -5.943 26.257 1.00 54.16 367 THR A C 1
ATOM 2862 O O . THR A 1 367 ? -30.231 -6.463 25.706 1.00 54.16 367 THR A O 1
ATOM 2865 N N . TYR A 1 368 ? -29.361 -4.763 26.869 1.00 56.09 368 TYR A N 1
ATOM 2866 C CA . TYR A 1 368 ? -30.583 -3.954 26.814 1.00 56.09 368 TYR A CA 1
ATOM 2867 C C . TYR A 1 368 ? -30.321 -2.738 25.949 1.00 56.09 368 TYR A C 1
ATOM 2869 O O . TYR A 1 368 ? -29.772 -1.725 26.392 1.00 56.09 368 TYR A O 1
ATOM 2877 N N . GLY A 1 369 ? -30.718 -2.865 24.687 1.00 57.44 369 GLY A N 1
ATOM 2878 C CA . GLY A 1 369 ? -30.419 -1.869 23.675 1.00 57.44 369 GLY A CA 1
ATOM 2879 C C . GLY A 1 369 ? -28.917 -1.778 23.360 1.00 57.44 369 GLY A C 1
ATOM 2880 O O . GLY A 1 369 ? -28.119 -2.604 23.803 1.00 57.44 369 GLY A O 1
ATOM 2881 N N . PRO A 1 370 ? -28.508 -0.760 22.592 1.00 59.75 370 PRO A N 1
ATOM 2882 C CA . PRO A 1 370 ? -27.168 -0.684 22.001 1.00 59.75 370 PRO A CA 1
ATOM 2883 C C . PRO A 1 370 ? -26.058 -0.253 22.978 1.00 59.75 370 PRO A C 1
ATOM 2885 O O . PRO A 1 370 ? -24.898 -0.121 22.584 1.00 59.75 370 PRO A O 1
ATOM 2888 N N . SER A 1 371 ? -26.389 0.049 24.240 1.00 67.38 371 SER A N 1
ATOM 2889 C CA . SER A 1 371 ? -25.460 0.712 25.168 1.00 67.38 371 SER A CA 1
ATOM 2890 C C . SER A 1 371 ? -25.436 0.158 26.593 1.00 67.38 371 SER A C 1
ATOM 2892 O O . SER A 1 371 ? -24.699 0.702 27.414 1.00 67.38 371 SER A O 1
ATOM 2894 N N . ARG A 1 372 ? -26.171 -0.919 26.912 1.00 70.62 372 ARG A N 1
ATOM 2895 C CA . ARG A 1 372 ? -26.168 -1.516 28.261 1.00 70.62 372 ARG A CA 1
ATOM 2896 C C . ARG A 1 372 ? -25.930 -3.019 28.242 1.00 70.62 372 ARG A C 1
ATOM 2898 O O . ARG A 1 372 ? -26.634 -3.744 27.543 1.00 70.62 372 ARG A O 1
ATOM 2905 N N . ILE A 1 373 ? -24.982 -3.466 29.062 1.00 71.88 373 ILE A N 1
ATOM 2906 C CA . ILE A 1 373 ? -24.662 -4.880 29.290 1.00 71.88 373 ILE A CA 1
ATOM 2907 C C . ILE A 1 373 ? -24.900 -5.208 30.757 1.00 71.88 373 ILE A C 1
ATOM 2909 O O . ILE A 1 373 ? -24.377 -4.513 31.631 1.00 71.88 373 ILE A O 1
ATOM 2913 N N . TYR A 1 374 ? -25.633 -6.292 31.005 1.00 70.38 374 TYR A N 1
ATOM 2914 C CA . TYR A 1 374 ? -25.757 -6.891 32.328 1.00 70.38 374 TYR A CA 1
ATOM 2915 C C . TYR A 1 374 ? -24.934 -8.165 32.377 1.00 70.38 374 TYR A C 1
ATOM 2917 O O . TYR A 1 374 ? -25.053 -9.012 31.496 1.00 70.38 374 TYR A O 1
ATOM 2925 N N . ALA A 1 375 ? -24.122 -8.303 33.417 1.00 68.81 375 ALA A N 1
ATOM 2926 C CA . ALA A 1 375 ? -23.402 -9.535 33.691 1.00 68.81 375 ALA A CA 1
ATOM 2927 C C . ALA A 1 375 ? -23.576 -9.940 35.153 1.00 68.81 375 ALA A C 1
ATOM 2929 O O . ALA A 1 375 ? -23.760 -9.098 36.033 1.00 68.81 375 ALA A O 1
ATOM 2930 N N . HIS A 1 376 ? -23.489 -11.242 35.399 1.00 67.50 376 HIS A N 1
ATOM 2931 C CA . HIS A 1 376 ? -23.510 -11.816 36.737 1.00 67.50 376 HIS A CA 1
ATOM 2932 C C . HIS A 1 376 ? -22.103 -12.244 37.122 1.00 67.50 376 HIS A C 1
ATOM 2934 O O . HIS A 1 376 ? -21.398 -12.877 36.333 1.00 67.50 376 HIS A O 1
ATOM 2940 N N . SER A 1 377 ? -21.684 -11.886 38.329 1.00 66.81 377 SER A N 1
ATOM 2941 C CA . SER A 1 377 ? -20.432 -12.376 38.882 1.00 66.81 377 SER A CA 1
ATOM 2942 C C . SER A 1 377 ? -20.555 -13.790 39.417 1.00 66.81 377 SER A C 1
ATOM 2944 O O . SER A 1 377 ? -21.648 -14.266 39.720 1.00 66.81 377 SER A O 1
ATOM 2946 N N . LEU A 1 378 ? -19.408 -14.450 39.586 1.00 65.56 378 LEU A N 1
ATOM 2947 C CA . LEU A 1 378 ? -19.356 -15.771 40.205 1.00 65.56 378 LEU A CA 1
ATOM 2948 C C . LEU A 1 378 ? -19.946 -15.748 41.623 1.00 65.56 378 LEU A C 1
ATOM 2950 O O . LEU A 1 378 ? -20.673 -16.660 41.996 1.00 65.56 378 LEU A O 1
ATOM 2954 N N . GLU A 1 379 ? -19.690 -14.687 42.385 1.00 67.00 379 GLU A N 1
ATOM 2955 C CA . GLU A 1 379 ? -20.212 -14.529 43.744 1.00 67.00 379 GLU A CA 1
ATOM 2956 C C . GLU A 1 379 ? -21.738 -14.321 43.749 1.00 67.00 379 GLU A C 1
ATOM 2958 O O . GLU A 1 379 ? -22.435 -14.961 44.535 1.00 67.00 379 GLU A O 1
ATOM 2963 N N . SER A 1 380 ? -22.280 -13.552 42.792 1.00 68.06 380 SER A N 1
ATOM 2964 C CA . SER A 1 380 ? -23.738 -13.427 42.579 1.00 68.06 380 SER A CA 1
ATOM 2965 C C . SER A 1 380 ? -24.405 -14.743 42.163 1.00 68.06 380 SER A C 1
ATOM 2967 O O . SER A 1 380 ? -25.587 -14.949 42.404 1.00 68.06 380 SER A O 1
ATOM 2969 N N . LEU A 1 381 ? -23.679 -15.639 41.491 1.00 68.62 381 LEU A N 1
ATOM 2970 C CA . LEU A 1 381 ? -24.192 -16.968 41.138 1.00 68.62 381 LEU A CA 1
ATOM 2971 C C . LEU A 1 381 ? -24.122 -17.935 42.327 1.00 68.62 381 LEU A C 1
ATOM 2973 O O . LEU A 1 381 ? -24.949 -18.840 42.456 1.00 68.62 381 LEU A O 1
ATOM 2977 N N . GLN A 1 382 ? -23.134 -17.751 43.203 1.00 70.75 382 GLN A N 1
ATOM 2978 C CA . GLN A 1 382 ? -22.963 -18.549 44.413 1.00 70.75 382 GLN A CA 1
ATOM 2979 C C . GLN A 1 382 ? -24.002 -18.217 45.490 1.00 70.75 382 GLN A C 1
ATOM 2981 O O . GLN A 1 382 ? -24.339 -19.117 46.262 1.00 70.75 382 GLN A O 1
ATOM 2986 N N . SER A 1 383 ? -24.551 -16.994 45.509 1.00 71.06 383 SER A N 1
ATOM 2987 C CA . SER A 1 383 ? -25.644 -16.605 46.416 1.00 71.06 383 SER A CA 1
ATOM 2988 C C . SER A 1 383 ? -26.980 -17.286 46.102 1.00 71.06 383 SER A C 1
ATOM 2990 O O . SER A 1 383 ? -27.841 -17.357 46.977 1.00 71.06 383 SER A O 1
ATOM 2992 N N . LEU A 1 384 ? -27.143 -17.839 44.893 1.00 71.19 384 LEU A N 1
ATOM 2993 C CA . LEU A 1 384 ? -28.357 -18.550 44.497 1.00 71.19 384 LEU A CA 1
ATOM 2994 C C . LEU A 1 384 ? -28.569 -19.821 45.326 1.00 71.19 384 LEU A C 1
ATOM 2996 O O . LEU A 1 384 ? -27.643 -20.631 45.487 1.00 71.19 384 LEU A O 1
ATOM 3000 N N . THR A 1 385 ? -29.816 -20.052 45.750 1.00 78.81 385 THR A N 1
ATOM 3001 C CA . THR A 1 385 ? -30.232 -21.335 46.338 1.00 78.81 385 THR A CA 1
ATOM 3002 C C . THR A 1 385 ? -30.076 -22.479 45.327 1.00 78.81 385 THR A C 1
ATOM 3004 O O . THR A 1 385 ? -30.046 -22.233 44.119 1.00 78.81 385 THR A O 1
ATOM 3007 N N . PRO A 1 386 ? -29.995 -23.751 45.760 1.00 76.62 386 PRO A N 1
ATOM 3008 C CA . PRO A 1 386 ? -29.920 -24.888 44.839 1.00 76.62 386 PRO A CA 1
ATOM 3009 C C . PRO A 1 386 ? -31.063 -24.930 43.810 1.00 76.62 386 PRO A C 1
ATOM 3011 O O . PRO A 1 386 ? -30.842 -25.306 42.661 1.00 76.62 386 PRO A O 1
ATOM 3014 N N . GLU A 1 387 ? -32.275 -24.529 44.194 1.00 73.31 387 GLU A N 1
ATOM 3015 C CA . GLU A 1 387 ? -33.450 -24.432 43.321 1.00 73.31 387 GLU A CA 1
ATOM 3016 C C . GLU A 1 387 ? -33.305 -23.298 42.306 1.00 73.31 387 GLU A C 1
ATOM 3018 O O . GLU A 1 387 ? -33.451 -23.543 41.111 1.00 73.31 387 GLU A O 1
ATOM 3023 N N . GLN A 1 388 ? -32.939 -22.094 42.757 1.00 73.19 388 GLN A N 1
ATOM 3024 C CA . GLN A 1 388 ? -32.705 -20.949 41.872 1.00 73.19 388 GLN A CA 1
ATOM 3025 C C . GLN A 1 388 ? -31.546 -21.210 40.916 1.00 73.19 388 GLN A C 1
ATOM 3027 O O . GLN A 1 388 ? -31.612 -20.855 39.747 1.00 73.19 388 GLN A O 1
ATOM 3032 N N . ARG A 1 389 ? -30.488 -21.869 41.390 1.00 72.75 389 ARG A N 1
ATOM 3033 C CA . ARG A 1 389 ? -29.337 -22.251 40.576 1.00 72.75 389 ARG A CA 1
ATOM 3034 C C . ARG A 1 389 ? -29.720 -23.301 39.541 1.00 72.75 389 ARG A C 1
ATOM 3036 O O . ARG A 1 389 ? -29.263 -23.208 38.409 1.00 72.75 389 ARG A O 1
ATOM 3043 N N . ARG A 1 390 ? -30.571 -24.272 39.895 1.00 67.44 390 ARG A N 1
ATOM 3044 C CA . ARG A 1 390 ? -31.135 -25.236 38.938 1.00 67.44 390 ARG A CA 1
ATOM 3045 C C . ARG A 1 390 ? -31.993 -24.543 37.889 1.00 67.44 390 ARG A C 1
ATOM 3047 O O . ARG A 1 390 ? -31.745 -24.769 36.714 1.00 67.44 390 ARG A O 1
ATOM 3054 N N . GLU A 1 391 ? -32.924 -23.681 38.298 1.00 67.06 391 GLU A N 1
ATOM 3055 C CA . GLU A 1 391 ? -33.786 -22.912 37.390 1.00 67.06 391 GLU A CA 1
ATOM 3056 C C . GLU A 1 391 ? -32.960 -22.012 36.459 1.00 67.06 391 GLU A C 1
ATOM 3058 O O . GLU A 1 391 ? -33.164 -22.018 35.240 1.00 67.06 391 GLU A O 1
ATOM 3063 N N . PHE A 1 392 ? -31.967 -21.313 37.018 1.00 65.31 392 PHE A N 1
ATOM 3064 C CA . PHE A 1 392 ? -30.995 -20.513 36.282 1.00 65.31 392 PHE A CA 1
ATOM 3065 C C . PHE A 1 392 ? -30.219 -21.389 35.291 1.00 65.31 392 PHE A C 1
ATOM 3067 O O . PHE A 1 392 ? -30.224 -21.084 34.109 1.00 65.31 392 PHE A O 1
ATOM 3074 N N . HIS A 1 393 ? -29.653 -22.531 35.697 1.00 61.34 393 HIS A N 1
ATOM 3075 C CA . HIS A 1 393 ? -28.967 -23.456 34.781 1.00 61.34 393 HIS A CA 1
ATOM 3076 C C . HIS A 1 393 ? -29.873 -24.003 33.668 1.00 61.34 393 HIS A C 1
ATOM 3078 O O . HIS A 1 393 ? -29.439 -24.083 32.521 1.00 61.34 393 HIS A O 1
ATOM 3084 N N . THR A 1 394 ? -31.129 -24.349 33.960 1.00 59.19 394 THR A N 1
ATOM 3085 C CA . THR A 1 394 ? -32.073 -24.830 32.936 1.00 59.19 394 THR A CA 1
ATOM 3086 C C . THR A 1 394 ? -32.506 -23.739 31.960 1.00 59.19 394 THR A C 1
ATOM 3088 O O . THR A 1 394 ? -32.769 -24.037 30.800 1.00 59.19 394 THR A O 1
ATOM 3091 N N . THR A 1 395 ? -32.560 -22.480 32.401 1.00 57.06 395 THR A N 1
ATOM 3092 C CA . THR A 1 395 ? -32.966 -21.340 31.559 1.00 57.06 395 THR A CA 1
ATOM 3093 C C . THR A 1 395 ? -31.776 -20.731 30.806 1.00 57.06 395 THR A C 1
ATOM 3095 O O . THR A 1 395 ? -31.945 -20.166 29.729 1.00 57.06 395 THR A O 1
ATOM 3098 N N . CYS A 1 396 ? -30.567 -20.873 31.358 1.00 55.56 396 CYS A N 1
ATOM 3099 C CA . CYS A 1 396 ? -29.341 -20.174 30.964 1.00 55.56 396 CYS A CA 1
ATOM 3100 C C . CYS A 1 396 ? -28.224 -21.076 30.449 1.00 55.56 396 CYS A C 1
ATOM 3102 O O . CYS A 1 396 ? -27.078 -20.636 30.394 1.00 55.56 396 CYS A O 1
ATOM 3104 N N . PHE A 1 397 ? -28.590 -22.280 30.000 1.00 53.19 397 PHE A N 1
ATOM 3105 C CA . PHE A 1 397 ? -27.755 -23.319 29.389 1.00 53.19 397 PHE A CA 1
ATOM 3106 C C . PHE A 1 397 ? -27.023 -24.282 30.350 1.00 53.19 397 PHE A C 1
ATOM 3108 O O . PHE A 1 397 ? -26.502 -23.925 31.406 1.00 53.19 397 PHE A O 1
ATOM 3115 N N . GLU A 1 398 ? -26.914 -25.538 29.892 1.00 39.03 398 GLU A N 1
ATOM 3116 C CA . GLU A 1 398 ? -26.295 -26.705 30.546 1.00 39.03 398 GLU A CA 1
ATOM 3117 C C . GLU A 1 398 ? -24.747 -26.677 30.642 1.00 39.03 398 GLU A C 1
ATOM 3119 O O . GLU A 1 398 ? -24.128 -27.716 30.883 1.00 39.03 398 GLU A O 1
ATOM 3124 N N . ARG A 1 399 ? -24.053 -25.544 30.434 1.00 46.91 399 ARG A N 1
ATOM 3125 C CA . ARG A 1 399 ? -22.570 -25.535 30.382 1.00 46.91 399 ARG A CA 1
ATOM 3126 C C . ARG A 1 399 ? -21.920 -24.406 31.183 1.00 46.91 399 ARG A C 1
ATOM 3128 O O . ARG A 1 399 ? -22.361 -23.266 31.175 1.00 46.91 399 ARG A O 1
ATOM 3135 N N . SER A 1 400 ? -20.840 -24.772 31.876 1.00 49.38 400 SER A N 1
ATOM 3136 C CA . SER A 1 400 ? -20.106 -23.977 32.866 1.00 49.38 400 SER A CA 1
ATOM 3137 C C . SER A 1 400 ? -19.444 -22.723 32.276 1.00 49.38 400 SER A C 1
ATOM 3139 O O . SER A 1 400 ? -18.433 -22.832 31.576 1.00 49.38 400 SER A O 1
ATOM 3141 N N . TYR A 1 401 ? -19.946 -21.541 32.634 1.00 52.38 401 TYR A N 1
ATOM 3142 C CA . TYR A 1 401 ? -19.248 -20.265 32.463 1.00 52.38 401 TYR A CA 1
ATOM 3143 C C . TYR A 1 401 ? -18.983 -19.636 33.828 1.00 52.38 401 TYR A C 1
ATOM 3145 O O . TYR A 1 401 ? -19.749 -18.814 34.314 1.00 52.38 401 TYR A O 1
ATOM 3153 N N . GLU A 1 402 ? -17.882 -20.043 34.455 1.00 56.31 402 GLU A N 1
ATOM 3154 C CA . GLU A 1 402 ? -17.470 -19.513 35.761 1.00 56.31 402 GLU A CA 1
ATOM 3155 C C . GLU A 1 402 ? -16.629 -18.221 35.655 1.00 56.31 402 GLU A C 1
ATOM 3157 O O . GLU A 1 402 ? -16.263 -17.645 36.676 1.00 56.31 402 GLU A O 1
ATOM 3162 N N . ASP A 1 403 ? -16.321 -17.728 34.445 1.00 63.91 403 ASP A N 1
ATOM 3163 C CA . ASP A 1 403 ? -15.405 -16.593 34.247 1.00 63.91 403 ASP A CA 1
ATOM 3164 C C . ASP A 1 403 ? -16.091 -15.365 33.617 1.00 63.91 403 ASP A C 1
ATOM 3166 O O . ASP A 1 403 ? -16.342 -15.285 32.409 1.00 63.91 403 ASP A O 1
ATOM 3170 N N . LEU A 1 404 ? -16.316 -14.367 34.480 1.00 66.62 404 LEU A N 1
ATOM 3171 C CA . LEU A 1 404 ? -16.914 -13.060 34.195 1.00 66.62 404 LEU A CA 1
ATOM 3172 C C . LEU A 1 404 ? -16.240 -12.320 33.022 1.00 66.62 404 LEU A C 1
ATOM 3174 O O . LEU A 1 404 ? -16.906 -11.550 32.327 1.00 66.62 404 LEU A O 1
ATOM 3178 N N . ARG A 1 405 ? -14.945 -12.558 32.751 1.00 70.25 405 ARG A N 1
ATOM 3179 C CA . ARG A 1 405 ? -14.235 -11.933 31.617 1.00 70.25 405 ARG A CA 1
ATOM 3180 C C . ARG A 1 405 ? -14.866 -12.318 30.294 1.00 70.25 405 ARG A C 1
ATOM 3182 O O . ARG A 1 405 ? -15.100 -11.455 29.453 1.00 70.25 405 ARG A O 1
ATOM 3189 N N . TYR A 1 406 ? -15.129 -13.606 30.110 1.00 69.38 406 TYR A N 1
ATOM 3190 C CA . TYR A 1 406 ? -15.648 -14.096 28.845 1.00 69.38 406 TYR A CA 1
ATOM 3191 C C . TYR A 1 406 ? -17.119 -13.747 28.670 1.00 69.38 406 TYR A C 1
ATOM 3193 O O . TYR A 1 406 ? -17.514 -13.403 27.562 1.00 69.38 406 TYR A O 1
ATOM 3201 N N . THR A 1 407 ? -17.899 -13.753 29.754 1.00 71.81 407 THR A N 1
ATOM 3202 C CA . THR A 1 407 ? -19.297 -13.299 29.739 1.00 71.81 407 THR A CA 1
ATOM 3203 C C . THR A 1 407 ? -19.395 -11.853 29.264 1.00 71.81 407 THR A C 1
ATOM 3205 O O . THR A 1 407 ? -20.143 -11.558 28.341 1.00 71.81 407 THR A O 1
ATOM 3208 N N . LEU A 1 408 ? -18.575 -10.949 29.809 1.00 72.25 408 LEU A N 1
ATOM 3209 C CA . LEU A 1 408 ? -18.577 -9.544 29.392 1.00 72.25 408 LEU A CA 1
ATOM 3210 C C . LEU A 1 408 ? -18.174 -9.356 27.924 1.00 72.25 408 LEU A C 1
ATOM 3212 O O . LEU A 1 408 ? -18.746 -8.515 27.234 1.00 72.25 408 LEU A O 1
ATOM 3216 N N . VAL A 1 409 ? -17.203 -10.135 27.441 1.00 71.00 409 VAL A N 1
ATOM 3217 C CA . VAL A 1 409 ? -16.793 -10.126 26.029 1.00 71.00 409 VAL A CA 1
ATOM 3218 C C . VAL A 1 409 ? -17.909 -10.638 25.125 1.00 71.00 409 VAL A C 1
ATOM 3220 O O . VAL A 1 409 ? -18.226 -9.979 24.139 1.00 71.00 409 VAL A O 1
ATOM 3223 N N . HIS A 1 410 ? -18.537 -11.755 25.485 1.00 72.69 410 HIS A N 1
ATOM 3224 C CA . HIS A 1 410 ? -19.671 -12.332 24.771 1.00 72.69 410 HIS A CA 1
ATOM 3225 C C . HIS A 1 410 ? -20.831 -11.323 24.671 1.00 72.69 410 HIS A C 1
ATOM 3227 O O . HIS A 1 410 ? -21.251 -10.975 23.567 1.00 72.69 410 HIS A O 1
ATOM 3233 N N . GLU A 1 411 ? -21.276 -10.758 25.795 1.00 74.75 411 GLU A N 1
ATOM 3234 C CA . GLU A 1 411 ? -22.366 -9.775 25.822 1.00 74.75 411 GLU A CA 1
ATOM 3235 C C . GLU A 1 411 ? -22.031 -8.498 25.046 1.00 74.75 411 GLU A C 1
ATOM 3237 O O . GLU A 1 411 ? -22.879 -7.925 24.363 1.00 74.75 411 GLU A O 1
ATOM 3242 N N . TYR A 1 412 ? -20.780 -8.042 25.096 1.00 74.44 412 TYR A N 1
ATOM 3243 C CA . TYR A 1 412 ? -20.375 -6.885 24.308 1.00 74.44 412 TYR A CA 1
ATOM 3244 C C . TYR A 1 412 ? -20.410 -7.155 22.808 1.00 74.44 412 TYR A C 1
ATOM 3246 O O . TYR A 1 412 ? -20.853 -6.287 22.055 1.00 74.44 412 TYR A O 1
ATOM 3254 N N . VAL A 1 413 ? -20.009 -8.354 22.371 1.00 70.69 413 VAL A N 1
ATOM 3255 C CA . VAL A 1 413 ? -20.186 -8.761 20.973 1.00 70.69 413 VAL A CA 1
ATOM 3256 C C . VAL A 1 413 ? -21.667 -8.724 20.606 1.00 70.69 413 VAL A C 1
ATOM 3258 O O . VAL A 1 413 ? -21.995 -8.134 19.583 1.00 70.69 413 VAL A O 1
ATOM 3261 N N . HIS A 1 414 ? -22.567 -9.231 21.456 1.00 70.94 414 HIS A N 1
ATOM 3262 C CA . HIS A 1 414 ? -24.011 -9.111 21.223 1.00 70.94 414 HIS A CA 1
ATOM 3263 C C . HIS A 1 414 ? -24.485 -7.657 21.123 1.00 70.94 414 HIS A C 1
ATOM 3265 O O . HIS A 1 414 ? -25.277 -7.344 20.242 1.00 70.94 414 HIS A O 1
ATOM 3271 N N . ALA A 1 415 ? -23.999 -6.747 21.970 1.00 69.81 415 ALA A N 1
ATOM 3272 C CA . ALA A 1 415 ? -24.400 -5.337 21.929 1.00 69.81 415 ALA A CA 1
ATOM 3273 C C . ALA A 1 415 ? -23.917 -4.640 20.646 1.00 69.81 415 ALA A C 1
ATOM 3275 O O . ALA A 1 415 ? -24.664 -3.888 20.009 1.00 69.81 415 ALA A O 1
ATOM 3276 N N . LEU A 1 416 ? -22.666 -4.908 20.256 1.00 65.88 416 LEU A N 1
ATOM 3277 C CA . LEU A 1 416 ? -22.066 -4.444 19.004 1.00 65.88 416 LEU A CA 1
ATOM 3278 C C . LEU A 1 416 ? -22.892 -4.902 17.799 1.00 65.88 416 LEU A C 1
ATOM 3280 O O . LEU A 1 416 ? -23.245 -4.10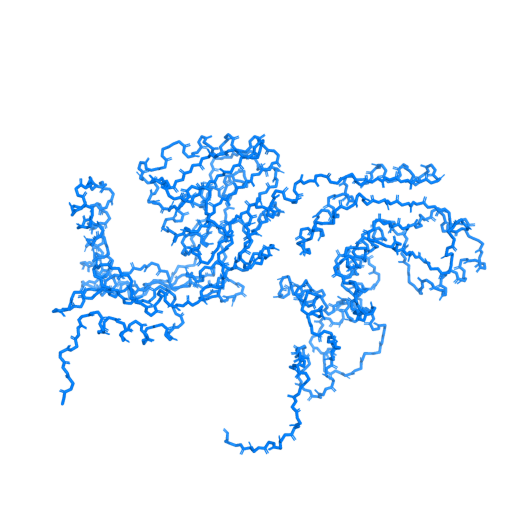7 16.929 1.00 65.88 416 LEU A O 1
ATOM 3284 N N . VAL A 1 417 ? -23.245 -6.180 17.805 1.00 62.75 417 VAL A N 1
ATOM 3285 C CA . VAL A 1 417 ? -24.082 -6.850 16.817 1.00 62.75 417 VAL A CA 1
ATOM 3286 C C . VAL A 1 417 ? -25.490 -6.265 16.753 1.00 62.75 417 VAL A C 1
ATOM 3288 O O . VAL A 1 417 ? -25.938 -5.893 15.676 1.00 62.75 417 VAL A O 1
ATOM 3291 N N . LEU A 1 418 ? -26.177 -6.114 17.888 1.00 62.91 418 LEU A N 1
ATOM 3292 C CA . LEU A 1 418 ? -27.521 -5.534 17.933 1.00 62.91 418 LEU A CA 1
ATOM 3293 C C . LEU A 1 418 ? -27.528 -4.122 17.353 1.00 62.91 418 LEU A C 1
ATOM 3295 O O . LEU A 1 418 ? -28.481 -3.731 16.689 1.00 62.91 418 LEU A O 1
ATOM 3299 N N . THR A 1 419 ? -26.442 -3.378 17.560 1.00 64.19 419 THR A N 1
ATOM 3300 C CA . THR A 1 419 ? -26.288 -2.048 16.968 1.00 64.19 419 THR A CA 1
ATOM 3301 C C . THR A 1 419 ? -26.065 -2.102 15.457 1.00 64.19 419 THR A C 1
ATOM 3303 O O . THR A 1 419 ? -26.536 -1.220 14.744 1.00 64.19 419 THR A O 1
ATOM 3306 N N . LEU A 1 420 ? -25.361 -3.119 14.954 1.00 61.00 420 LEU A N 1
ATOM 3307 C CA . LEU A 1 420 ? -25.217 -3.359 13.516 1.00 61.00 420 LEU A CA 1
ATOM 3308 C C . LEU A 1 420 ? -26.543 -3.768 12.861 1.00 61.00 420 LEU A C 1
ATOM 3310 O O . LEU A 1 420 ? -26.790 -3.422 11.707 1.00 61.00 420 LEU A O 1
ATOM 3314 N N . THR A 1 421 ? -27.384 -4.528 13.563 1.00 57.62 421 THR A N 1
ATOM 3315 C CA . THR A 1 421 ? -28.508 -5.237 12.947 1.00 57.62 421 THR A CA 1
ATOM 3316 C C . THR A 1 421 ? -29.834 -4.937 13.612 1.00 57.62 421 THR A C 1
ATOM 3318 O O . THR A 1 421 ? -30.460 -5.819 14.191 1.00 57.62 421 THR A O 1
ATOM 3321 N N . ASP A 1 422 ? -30.359 -3.738 13.397 1.00 56.50 422 ASP A N 1
ATOM 3322 C CA . ASP A 1 422 ? -31.733 -3.363 13.768 1.00 56.50 422 ASP A CA 1
ATOM 3323 C C . ASP A 1 422 ? -32.837 -4.228 13.069 1.00 56.50 422 ASP A C 1
ATOM 3325 O O . ASP A 1 422 ? -34.010 -3.857 13.026 1.00 56.50 422 ASP A O 1
ATOM 3329 N N . ARG A 1 423 ? -32.490 -5.401 12.489 1.00 54.47 423 ARG A N 1
ATOM 3330 C CA . ARG A 1 423 ? -33.364 -6.443 11.910 1.00 54.47 423 ARG A CA 1
ATOM 3331 C C . ARG A 1 423 ? -32.817 -7.879 12.090 1.00 54.47 423 ARG A C 1
ATOM 3333 O O . ARG A 1 423 ? -31.634 -8.104 12.318 1.00 54.47 423 ARG A O 1
ATOM 3340 N N . LYS A 1 424 ? -33.735 -8.854 11.971 1.00 55.84 424 LYS A N 1
ATOM 3341 C CA . LYS A 1 424 ? -33.655 -10.268 12.406 1.00 55.84 424 LYS A CA 1
ATOM 3342 C C . LYS A 1 424 ? -32.640 -11.138 11.636 1.00 55.84 424 LYS A C 1
ATOM 3344 O O . LYS A 1 424 ? -32.985 -11.735 10.621 1.00 55.84 424 LYS A O 1
ATOM 3349 N N . VAL A 1 425 ? -31.437 -11.300 12.178 1.00 55.84 425 VAL A N 1
ATOM 3350 C CA . VAL A 1 425 ? -30.503 -12.393 11.832 1.00 55.84 425 VAL A CA 1
ATOM 3351 C C . VAL A 1 425 ? -30.720 -13.571 12.804 1.00 55.84 425 VAL A C 1
ATOM 3353 O O . VAL A 1 425 ? -31.057 -13.319 13.967 1.00 55.84 425 VAL A O 1
ATOM 3356 N N . PRO A 1 426 ? -30.566 -14.844 12.379 1.00 61.47 426 PRO A N 1
ATOM 3357 C CA . PRO A 1 426 ? -30.785 -15.999 13.250 1.00 61.47 426 PRO A CA 1
ATOM 3358 C C . PRO A 1 426 ? -29.900 -15.975 14.503 1.00 61.47 426 PRO A C 1
ATOM 3360 O O . PRO A 1 426 ? -28.681 -15.845 14.406 1.00 61.47 426 PRO A O 1
ATOM 3363 N N . GLN A 1 427 ? -30.519 -16.160 15.672 1.00 60.59 427 GLN A N 1
ATOM 3364 C CA . GLN A 1 427 ? -29.872 -16.131 16.991 1.00 60.59 427 GLN A CA 1
ATOM 3365 C C . GLN A 1 427 ? -28.616 -17.015 17.070 1.00 60.59 427 GLN A C 1
ATOM 3367 O O . GLN A 1 427 ? -27.601 -16.600 17.620 1.00 60.59 427 GLN A O 1
ATOM 3372 N N . TRP A 1 428 ? -28.645 -18.189 16.435 1.00 63.75 428 TRP A N 1
ATOM 3373 C CA . TRP A 1 428 ? -27.533 -19.135 16.488 1.00 63.75 428 TRP A CA 1
ATOM 3374 C C . TRP A 1 428 ? -26.256 -18.657 15.796 1.00 63.75 428 TRP A C 1
ATOM 3376 O O . TRP A 1 428 ? -25.157 -18.999 16.230 1.00 63.75 428 TRP A O 1
ATOM 3386 N N . LEU A 1 429 ? -26.385 -17.850 14.739 1.00 61.97 429 LEU A N 1
ATOM 3387 C CA . LEU A 1 429 ? -25.237 -17.299 14.027 1.00 61.97 429 LEU A CA 1
ATOM 3388 C C . LEU A 1 429 ? -24.537 -16.239 14.889 1.00 61.97 429 LEU A C 1
ATOM 3390 O O . LEU A 1 429 ? -23.309 -16.152 14.889 1.00 61.97 429 LEU A O 1
ATOM 3394 N N . TRP A 1 430 ? -25.317 -15.485 15.672 1.00 64.06 430 TRP A N 1
ATOM 3395 C CA . TRP A 1 430 ? -24.799 -14.504 16.623 1.00 64.06 430 TRP A CA 1
ATOM 3396 C C . TRP A 1 430 ? -24.041 -15.142 17.767 1.00 64.06 430 TRP A C 1
ATOM 3398 O O . TRP A 1 430 ? -22.903 -14.765 18.035 1.00 64.06 430 TRP A O 1
ATOM 3408 N N . GLU A 1 431 ? -24.661 -16.129 18.404 1.00 64.56 431 GLU A N 1
ATOM 3409 C CA . GLU A 1 431 ? -24.067 -16.844 19.528 1.00 64.56 431 GLU A CA 1
ATOM 3410 C C . GLU A 1 431 ? -22.804 -17.594 19.075 1.00 64.56 431 GLU A C 1
ATOM 3412 O O . GLU A 1 431 ? -21.770 -17.523 19.736 1.00 64.56 431 GLU A O 1
ATOM 3417 N N . GLY A 1 432 ? -22.818 -18.206 17.883 1.00 65.12 432 GLY A N 1
ATOM 3418 C CA . GLY A 1 432 ? -21.638 -18.846 17.295 1.00 65.12 432 GLY A CA 1
ATOM 3419 C C . GLY A 1 432 ? -20.477 -17.875 17.035 1.00 65.12 432 GLY A C 1
ATOM 3420 O O . GLY A 1 432 ? -19.333 -18.172 17.392 1.00 65.12 432 GLY A O 1
ATOM 3421 N N . ALA A 1 433 ? -20.750 -16.699 16.459 1.00 66.25 433 ALA A N 1
ATOM 3422 C CA . ALA A 1 433 ? -19.731 -15.676 16.219 1.00 66.25 433 ALA A CA 1
ATOM 3423 C C . ALA A 1 433 ? -19.181 -15.083 17.527 1.00 66.25 433 ALA A C 1
ATOM 3425 O O . ALA A 1 433 ? -17.973 -14.879 17.657 1.00 66.25 433 ALA A O 1
ATOM 3426 N N . ALA A 1 434 ? -20.041 -14.845 18.519 1.00 66.81 434 ALA A N 1
ATOM 3427 C CA . ALA A 1 434 ? -19.634 -14.302 19.810 1.00 66.81 434 ALA A CA 1
ATOM 3428 C C . ALA A 1 434 ? -18.799 -15.295 20.633 1.00 66.81 434 ALA A C 1
ATOM 3430 O O . ALA A 1 434 ? -17.793 -14.915 21.239 1.00 66.81 434 ALA A O 1
ATOM 3431 N N . VAL A 1 435 ? -19.141 -16.583 20.591 1.00 65.44 435 VAL A N 1
ATOM 3432 C CA . VAL A 1 435 ? -18.357 -17.664 21.207 1.00 65.44 435 VAL A CA 1
ATOM 3433 C C . VAL A 1 435 ? -16.988 -17.821 20.530 1.00 65.44 435 VAL A C 1
ATOM 3435 O O . VAL A 1 435 ? -15.977 -17.993 21.217 1.00 65.44 435 VAL A O 1
ATOM 3438 N N . ALA A 1 436 ? -16.920 -17.689 19.200 1.00 66.81 436 ALA A N 1
ATOM 3439 C CA . ALA A 1 436 ? -15.655 -17.705 18.466 1.00 66.81 436 ALA A CA 1
ATOM 3440 C C . ALA A 1 436 ? -14.758 -16.504 18.817 1.00 66.81 436 ALA A C 1
ATOM 3442 O O . ALA A 1 436 ? -13.579 -16.678 19.124 1.00 66.81 436 ALA A O 1
ATOM 3443 N N . LEU A 1 437 ? -15.322 -15.294 18.835 1.00 64.62 437 LEU A N 1
ATOM 3444 C CA . LEU A 1 437 ? -14.576 -14.049 19.051 1.00 64.62 437 LEU A CA 1
ATOM 3445 C C . LEU A 1 437 ? -14.206 -13.789 20.516 1.00 64.62 437 LEU A C 1
ATOM 3447 O O . LEU A 1 437 ? -13.210 -13.118 20.790 1.00 64.62 437 LEU A O 1
ATOM 3451 N N . SER A 1 438 ? -14.971 -14.328 21.467 1.00 63.31 438 SER A N 1
ATOM 3452 C CA . SER A 1 438 ? -14.643 -14.244 22.895 1.00 63.31 438 SER A CA 1
ATOM 3453 C C . SER A 1 438 ? -13.484 -15.156 23.305 1.00 63.31 438 SER A C 1
ATOM 3455 O O . SER A 1 438 ? -12.943 -14.993 24.398 1.00 63.31 438 SER A O 1
ATOM 3457 N N . GLY A 1 439 ? -13.077 -16.102 22.452 1.00 60.94 439 GLY A N 1
ATOM 3458 C CA . GLY A 1 439 ? -12.060 -17.103 22.786 1.00 60.94 439 GLY A CA 1
ATOM 3459 C C . GLY A 1 439 ? -12.559 -18.182 23.754 1.00 60.94 439 GLY A C 1
ATOM 3460 O O . GLY A 1 439 ? -11.773 -19.016 24.203 1.00 60.94 439 GLY A O 1
ATOM 3461 N N . GLN A 1 440 ? -13.864 -18.222 24.057 1.00 60.62 440 GLN A N 1
ATOM 3462 C CA . GLN A 1 440 ? -14.474 -19.249 24.914 1.00 60.62 440 GLN A CA 1
ATOM 3463 C C . GLN A 1 440 ? -14.292 -20.669 24.354 1.00 60.62 440 GLN A C 1
ATOM 3465 O O . GLN A 1 440 ? -14.250 -21.639 25.119 1.00 60.62 440 GLN A O 1
ATOM 3470 N N . LEU A 1 441 ? -14.114 -20.804 23.036 1.00 58.22 441 LEU A N 1
ATOM 3471 C CA . LEU A 1 441 ? -13.796 -22.081 22.397 1.00 58.22 441 LEU A CA 1
ATOM 3472 C C . LEU A 1 441 ? -12.440 -22.645 22.825 1.00 58.22 441 LEU A C 1
ATOM 3474 O O . LEU A 1 441 ? -12.282 -23.854 22.798 1.00 58.22 441 LEU A O 1
ATOM 3478 N N . GLU A 1 442 ? -11.467 -21.836 23.242 1.00 51.25 442 GLU A N 1
ATOM 3479 C CA . GLU A 1 442 ? -10.130 -22.345 23.592 1.00 51.25 442 GLU A CA 1
ATOM 3480 C C . GLU A 1 442 ? -10.031 -22.813 25.053 1.00 51.25 442 GLU A C 1
ATOM 3482 O O . GLU A 1 442 ? -9.222 -23.686 25.369 1.00 51.25 442 GLU A O 1
ATOM 3487 N N . HIS A 1 443 ? -10.890 -22.290 25.934 1.00 48.25 443 HIS A N 1
ATOM 3488 C CA . HIS A 1 443 ? -10.776 -22.454 27.389 1.00 48.25 443 HIS A CA 1
ATOM 3489 C C . HIS A 1 443 ? -11.860 -23.320 28.039 1.00 48.25 443 HIS A C 1
ATOM 3491 O O . HIS A 1 443 ? -11.792 -23.609 29.231 1.00 48.25 443 HIS A O 1
ATOM 3497 N N . THR A 1 444 ? -12.853 -23.770 27.279 1.00 50.25 444 THR A N 1
ATOM 3498 C CA . THR A 1 444 ? -13.905 -24.659 27.785 1.00 50.25 444 THR A CA 1
ATOM 3499 C C . THR A 1 444 ? -13.611 -26.118 27.408 1.00 50.25 444 THR A C 1
ATOM 3501 O O . THR A 1 444 ? -12.924 -26.391 26.420 1.00 50.25 444 THR A O 1
ATOM 3504 N N . LYS A 1 445 ? -14.217 -27.097 28.113 1.00 43.19 445 LYS A N 1
ATOM 3505 C CA . LYS A 1 445 ? -14.318 -28.507 27.647 1.00 43.19 445 LYS A CA 1
ATOM 3506 C C . LYS A 1 445 ? -14.822 -28.612 26.187 1.00 43.19 445 LYS A C 1
ATOM 3508 O O . LYS A 1 445 ? -14.658 -29.649 25.549 1.00 43.19 445 LYS A O 1
ATOM 3513 N N . MET A 1 446 ? -15.399 -27.536 25.642 1.00 44.94 446 MET A N 1
ATOM 3514 C CA . MET A 1 446 ? -15.914 -27.413 24.278 1.00 44.94 446 MET A CA 1
ATOM 3515 C C . MET A 1 446 ? -14.822 -27.206 23.215 1.00 44.94 446 MET A C 1
ATOM 3517 O O . MET A 1 446 ? -15.031 -27.611 22.076 1.00 44.94 446 MET A O 1
ATOM 3521 N N . GLY A 1 447 ? -13.629 -26.712 23.566 1.00 43.75 447 GLY A N 1
ATOM 3522 C CA . GLY A 1 447 ? -12.476 -26.645 22.651 1.00 43.75 447 GLY A CA 1
ATOM 3523 C C . GLY A 1 447 ? -11.861 -27.993 22.298 1.00 43.75 447 GLY A C 1
ATOM 3524 O O . GLY A 1 447 ? -11.267 -28.174 21.234 1.00 43.75 447 GLY A O 1
ATOM 3525 N N . VAL A 1 448 ? -12.028 -28.970 23.188 1.00 49.59 448 VAL A N 1
ATOM 3526 C CA . VAL A 1 448 ? -11.643 -30.366 22.945 1.00 49.59 448 VAL A CA 1
ATOM 3527 C C . VAL A 1 448 ? -12.610 -31.019 21.952 1.00 49.59 448 VAL A C 1
ATOM 3529 O O . VAL A 1 448 ? -12.177 -31.768 21.083 1.00 49.59 448 VAL A O 1
ATOM 3532 N N . LEU A 1 449 ? -13.902 -30.672 22.010 1.00 47.56 449 LEU A N 1
ATOM 3533 C CA . LEU A 1 449 ? -14.892 -31.097 21.018 1.00 47.56 449 LEU A CA 1
ATOM 3534 C C . LEU A 1 449 ? -14.697 -30.375 19.679 1.00 47.56 449 LEU A C 1
ATOM 3536 O O . LEU A 1 449 ? -14.685 -31.037 18.651 1.00 47.56 449 LEU A O 1
ATOM 3540 N N . GLY A 1 450 ? -14.452 -29.060 19.673 1.00 46.78 450 GLY A N 1
ATOM 3541 C CA . GLY A 1 450 ? -14.181 -28.280 18.456 1.00 46.78 450 GLY A CA 1
ATOM 3542 C C . GLY A 1 450 ? -12.987 -28.797 17.645 1.00 46.78 450 GLY A C 1
ATOM 3543 O O . GLY A 1 450 ? -13.054 -28.846 16.422 1.00 46.78 450 GLY A O 1
ATOM 3544 N N . ARG A 1 451 ? -11.929 -29.291 18.309 1.00 51.38 451 ARG A N 1
ATOM 3545 C CA . ARG A 1 451 ? -10.818 -29.999 17.640 1.00 51.38 451 ARG A CA 1
ATOM 3546 C C . ARG A 1 451 ? -11.256 -31.282 16.927 1.00 51.38 451 ARG A C 1
ATOM 3548 O O . ARG A 1 451 ? -10.700 -31.599 15.885 1.00 51.38 451 ARG A O 1
ATOM 3555 N N . LYS A 1 452 ? -12.274 -31.968 17.447 1.00 50.53 452 LYS A N 1
ATOM 3556 C CA . LYS A 1 452 ? -12.882 -33.165 16.849 1.00 50.53 452 LYS A CA 1
ATOM 3557 C C . LYS A 1 452 ? -13.750 -32.832 15.623 1.00 50.53 452 LYS A C 1
ATOM 3559 O O . LYS A 1 452 ? -13.804 -33.623 14.693 1.00 50.53 452 LYS A O 1
ATOM 3564 N N . TYR A 1 453 ? -14.375 -31.648 15.602 1.00 48.19 453 TYR A N 1
ATOM 3565 C CA . TYR A 1 453 ? -15.148 -31.119 14.462 1.00 48.19 453 TYR A CA 1
ATOM 3566 C C . TYR A 1 453 ? -14.273 -30.524 13.340 1.00 48.19 453 TYR A C 1
ATOM 3568 O O . TYR A 1 453 ? -14.769 -30.261 12.249 1.00 48.19 453 TYR A O 1
ATOM 3576 N N . LEU A 1 454 ? -12.980 -30.299 13.601 1.00 47.66 454 LEU A N 1
ATOM 3577 C CA . LEU A 1 454 ? -12.000 -29.801 12.628 1.00 47.66 454 LEU A CA 1
ATOM 3578 C C . LEU A 1 454 ? -11.331 -30.921 11.810 1.00 47.66 454 LEU A C 1
ATOM 3580 O O . LEU A 1 454 ? -10.548 -30.617 10.907 1.00 47.66 454 LEU A O 1
ATOM 3584 N N . GLU A 1 455 ? -11.614 -32.197 12.100 1.00 49.09 455 GLU A N 1
ATOM 3585 C CA . GLU A 1 455 ? -11.125 -33.306 11.280 1.00 49.09 455 GLU A CA 1
ATOM 3586 C C . GLU A 1 455 ? -11.932 -33.432 9.972 1.00 49.09 455 GLU A C 1
ATOM 3588 O O . GLU A 1 455 ? -13.164 -33.437 10.014 1.00 49.09 455 GLU A O 1
ATOM 3593 N N . PRO A 1 456 ? -11.273 -33.595 8.804 1.00 44.00 456 PRO A N 1
ATOM 3594 C CA . PRO A 1 456 ? -11.940 -33.707 7.498 1.00 44.00 456 PRO A CA 1
ATOM 3595 C C . PRO A 1 456 ? -13.009 -34.809 7.416 1.00 44.00 456 PRO A C 1
ATOM 3597 O O . PRO A 1 456 ? -13.938 -34.717 6.616 1.00 44.00 456 PRO A O 1
ATOM 3600 N N . SER A 1 457 ? -12.882 -35.850 8.244 1.00 42.72 457 SER A N 1
ATOM 3601 C CA . SER A 1 457 ? -13.805 -36.985 8.336 1.00 42.72 457 SER A CA 1
ATOM 3602 C C . SER A 1 457 ? -15.175 -36.605 8.909 1.00 42.72 457 SER A C 1
ATOM 3604 O O . SER A 1 457 ? -16.169 -37.241 8.565 1.00 42.72 457 SER A O 1
ATOM 3606 N N . PHE A 1 458 ? -15.259 -35.549 9.724 1.00 40.56 458 PHE A N 1
ATOM 3607 C CA . PHE A 1 458 ? -16.509 -35.121 10.354 1.00 40.56 458 PHE A CA 1
ATOM 3608 C C . PHE A 1 458 ? -17.482 -34.487 9.346 1.00 40.56 458 PHE A C 1
ATOM 3610 O O . PHE A 1 458 ? -18.696 -34.623 9.458 1.00 40.56 458 PHE A O 1
ATOM 3617 N N . CYS A 1 459 ? -16.958 -33.860 8.290 1.00 42.03 459 CYS A N 1
ATOM 3618 C CA . CYS A 1 459 ? -17.765 -33.332 7.189 1.00 42.03 459 CYS A CA 1
ATOM 3619 C C . CYS A 1 459 ? -18.448 -34.432 6.353 1.00 42.03 459 CYS A C 1
ATOM 3621 O O . CYS A 1 459 ? -19.385 -34.139 5.613 1.00 42.03 459 CYS A O 1
ATOM 3623 N N . ALA A 1 460 ? -17.997 -35.688 6.449 1.00 38.78 460 ALA A N 1
ATOM 3624 C CA . ALA A 1 460 ? -18.497 -36.790 5.630 1.00 38.78 460 ALA A CA 1
ATOM 3625 C C . ALA A 1 460 ? -19.695 -37.536 6.244 1.00 38.78 460 ALA A C 1
ATOM 3627 O O . ALA A 1 460 ? -20.396 -38.233 5.514 1.00 38.78 460 ALA A O 1
ATOM 3628 N N . SER A 1 461 ? -19.941 -37.415 7.555 1.00 44.72 461 SER A N 1
ATOM 3629 C CA . SER A 1 461 ? -20.942 -38.236 8.255 1.00 44.72 461 SER A CA 1
ATOM 3630 C C . SER A 1 461 ? -22.360 -37.659 8.262 1.00 44.72 461 SER A C 1
ATOM 3632 O O . SER A 1 461 ? -23.275 -38.362 8.671 1.00 44.72 461 SER A O 1
ATOM 3634 N N . GLY A 1 462 ? -22.573 -36.410 7.829 1.00 40.75 462 GLY A N 1
ATOM 3635 C CA . GLY A 1 462 ? -23.909 -35.802 7.676 1.00 40.75 462 GLY A CA 1
ATOM 3636 C C . GLY A 1 462 ? -24.717 -35.590 8.969 1.00 40.75 462 GLY A C 1
ATOM 3637 O O . GLY A 1 462 ? -25.734 -34.904 8.946 1.00 40.75 462 GLY A O 1
ATOM 3638 N N . GLU A 1 463 ? -24.263 -36.116 10.104 1.00 42.03 463 GLU A N 1
ATOM 3639 C CA . GLU A 1 463 ? -24.936 -36.020 11.395 1.00 42.03 463 GLU A CA 1
ATOM 3640 C C . GLU A 1 463 ? -24.280 -34.960 12.291 1.00 42.03 463 GLU A C 1
ATOM 3642 O O . GLU A 1 463 ? -23.226 -35.180 12.890 1.00 42.03 463 GLU A O 1
ATOM 3647 N N . ILE A 1 464 ? -24.939 -33.806 12.447 1.00 46.94 464 ILE A N 1
ATOM 3648 C CA . ILE A 1 464 ? -24.675 -32.904 13.577 1.00 46.94 464 ILE A CA 1
ATOM 3649 C C . ILE A 1 464 ? -25.430 -33.471 14.789 1.00 46.94 464 ILE A C 1
ATOM 3651 O O . ILE A 1 464 ? -26.491 -32.982 15.167 1.00 46.94 464 ILE A O 1
ATOM 3655 N N . THR A 1 465 ? -24.918 -34.540 15.404 1.00 41.38 465 THR A N 1
ATOM 3656 C CA . THR A 1 465 ? -25.398 -34.984 16.723 1.00 41.38 465 THR A CA 1
ATOM 3657 C C . THR A 1 465 ? -24.747 -34.108 17.788 1.00 41.38 465 THR A C 1
ATOM 3659 O O . THR A 1 465 ? -23.683 -34.429 18.320 1.00 41.38 465 THR A O 1
ATOM 3662 N N . GLY A 1 466 ? -25.339 -32.948 18.062 1.00 55.34 466 GLY A N 1
ATOM 3663 C CA . GLY A 1 466 ? -24.809 -32.018 19.052 1.00 55.34 466 GLY A CA 1
ATOM 3664 C C . GLY A 1 466 ? -25.487 -30.657 19.031 1.00 55.34 466 GLY A C 1
ATOM 3665 O O . GLY A 1 466 ? -26.366 -30.385 18.221 1.00 55.34 466 GLY A O 1
ATOM 3666 N N . ASP A 1 467 ? -25.057 -29.804 19.954 1.00 57.62 467 ASP A N 1
ATOM 3667 C CA . ASP A 1 467 ? -25.532 -28.432 20.077 1.00 57.62 467 ASP A CA 1
ATOM 3668 C C . ASP A 1 467 ? -25.190 -27.623 18.795 1.00 57.62 467 ASP A C 1
ATOM 3670 O O . ASP A 1 467 ? -24.003 -27.426 18.492 1.00 57.62 467 ASP A O 1
ATOM 3674 N N . PRO A 1 468 ? -26.199 -27.152 18.034 1.00 53.69 468 PRO A N 1
ATOM 3675 C CA . PRO A 1 468 ? -25.999 -26.449 16.767 1.00 53.69 468 PRO A CA 1
ATOM 3676 C C . PRO A 1 468 ? -25.247 -25.119 16.925 1.00 53.69 468 PRO A C 1
ATOM 3678 O O . PRO A 1 468 ? -24.556 -24.699 15.994 1.00 53.69 468 PRO A O 1
ATOM 3681 N N . TYR A 1 469 ? -25.301 -24.486 18.101 1.00 57.25 469 TYR A N 1
ATOM 3682 C CA . TYR A 1 469 ? -24.559 -23.258 18.395 1.00 57.25 469 TYR A CA 1
ATOM 3683 C C . TYR A 1 469 ? -23.049 -23.515 18.408 1.00 57.25 469 TYR A C 1
ATOM 3685 O O . TYR A 1 469 ? -22.258 -22.735 17.873 1.00 57.25 469 TYR A O 1
ATOM 3693 N N . LEU A 1 470 ? -22.643 -24.659 18.959 1.00 59.09 470 LEU A N 1
ATOM 3694 C CA . LEU A 1 470 ? -21.238 -25.049 19.072 1.00 59.09 470 LEU A CA 1
ATOM 3695 C C . LEU A 1 470 ? -20.654 -25.500 17.742 1.00 59.09 470 LEU A C 1
ATOM 3697 O O . LEU A 1 470 ? -19.520 -25.144 17.420 1.00 59.09 470 LEU A O 1
ATOM 3701 N N . ALA A 1 471 ? -21.434 -26.246 16.960 1.00 60.72 471 ALA A N 1
ATOM 3702 C CA . ALA A 1 471 ? -21.054 -26.607 15.602 1.00 60.72 471 ALA A CA 1
ATOM 3703 C C . ALA A 1 471 ? -20.881 -25.346 14.738 1.00 60.72 471 ALA A C 1
ATOM 3705 O O . ALA A 1 471 ? -19.874 -25.208 14.039 1.00 60.72 471 ALA A O 1
ATOM 3706 N N . GLY A 1 472 ? -21.804 -24.383 14.855 1.00 65.38 472 GLY A N 1
ATOM 3707 C CA . GLY A 1 472 ? -21.717 -23.086 14.185 1.00 65.38 472 GLY A CA 1
ATOM 3708 C C . GLY A 1 472 ? -20.482 -22.282 14.599 1.00 65.38 472 GLY A C 1
ATOM 3709 O O . GLY A 1 472 ? -19.710 -21.867 13.737 1.00 65.38 472 GLY A O 1
ATOM 3710 N N . GLY A 1 473 ? -20.240 -22.111 15.902 1.00 66.56 473 GLY A N 1
ATOM 3711 C CA . GLY A 1 473 ? -19.091 -21.357 16.416 1.00 66.56 473 GLY A CA 1
ATOM 3712 C C . GLY A 1 473 ? -17.737 -21.979 16.059 1.00 66.56 473 GLY A C 1
ATOM 3713 O O . GLY A 1 473 ? -16.824 -21.268 15.641 1.00 66.56 473 GLY A O 1
ATOM 3714 N N . ALA A 1 474 ? -17.607 -23.307 16.149 1.00 64.12 474 ALA A N 1
ATOM 3715 C CA . ALA A 1 474 ? -16.393 -24.010 15.730 1.00 64.12 474 ALA A CA 1
ATOM 3716 C C . ALA A 1 474 ? -16.149 -23.878 14.218 1.00 64.12 474 ALA A C 1
ATOM 3718 O O . ALA A 1 474 ? -15.016 -23.638 13.801 1.00 64.12 474 ALA A O 1
ATOM 3719 N N . THR A 1 475 ? -17.209 -23.967 13.407 1.00 65.38 475 THR A N 1
ATOM 3720 C CA . THR A 1 475 ? -17.136 -23.776 11.949 1.00 65.38 475 THR A CA 1
ATOM 3721 C C . THR A 1 475 ? -16.724 -22.350 11.599 1.00 65.38 475 THR A C 1
ATOM 3723 O O . THR A 1 475 ? -15.825 -22.153 10.788 1.00 65.38 475 THR A O 1
ATOM 3726 N N . LEU A 1 476 ? -17.326 -21.348 12.243 1.00 67.25 476 LEU A N 1
ATOM 3727 C CA . LEU A 1 476 ? -16.975 -19.944 12.050 1.00 67.25 476 LEU A CA 1
ATOM 3728 C C . LEU A 1 476 ? -15.523 -19.669 12.446 1.00 67.25 476 LEU A C 1
ATOM 3730 O O . LEU A 1 476 ? -14.804 -19.041 11.678 1.00 67.25 476 LEU A O 1
ATOM 3734 N N . LEU A 1 477 ? -15.056 -20.197 13.580 1.00 66.38 477 LEU A N 1
ATOM 3735 C CA . LEU A 1 477 ? -13.655 -20.071 13.990 1.00 66.38 477 LEU A CA 1
ATOM 3736 C C . LEU A 1 477 ? -12.699 -20.748 12.990 1.00 66.38 477 LEU A C 1
ATOM 3738 O O . LEU A 1 477 ? -11.625 -20.222 12.703 1.00 66.38 477 LEU A O 1
ATOM 3742 N N . ALA A 1 478 ? -13.077 -21.910 12.450 1.00 64.06 478 ALA A N 1
ATOM 3743 C CA . ALA A 1 478 ? -12.304 -22.608 11.425 1.00 64.06 478 ALA A CA 1
ATOM 3744 C C . ALA A 1 478 ? -12.196 -21.784 10.135 1.00 64.06 478 ALA A C 1
ATOM 3746 O O . ALA A 1 478 ? -11.110 -21.661 9.565 1.00 64.06 478 ALA A O 1
ATOM 3747 N N . LEU A 1 479 ? -13.321 -21.215 9.695 1.00 61.91 479 LEU A N 1
ATOM 3748 C CA . LEU A 1 479 ? -13.399 -20.338 8.532 1.00 61.91 479 LEU A CA 1
ATOM 3749 C C . LEU A 1 479 ? -12.568 -19.076 8.748 1.00 61.91 479 LEU A C 1
ATOM 3751 O O . LEU A 1 479 ? -11.775 -18.734 7.883 1.00 61.91 479 LEU A O 1
ATOM 3755 N N . GLU A 1 480 ? -12.668 -18.450 9.917 1.00 68.06 480 GLU A N 1
ATOM 3756 C CA . GLU A 1 480 ? -11.899 -17.259 10.280 1.00 68.06 480 GLU A CA 1
ATOM 3757 C C . GLU A 1 480 ? -10.389 -17.504 10.267 1.00 68.06 480 GLU A C 1
ATOM 3759 O O . GLU A 1 480 ? -9.624 -16.659 9.819 1.00 68.06 480 GLU A O 1
ATOM 3764 N N . ARG A 1 481 ? -9.941 -18.686 10.706 1.00 62.72 481 ARG A N 1
ATOM 3765 C CA . ARG A 1 481 ? -8.520 -19.066 10.642 1.00 62.72 481 ARG A CA 1
ATOM 3766 C C . ARG A 1 481 ? -8.024 -19.287 9.213 1.00 62.72 481 ARG A C 1
ATOM 3768 O O . ARG A 1 481 ? -6.848 -19.068 8.952 1.00 62.72 481 ARG A O 1
ATOM 3775 N N . ARG A 1 482 ? -8.890 -19.755 8.309 1.00 59.09 482 ARG A N 1
ATOM 3776 C CA . ARG A 1 482 ? -8.557 -19.975 6.888 1.00 59.09 482 ARG A CA 1
ATOM 3777 C C . ARG A 1 482 ? -8.695 -18.709 6.046 1.00 59.09 482 ARG A C 1
ATOM 3779 O O . ARG A 1 482 ? -7.988 -18.559 5.061 1.00 59.09 482 ARG A O 1
ATOM 3786 N N . SER A 1 483 ? -9.614 -17.832 6.425 1.00 59.91 483 SER A N 1
ATOM 3787 C CA . SER A 1 483 ? -9.941 -16.587 5.743 1.00 59.91 483 SER A CA 1
ATOM 3788 C C . SER A 1 483 ? -10.244 -15.516 6.795 1.00 59.91 483 SER A C 1
ATOM 3790 O O . SER A 1 483 ? -11.412 -15.309 7.136 1.00 59.91 483 SER A O 1
ATOM 3792 N N . PRO A 1 484 ? -9.214 -14.837 7.331 1.00 69.69 484 PRO A N 1
ATOM 3793 C CA . PRO A 1 484 ? -9.402 -13.775 8.314 1.00 69.69 484 PRO A CA 1
ATOM 3794 C C . PRO A 1 484 ? -10.389 -12.708 7.824 1.00 69.69 484 PRO A C 1
ATOM 3796 O O . PRO A 1 484 ? -10.313 -12.246 6.688 1.00 69.69 484 PRO A O 1
ATOM 3799 N N . GLY A 1 485 ? -11.332 -12.322 8.681 1.00 62.16 485 GLY A N 1
ATOM 3800 C CA . GLY A 1 485 ? -12.397 -11.367 8.383 1.00 62.16 485 GLY A CA 1
ATOM 3801 C C . GLY A 1 485 ? -13.671 -11.972 7.782 1.00 62.16 485 GLY A C 1
ATOM 3802 O O . GLY A 1 485 ? -14.632 -11.230 7.566 1.00 62.16 485 GLY A O 1
ATOM 3803 N N . ILE A 1 486 ? -13.736 -13.286 7.539 1.00 66.88 486 ILE A N 1
ATOM 3804 C CA . ILE A 1 486 ? -14.920 -13.915 6.936 1.00 66.88 486 ILE A CA 1
ATOM 3805 C C . ILE A 1 486 ? -16.132 -13.926 7.869 1.00 66.88 486 ILE A C 1
ATOM 3807 O O . ILE A 1 486 ? -17.247 -13.738 7.392 1.00 66.88 486 ILE A O 1
ATOM 3811 N N . ILE A 1 487 ? -15.957 -14.070 9.191 1.00 68.62 487 ILE A N 1
ATOM 3812 C CA . ILE A 1 487 ? -17.079 -13.958 10.144 1.00 68.62 487 ILE A CA 1
ATOM 3813 C C . ILE A 1 487 ? -17.703 -12.567 10.035 1.00 68.62 487 ILE A C 1
ATOM 3815 O O . ILE A 1 487 ? -18.926 -12.424 9.951 1.00 68.62 487 ILE A O 1
ATOM 3819 N N . ARG A 1 488 ? -16.856 -11.535 10.001 1.00 67.12 488 ARG A N 1
ATOM 3820 C CA . ARG A 1 488 ? -17.296 -10.153 9.826 1.00 67.12 488 ARG A CA 1
ATOM 3821 C C . ARG A 1 488 ? -18.033 -9.972 8.499 1.00 67.12 488 ARG A C 1
ATOM 3823 O O . ARG A 1 488 ? -19.118 -9.398 8.503 1.00 67.12 488 ARG A O 1
ATOM 3830 N N . GLU A 1 489 ? -17.489 -10.464 7.386 1.00 65.75 489 GLU A N 1
ATOM 3831 C CA . GLU A 1 489 ? -18.173 -10.393 6.089 1.00 65.75 489 GLU A CA 1
ATOM 3832 C C . GLU A 1 489 ? -19.519 -11.121 6.096 1.00 65.75 489 GLU A C 1
ATOM 3834 O O . GLU A 1 489 ? -20.494 -10.577 5.591 1.00 65.75 489 GLU A O 1
ATOM 3839 N N . LEU A 1 490 ? -19.609 -12.318 6.682 1.00 66.50 490 LEU A N 1
ATOM 3840 C CA . LEU A 1 490 ? -20.856 -13.085 6.755 1.00 66.50 490 LEU A CA 1
ATOM 3841 C C . LEU A 1 490 ? -21.941 -12.333 7.529 1.00 66.50 490 LEU A C 1
ATOM 3843 O O . LEU A 1 490 ? -23.093 -12.300 7.100 1.00 66.50 490 LEU A O 1
ATOM 3847 N N . ILE A 1 491 ? -21.569 -11.691 8.637 1.00 62.97 491 ILE A N 1
ATOM 3848 C CA . ILE A 1 491 ? -22.473 -10.850 9.428 1.00 62.97 491 ILE A CA 1
ATOM 3849 C C . ILE A 1 491 ? -22.920 -9.621 8.621 1.00 62.97 491 ILE A C 1
ATOM 3851 O O . ILE A 1 491 ? -24.114 -9.322 8.568 1.00 62.97 491 ILE A O 1
ATOM 3855 N N . LEU A 1 492 ? -21.982 -8.932 7.961 1.00 59.88 492 LEU A N 1
ATOM 3856 C CA . LEU A 1 492 ? -22.266 -7.726 7.174 1.00 59.88 492 LEU A CA 1
ATOM 3857 C C . LEU A 1 492 ? -23.060 -8.017 5.888 1.00 59.88 492 LEU A C 1
ATOM 3859 O O . LEU A 1 492 ? -23.910 -7.223 5.511 1.00 59.88 492 LEU A O 1
ATOM 3863 N N . ARG A 1 493 ? -22.842 -9.156 5.224 1.00 61.12 493 ARG A N 1
ATOM 3864 C CA . ARG A 1 493 ? -23.583 -9.554 4.012 1.00 61.12 493 ARG A CA 1
ATOM 3865 C C . ARG A 1 493 ? -24.924 -10.211 4.333 1.00 61.12 493 ARG A C 1
ATOM 3867 O O . ARG A 1 493 ? -25.896 -10.014 3.609 1.00 61.12 493 ARG A O 1
ATOM 3874 N N . GLY A 1 494 ? -25.015 -10.953 5.440 1.00 57.66 494 GLY A N 1
ATOM 3875 C CA . GLY A 1 494 ? -26.288 -11.472 5.952 1.00 57.66 494 GLY A CA 1
ATOM 3876 C C . GLY A 1 494 ? -27.288 -10.352 6.265 1.00 57.66 494 GLY A C 1
ATOM 3877 O O . GLY A 1 494 ? -28.490 -10.525 6.064 1.00 57.66 494 GLY A O 1
ATOM 3878 N N . HIS A 1 495 ? -26.777 -9.184 6.671 1.00 52.53 495 HIS A N 1
ATOM 3879 C CA . HIS A 1 495 ? -27.543 -7.951 6.850 1.00 52.53 495 HIS A CA 1
ATOM 3880 C C . HIS A 1 495 ? -28.167 -7.431 5.543 1.00 52.53 495 HIS A C 1
ATOM 3882 O O . HIS A 1 495 ? -29.332 -7.036 5.549 1.00 52.53 495 HIS A O 1
ATOM 3888 N N . GLU A 1 496 ? -27.437 -7.469 4.425 1.00 49.88 496 GLU A N 1
ATOM 3889 C CA . GLU A 1 496 ? -27.917 -6.969 3.127 1.00 49.88 496 GLU A CA 1
ATOM 3890 C C . GLU A 1 496 ? -28.936 -7.910 2.467 1.00 49.88 496 GLU A C 1
ATOM 3892 O O . GLU A 1 496 ? -29.884 -7.453 1.831 1.00 49.88 496 GLU A O 1
ATOM 3897 N N . ALA A 1 497 ? -28.774 -9.226 2.637 1.00 48.50 497 ALA A N 1
ATOM 3898 C CA . ALA A 1 497 ? -29.561 -10.218 1.904 1.00 48.50 497 ALA A CA 1
ATOM 3899 C C . ALA A 1 497 ? -30.810 -10.738 2.644 1.00 48.50 497 ALA A C 1
ATOM 3901 O O . ALA A 1 497 ? -31.584 -11.497 2.061 1.00 48.50 497 ALA A O 1
ATOM 3902 N N . GLY A 1 498 ? -31.001 -10.415 3.933 1.00 44.38 498 GLY A N 1
ATOM 3903 C CA . GLY A 1 498 ? -32.057 -11.035 4.756 1.00 44.38 498 GLY A CA 1
ATOM 3904 C C . GLY A 1 498 ? -31.985 -12.573 4.779 1.00 44.38 498 GLY A C 1
ATOM 3905 O O . GLY A 1 498 ? -32.994 -13.249 4.982 1.00 44.38 498 GLY A O 1
ATOM 3906 N N . GLY A 1 499 ? -30.803 -13.125 4.490 1.00 40.22 499 GLY A N 1
ATOM 3907 C CA . GLY A 1 499 ? -30.621 -14.508 4.070 1.00 40.22 499 GLY A CA 1
ATOM 3908 C C . GLY A 1 499 ? -30.549 -15.499 5.228 1.00 40.22 499 GLY A C 1
ATOM 3909 O O . GLY A 1 499 ? -29.915 -15.257 6.254 1.00 40.22 499 GLY A O 1
ATOM 3910 N N . VAL A 1 500 ? -31.159 -16.667 5.027 1.00 39.69 500 VAL A N 1
ATOM 3911 C CA . VAL A 1 500 ? -30.946 -17.858 5.855 1.00 39.69 500 VAL A CA 1
ATOM 3912 C C . VAL A 1 500 ? -29.659 -18.531 5.388 1.00 39.69 500 VAL A C 1
ATOM 3914 O O . VAL A 1 500 ? -29.571 -18.953 4.236 1.00 39.69 500 VAL A O 1
ATOM 3917 N N . LEU A 1 501 ? -28.674 -18.675 6.276 1.00 37.94 501 LEU A N 1
ATOM 3918 C CA . LEU A 1 501 ? -27.499 -19.500 6.002 1.00 37.94 501 LEU A CA 1
ATOM 3919 C C . LEU A 1 501 ? -27.945 -20.973 5.982 1.00 37.94 501 LEU A C 1
ATOM 3921 O O . LEU A 1 501 ? -28.187 -21.564 7.034 1.00 37.94 501 LEU A O 1
ATOM 3925 N N . ARG A 1 502 ? -28.124 -21.559 4.792 1.00 37.47 502 ARG A N 1
ATOM 3926 C CA . ARG A 1 502 ? -28.382 -22.999 4.647 1.00 37.47 502 ARG A CA 1
ATOM 3927 C C . ARG A 1 502 ? -27.055 -23.733 4.536 1.00 37.47 502 ARG A C 1
ATOM 3929 O O . ARG A 1 502 ? -26.367 -23.627 3.527 1.00 37.47 502 ARG A O 1
ATOM 3936 N N . VAL A 1 503 ? -26.723 -24.513 5.559 1.00 38.25 503 VAL A N 1
ATOM 3937 C CA . VAL A 1 503 ? -25.734 -25.585 5.428 1.00 38.25 503 VAL A CA 1
ATOM 3938 C C . VAL A 1 503 ? -26.413 -26.682 4.608 1.00 38.25 503 VAL A C 1
ATOM 3940 O O . VAL A 1 503 ? -27.262 -27.403 5.126 1.00 38.25 503 VAL A O 1
ATOM 3943 N N . LEU A 1 504 ? -26.138 -26.737 3.303 1.00 32.94 504 LEU A N 1
ATOM 3944 C CA . LEU A 1 504 ? -26.685 -27.778 2.433 1.00 32.94 504 LEU A CA 1
ATOM 3945 C C . LEU A 1 504 ? -26.011 -29.110 2.778 1.00 32.94 504 LEU A C 1
ATOM 3947 O O . LEU A 1 504 ? -24.820 -29.293 2.540 1.00 32.94 504 LEU A O 1
ATOM 3951 N N . SER A 1 505 ? -26.783 -30.025 3.362 1.00 31.81 505 SER A N 1
ATOM 3952 C CA . SER A 1 505 ? -26.382 -31.394 3.683 1.00 31.81 505 SER A CA 1
ATOM 3953 C C . SER A 1 505 ? -26.706 -32.353 2.533 1.00 31.81 505 SER A C 1
ATOM 3955 O O . SER A 1 505 ? -27.317 -33.394 2.763 1.00 31.81 505 SER A O 1
ATOM 3957 N N . ASP A 1 506 ? -26.335 -32.008 1.299 1.00 29.39 506 ASP A N 1
ATOM 3958 C CA . ASP A 1 506 ? -26.433 -32.956 0.188 1.00 29.39 506 ASP A CA 1
ATOM 3959 C C . ASP A 1 506 ? -25.067 -33.587 -0.087 1.00 29.39 506 ASP A C 1
ATOM 3961 O O . ASP A 1 506 ? -24.030 -32.929 -0.212 1.00 29.39 506 ASP A O 1
ATOM 3965 N N . ASN A 1 507 ? -25.086 -34.917 -0.071 1.00 38.94 507 ASN A N 1
ATOM 3966 C CA . ASN A 1 507 ? -23.933 -35.795 0.028 1.00 38.94 507 ASN A CA 1
ATOM 3967 C C . ASN A 1 507 ? -22.834 -35.488 -1.009 1.00 38.94 507 ASN A C 1
ATOM 3969 O O . ASN A 1 507 ? -23.072 -35.550 -2.213 1.00 38.94 507 ASN A O 1
ATOM 3973 N N . LYS A 1 508 ? -21.603 -35.318 -0.488 1.00 32.47 508 LYS A N 1
ATOM 3974 C CA . LYS A 1 508 ? -20.269 -35.330 -1.143 1.00 32.47 508 LYS A CA 1
ATOM 3975 C C . LYS A 1 508 ? -19.532 -34.002 -1.398 1.00 32.47 508 LYS A C 1
ATOM 3977 O O . LYS A 1 508 ? -18.409 -34.062 -1.889 1.00 32.47 508 LYS A O 1
ATOM 3982 N N . ALA A 1 509 ? -20.030 -32.842 -0.964 1.00 36.09 509 ALA A N 1
ATOM 3983 C CA . ALA A 1 509 ? -19.243 -31.594 -0.999 1.00 36.09 509 ALA A CA 1
ATOM 3984 C C . ALA A 1 509 ? -19.501 -30.686 0.222 1.00 36.09 509 ALA A C 1
ATOM 3986 O O . ALA A 1 509 ? -20.047 -29.594 0.104 1.00 36.09 509 ALA A O 1
ATOM 3987 N N . ALA A 1 510 ? -19.126 -31.134 1.422 1.00 34.47 510 ALA A N 1
ATOM 3988 C CA . ALA A 1 510 ? -19.403 -30.407 2.663 1.00 34.47 510 ALA A CA 1
ATOM 3989 C C . ALA A 1 510 ? -18.171 -29.655 3.198 1.00 34.47 510 ALA A C 1
ATOM 3991 O O . ALA A 1 510 ? -17.443 -30.138 4.057 1.00 34.47 510 ALA A O 1
ATOM 3992 N N . CYS A 1 511 ? -17.975 -28.437 2.696 1.00 33.06 511 CYS A N 1
ATOM 3993 C CA . CYS A 1 511 ? -17.371 -27.312 3.415 1.00 33.06 511 CYS A CA 1
ATOM 3994 C C . CYS A 1 511 ? -17.894 -26.027 2.751 1.00 33.06 511 CYS A C 1
ATOM 3996 O O . CYS A 1 511 ? -17.349 -25.580 1.751 1.00 33.06 511 CYS A O 1
ATOM 3998 N N . ALA A 1 512 ? -18.997 -25.501 3.294 1.00 38.22 512 ALA A N 1
ATOM 3999 C CA . ALA A 1 512 ? -19.599 -24.193 3.013 1.00 38.22 512 ALA A CA 1
ATOM 4000 C C . ALA A 1 512 ? -19.656 -23.751 1.532 1.00 38.22 512 ALA A C 1
ATOM 4002 O O . ALA A 1 512 ? -18.855 -22.940 1.076 1.00 38.22 512 ALA A O 1
ATOM 4003 N N . SER A 1 513 ? -20.693 -24.170 0.805 1.00 35.53 513 SER A N 1
ATOM 4004 C CA . SER A 1 513 ? -21.190 -23.376 -0.324 1.00 35.53 513 SER A CA 1
ATOM 4005 C C . SER A 1 513 ? -22.153 -22.317 0.216 1.00 35.53 513 SER A C 1
ATOM 4007 O O . SER A 1 513 ? -23.235 -22.641 0.705 1.00 35.53 513 SER A O 1
ATOM 4009 N N . LEU A 1 514 ? -21.750 -21.047 0.166 1.00 36.47 514 LEU A N 1
ATOM 4010 C CA . LEU A 1 514 ? -22.609 -19.916 0.508 1.00 36.47 514 LEU A CA 1
ATOM 4011 C C . LEU A 1 514 ? -23.588 -19.673 -0.652 1.00 36.47 514 LEU A C 1
ATOM 4013 O O . LEU A 1 514 ? -23.212 -19.086 -1.662 1.00 36.47 514 LEU A O 1
ATOM 4017 N N . VAL A 1 515 ? -24.840 -20.115 -0.522 1.00 35.72 515 VAL A N 1
ATOM 4018 C CA . VAL A 1 515 ? -25.901 -19.755 -1.478 1.00 35.72 515 VAL A CA 1
ATOM 4019 C C . VAL A 1 515 ? -26.629 -18.526 -0.942 1.00 35.72 515 VAL A C 1
ATOM 4021 O O . VAL A 1 515 ? -27.492 -18.633 -0.072 1.00 35.72 515 VAL A O 1
ATOM 4024 N N . ILE A 1 516 ? -26.254 -17.348 -1.440 1.00 36.72 516 ILE A N 1
ATOM 4025 C CA . ILE A 1 516 ? -27.015 -16.112 -1.232 1.00 36.72 516 ILE A CA 1
ATOM 4026 C C . ILE A 1 516 ? -28.130 -16.104 -2.289 1.00 36.72 516 ILE A C 1
ATOM 4028 O O . ILE A 1 516 ? -27.805 -16.125 -3.478 1.00 36.72 516 ILE A O 1
ATOM 4032 N N . PRO A 1 517 ? -29.423 -16.107 -1.922 1.00 30.67 517 PRO A N 1
ATOM 4033 C CA . PRO A 1 517 ? -30.483 -15.995 -2.914 1.00 30.67 517 PRO A CA 1
ATOM 4034 C C . PRO A 1 517 ? -30.392 -14.622 -3.591 1.00 30.67 517 PRO A C 1
ATOM 4036 O O . PRO A 1 517 ? -30.428 -13.591 -2.917 1.00 30.67 517 PRO A O 1
ATOM 4039 N N . SER A 1 518 ? -30.270 -14.603 -4.920 1.00 30.16 518 SER A N 1
ATOM 4040 C CA . SER A 1 518 ? -30.478 -13.377 -5.689 1.00 30.16 518 SER A CA 1
ATOM 4041 C C . SER A 1 518 ? -31.922 -12.914 -5.498 1.00 30.16 518 SER A C 1
ATOM 4043 O O . SER A 1 518 ? -32.830 -13.733 -5.354 1.00 30.16 518 SER A O 1
ATOM 4045 N N . SER A 1 519 ? -32.106 -11.597 -5.455 1.00 32.84 519 SER A N 1
ATOM 4046 C CA . SER A 1 519 ? -33.368 -10.885 -5.235 1.00 32.84 519 SER A CA 1
ATOM 4047 C C . SER A 1 519 ? -34.611 -11.578 -5.802 1.00 32.84 519 SER A C 1
ATOM 4049 O O . SER A 1 519 ? -34.603 -12.094 -6.916 1.00 32.84 519 SER A O 1
ATOM 4051 N N . ALA A 1 520 ? -35.696 -11.514 -5.029 1.00 36.31 520 ALA A N 1
ATOM 4052 C CA . ALA A 1 520 ? -37.013 -12.053 -5.331 1.00 36.31 520 ALA A CA 1
ATOM 4053 C C . ALA A 1 520 ? -37.615 -11.515 -6.643 1.00 36.31 520 ALA A C 1
ATOM 4055 O O . ALA A 1 520 ? -38.407 -10.581 -6.631 1.00 36.31 520 ALA A O 1
ATOM 4056 N N . SER A 1 521 ? -37.270 -12.142 -7.760 1.00 35.50 521 SER A N 1
ATOM 4057 C CA . SER A 1 521 ? -38.114 -12.328 -8.939 1.00 35.50 521 SER A CA 1
ATOM 4058 C C . SER A 1 521 ? -37.313 -13.168 -9.922 1.00 35.50 521 SER A C 1
ATOM 4060 O O . SER A 1 521 ? -36.520 -12.613 -10.663 1.00 35.50 521 SER A O 1
ATOM 4062 N N . ASP A 1 522 ? -37.457 -14.487 -9.888 1.00 31.33 522 ASP A N 1
ATOM 4063 C CA . ASP A 1 522 ? -37.387 -15.293 -11.106 1.00 31.33 522 ASP A CA 1
ATOM 4064 C C . ASP A 1 522 ? -37.924 -16.689 -10.806 1.00 31.33 522 ASP A C 1
ATOM 4066 O O . ASP A 1 522 ? -37.501 -17.392 -9.887 1.00 31.33 522 ASP A O 1
ATOM 4070 N N . THR A 1 523 ? -38.947 -17.058 -11.566 1.00 30.31 523 THR A N 1
ATOM 4071 C CA . THR A 1 523 ? -39.490 -18.413 -11.598 1.00 30.31 523 THR A CA 1
ATOM 4072 C C . THR A 1 523 ? -38.467 -19.329 -12.279 1.00 30.31 523 THR A C 1
ATOM 4074 O O . THR A 1 523 ? -37.856 -18.927 -13.270 1.00 30.31 523 THR A O 1
ATOM 4077 N N . PRO A 1 524 ? -38.241 -20.560 -11.788 1.00 30.45 524 PRO A N 1
ATOM 4078 C CA . PRO A 1 524 ? -37.217 -21.424 -12.360 1.00 30.45 524 PRO A CA 1
ATOM 4079 C C . PRO A 1 524 ? -37.674 -21.960 -13.724 1.00 30.45 524 PRO A C 1
ATOM 4081 O O . PRO A 1 524 ? -38.622 -22.740 -13.807 1.00 30.45 524 PRO A O 1
ATOM 4084 N N . SER A 1 525 ? -36.982 -21.567 -14.797 1.00 26.03 525 SER A N 1
ATOM 4085 C CA . SER A 1 525 ? -37.027 -22.290 -16.074 1.00 26.03 525 SER A CA 1
ATOM 4086 C C . SER A 1 525 ? -36.079 -23.497 -16.026 1.00 26.03 525 SER A C 1
ATOM 4088 O O . SER A 1 525 ? -34.993 -23.395 -15.450 1.00 26.03 525 SER A O 1
ATOM 4090 N N . PRO A 1 526 ? -36.460 -24.651 -16.603 1.00 30.75 526 PRO A N 1
ATOM 4091 C CA . PRO A 1 526 ? -35.711 -25.887 -16.447 1.00 30.75 526 PRO A CA 1
ATOM 4092 C C . PRO A 1 526 ? -34.416 -25.883 -17.267 1.00 30.75 526 PRO A C 1
ATOM 4094 O O . PRO A 1 526 ? -34.388 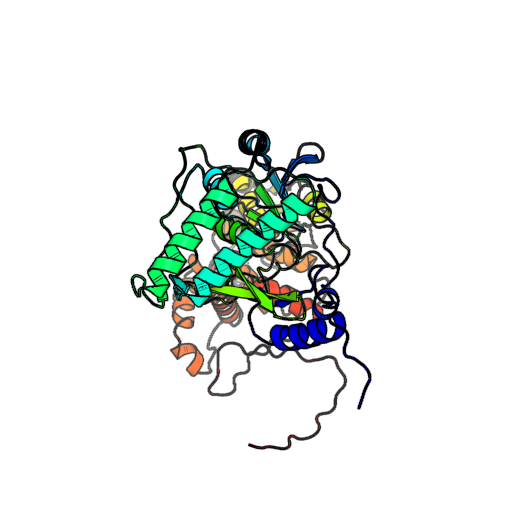-25.530 -18.446 1.00 30.75 526 PRO A O 1
ATOM 4097 N N . LEU A 1 527 ? -33.359 -26.338 -16.595 1.00 28.59 527 LEU A N 1
ATOM 4098 C CA . LEU A 1 527 ? -32.031 -26.656 -17.110 1.00 28.59 527 LEU A CA 1
ATOM 4099 C C . LEU A 1 527 ? -32.070 -27.390 -18.460 1.00 28.59 527 LEU A C 1
ATOM 4101 O O . LEU A 1 527 ? -32.669 -28.459 -18.582 1.00 28.59 527 LEU A O 1
ATOM 4105 N N . ARG A 1 528 ? -31.319 -26.870 -19.439 1.00 25.86 528 ARG A N 1
ATOM 4106 C CA . ARG A 1 528 ? -30.749 -27.675 -20.525 1.00 25.86 528 ARG A CA 1
ATOM 4107 C C . ARG A 1 528 ? -29.294 -27.980 -20.202 1.00 25.86 528 ARG A C 1
ATOM 4109 O O . ARG A 1 528 ? -28.490 -27.084 -19.971 1.00 25.86 528 ARG A O 1
ATOM 4116 N N . SER A 1 529 ? -29.007 -29.270 -20.181 1.00 30.42 529 SER A N 1
ATOM 4117 C CA . SER A 1 529 ? -27.700 -29.887 -20.011 1.00 30.42 529 SER A CA 1
ATOM 4118 C C . SER A 1 529 ? -26.839 -29.835 -21.279 1.00 30.42 529 SER A C 1
ATOM 4120 O O . SER A 1 529 ? -27.378 -29.994 -22.376 1.00 30.42 529 SER A O 1
ATOM 4122 N N . ALA A 1 530 ? -25.520 -29.815 -21.037 1.00 23.98 530 ALA A N 1
ATOM 4123 C CA . ALA A 1 530 ? -24.409 -30.417 -21.799 1.00 23.98 530 ALA A CA 1
ATOM 4124 C C . ALA A 1 530 ? -23.500 -29.479 -22.624 1.00 23.98 530 ALA A C 1
ATOM 4126 O O . ALA A 1 530 ? -23.986 -28.469 -23.140 1.00 23.98 530 ALA A O 1
ATOM 4127 N N . PRO A 1 531 ? -22.225 -29.868 -22.861 1.00 38.75 531 PRO A N 1
ATOM 4128 C CA . PRO A 1 531 ? -21.410 -30.917 -22.218 1.00 38.75 531 PRO A CA 1
ATOM 4129 C C . PRO A 1 531 ? -20.406 -30.380 -21.186 1.00 38.75 531 PRO A C 1
ATOM 4131 O O . PRO A 1 531 ? -19.857 -29.275 -21.397 1.00 38.75 531 PRO A O 1
#

Secondary structure (DSSP, 8-state):
-PPPPPHHHHHHHHHHHHTTSS-SS-EEEETTEE-HHHHTS-----S---TTTTSS-SEEEEEETTEEEEEE--B--TTSGGGTTHHHHHHHHTTSSEEEEE-TT---B-THHHHHHHHHHTTTPPPPP-EEEEEEE-SHHHHHHHHHHHHHHHHHHHHTTPPPPHHHHHHHHHHHHHHHHHHTT-S-SEEEES-PPP------PPP-SEEEEEE-TT--THHHHHHHHHHT-TTEEEEES------SEEEEEEEE-TTT--EEEEEEEEEEETT----TTT-PPPSEEPPTTS-HHHHHHHHTS----EEEESSHHHHHHHHHHHHHHHHHHHHHHHHHT---SS--EEEE--GGG-TTTTSSS-B-GGGEEEE--HHHHHTS-HHHHHHHHHHS-SS----HHHHHHHHHHHHHHHHH-SS---HHHHHHHHHHHTTHHHHSHHHHHHHHHTSTTGGGS----S-HHHHHHHHHHHHHHHSTTHHHHHHHHHHHHT--------TT--S----PPP-S-----------

Foldseek 3Di:
DDDDQALLNVQQVQQVVQVVDLALQWGKCFPVGGHVNVVPPPFQFFQDAFPCPPPPAQWDWDDDPQEIETEGQEDEDPPDPSCVCVVVSLVVNLVGLEYEYEHANYQAYDLVVLQVSLCVLAQQDFQDDQFQKKKFFLALVRLQLQLQVLVSVQVVCVVVVHDDDPVSVVSSVVSVVSSVCNVVVNDDRMDMDRDDDTRGDDGGDNRNHAYEYEYGQSCHDSSLVSVSSCVPPLRYFYFEAFYVQNYQQDDWGWDQDPPSRMITIGGRMGTAGPLRDRRRRNHDGTLAYDHRPHHRVVLVVLQPPDADQAEEEPDPVVVVVCVVCVVVLVVLLNSVCSNLVDDDDHHAYEYEYQLVPPPPVLDQWADDALHYTYDYALVSLVPDDPVSNVSSCVSNDVFDDNDRSLSSQLNSLVSVLCVLAVDDDPPLLSLLQSCLSSCVLVPGVLVVVLVVLPDPVVQQPLDPPDDSSSNNNSLLNVVCVSPPSVSSVCSNVCRVQVDDQDQDSDHDDGDDDGDRDDDPDDDDDDDDDDD

Radius of gyration: 28.23 Å; chains: 1; bounding box: 66×59×92 Å